Protein 4RPM (pdb70)

InterPro domains:
  IPR001227 Acyl transferase domain superfamily [G3DSA:3.40.366.10] (7-189)
  IPR001227 Acyl transferase domain superfamily [G3DSA:3.40.366.10] (946-1175)
  IPR014030 Beta-ketoacyl synthase-like, N-terminal domain [PF00109] (406-657)
  IPR014031 Beta-ketoacyl synthase, C-terminal domain [PF02801] (666-783)
  IPR014043 Acyl transferase domain [PF00698] (949-1175)
  IPR014043 Acyl transferase domain [SM00827] (948-1184)
  IPR016035 Acyl transferase/acyl hydrolase/lysophospholipase [SSF52151] (945-1175)
  IPR016036 Malonyl-CoA ACP transacylase, ACP-binding [SSF55048] (1073-1133)
  IPR016039 Thiolase-like [G3DSA:3.40.47.10] (400-854)
  IPR016039 Thiolase-like [SSF53901] (404-780)
  IPR018201 Beta-ketoacyl synthase, active site [PS00606] (570-586)
  IPR020841 Polyketide synthase, beta-ketoacyl synthase domain [PS52004] (405-832)
  IPR020841 Polyketide synthase, beta-ketoacyl synthase domain [SM00825] (408-835)
  IPR032088 Starter unit:ACP transacylase, SAT domain [PF16073] (123-210)
  IPR050091 Polyketide and Nonribosomal Peptide Biosynthesis Enzymes [PTHR43775] (222-1179)

Secondary structure (DSSP, 8-state):
--GGGS-GGG-SEEEEEEP---S---S---TTHHHHHHBTTHHHHHHHHHTHHHHHHHHHHH-HHHHTTS-HHHHHHHHHHHHHH-----SS--PPPPHHHHHHHHHHHHHHHHHHHHHHT--TTS-TTS-HHHHHHHGGGSTT-EEEEEE-TTHHHHHHHHHH-SSHHHHHHHHHHHHHH--HHHHHHHHHHHHTSTT--EEEEEEE--SHHHHHHHHHHHHHTTTTSEEEEEEETTEEEEEEETTTHHHHHHHHHHTT-EEEEES--S-SS---HHHHHHHHHHHHHHHT-GGG----GGG-SS-B--SS--SSSPPTT------HHHHHTS-EEHHHHHHHHHTT---EEEEESSS--S-TT--TTTTSEEEGGG-TT-SPPBP-

Structure (mmCIF, N/CA/C/O backbone):
data_4RPM
#
_entry.id   4RPM
#
_cell.length_a   45.670
_cell.length_b   52.360
_cell.length_c   168.030
_cell.angle_alpha   90.000
_cell.angle_beta   90.000
_cell.angle_gamma   90.000
#
_symmetry.space_group_name_H-M   'P 21 21 21'
#
loop_
_entity.id
_entity.type
_entity.pdbx_description
1 polymer 'SAT domain from CazM'
2 non-polymer 'HEXANOIC ACID'
3 non-polymer 'HEXANOYL-COENZYME A'
4 water water
#
loop_
_atom_site.group_PDB
_atom_site.id
_atom_site.type_symbol
_atom_site.label_atom_id
_atom_site.label_alt_id
_atom_site.label_comp_id
_atom_site.label_asym_id
_atom_site.label_entity_id
_atom_site.label_seq_id
_atom_site.pdbx_PDB_ins_code
_atom_site.Cartn_x
_atom_site.Cartn_y
_atom_site.Cartn_z
_atom_site.occupancy
_atom_site.B_iso_or_equiv
_atom_site.auth_seq_id
_atom_site.auth_comp_id
_atom_site.auth_asym_id
_atom_site.auth_atom_id
_atom_site.pdbx_PDB_model_num
ATOM 9 N N . ILE A 1 10 ? 38.239 28.945 40.898 1.00 33.28 2 ILE A N 1
ATOM 10 C CA . ILE A 1 10 ? 37.728 27.873 41.740 1.00 28.56 2 ILE A CA 1
ATOM 11 C C . ILE A 1 10 ? 38.229 26.510 41.272 1.00 25.34 2 ILE A C 1
ATOM 12 O O . ILE A 1 10 ? 38.279 26.225 40.073 1.00 26.37 2 ILE A O 1
ATOM 17 N N . SER A 1 11 ? 38.616 25.677 42.231 1.00 26.54 3 SER A N 1
ATOM 18 C CA . SER A 1 11 ? 39.103 24.339 41.936 1.00 26.40 3 SER A CA 1
ATOM 19 C C . SER A 1 11 ? 37.934 23.381 41.777 1.00 27.40 3 SER A C 1
ATOM 20 O O . SER A 1 11 ? 36.939 23.487 42.492 1.00 26.43 3 SER A O 1
ATOM 23 N N . VAL A 1 12 ? 38.057 22.443 40.846 1.00 26.57 4 VAL A N 1
ATOM 24 C CA . VAL A 1 12 ? 37.023 21.432 40.646 1.00 28.72 4 VAL A CA 1
ATOM 25 C C . VAL A 1 12 ? 36.699 20.708 41.956 1.00 29.33 4 VAL A C 1
ATOM 26 O O . VAL A 1 12 ? 35.548 20.358 42.216 1.00 31.14 4 VAL A O 1
ATOM 30 N N . ALA A 1 13 ? 37.719 20.520 42.790 1.00 28.06 5 ALA A N 1
ATOM 31 C CA . ALA A 1 13 ? 37.567 19.829 44.063 1.00 30.39 5 ALA A CA 1
ATOM 32 C C . ALA A 1 13 ? 36.662 20.583 45.033 1.00 30.76 5 ALA A C 1
ATOM 33 O O . ALA A 1 13 ? 36.223 20.028 46.041 1.00 31.72 5 ALA A O 1
ATOM 35 N N . ASP A 1 14 ? 36.390 21.848 44.733 1.00 31.48 6 ASP A N 1
ATOM 36 C CA . ASP A 1 14 ? 35.578 22.681 45.612 1.00 28.36 6 ASP A CA 1
ATOM 37 C C . ASP A 1 14 ? 34.169 22.904 45.079 1.00 27.81 6 ASP A C 1
ATOM 38 O O . ASP A 1 14 ? 33.406 23.683 45.648 1.00 29.88 6 ASP A O 1
ATOM 43 N N . LEU A 1 15 ? 33.823 22.215 43.993 1.00 23.87 7 LEU A N 1
ATOM 44 C CA . LEU A 1 15 ? 32.525 22.398 43.344 1.00 20.97 7 LEU A CA 1
ATOM 45 C C . LEU A 1 15 ? 31.401 21.548 43.928 1.00 23.94 7 LEU A C 1
ATOM 46 O O . LEU A 1 15 ? 30.227 21.830 43.679 1.00 24.79 7 LEU A O 1
ATOM 51 N N . ASP A 1 16 ? 31.762 20.500 44.666 1.00 23.10 8 ASP A N 1
ATOM 52 C CA . ASP A 1 16 ? 30.800 19.504 45.126 1.00 25.18 8 ASP A CA 1
ATOM 53 C C . ASP A 1 16 ? 29.922 19.002 43.976 1.00 21.81 8 ASP A C 1
ATOM 54 O O . ASP A 1 16 ? 28.712 18.829 44.116 1.00 24.41 8 ASP A O 1
ATOM 59 N N . TYR A 1 17 ? 30.545 18.784 42.822 1.00 21.13 9 TYR A N 1
ATOM 60 C CA . TYR A 1 17 ? 29.849 18.316 41.630 1.00 18.89 9 TYR A CA 1
ATOM 61 C C . TYR A 1 17 ? 29.272 16.912 41.870 1.00 19.50 9 TYR A C 1
ATOM 62 O O . TYR A 1 17 ? 28.274 16.529 41.248 1.00 20.53 9 TYR A O 1
ATOM 71 N N . ALA A 1 18 ? 29.904 16.153 42.759 1.00 20.94 10 ALA A N 1
ATOM 72 C CA . ALA A 1 18 ? 29.438 14.804 43.069 1.00 21.27 10 ALA A CA 1
ATOM 73 C C . ALA A 1 18 ? 28.044 14.793 43.693 1.00 22.66 10 ALA A C 1
ATOM 74 O O . ALA A 1 18 ? 27.379 13.759 43.700 1.00 25.21 10 ALA A O 1
ATOM 76 N N . SER A 1 19 ? 27.614 15.932 44.227 1.00 23.25 11 SER A N 1
ATOM 77 C CA . SER A 1 19 ? 26.304 16.029 44.875 1.00 22.11 11 SER A CA 1
ATOM 78 C C . SER A 1 19 ? 25.252 16.660 43.968 1.00 22.31 11 SER A C 1
ATOM 79 O O . SER A 1 19 ? 24.144 16.972 44.411 1.00 26.81 11 SER A O 1
ATOM 82 N N . ARG A 1 20 ? 25.596 16.852 42.699 1.00 20.12 12 ARG A N 1
ATOM 83 C CA . ARG A 1 20 ? 24.667 17.432 41.745 1.00 22.58 12 ARG A CA 1
ATOM 84 C C . ARG A 1 20 ? 23.408 16.584 41.588 1.00 19.67 12 ARG A C 1
ATOM 85 O O . ARG A 1 20 ? 23.441 15.371 41.774 1.00 22.20 12 ARG A O 1
ATOM 93 N N . LYS A 1 21 ? 22.305 17.230 41.220 1.00 21.91 13 LYS A N 1
ATOM 94 C CA . LYS A 1 21 ? 21.058 16.525 40.935 1.00 23.16 13 LYS A CA 1
ATOM 95 C C . LYS A 1 21 ? 21.017 16.122 39.462 1.00 21.52 13 LYS A C 1
ATOM 96 O O . LYS A 1 21 ? 20.416 15.113 39.099 1.00 25.11 13 LYS A O 1
ATOM 102 N N . SER A 1 22 ? 21.659 16.935 38.627 1.00 19.07 14 SER A N 1
ATOM 103 C CA . SER A 1 22 ? 21.770 16.716 37.182 1.00 19.76 14 SER A CA 1
ATOM 104 C C . SER A 1 22 ? 22.749 17.750 36.662 1.00 16.18 14 SER A C 1
ATOM 105 O O . SER A 1 22 ? 23.229 18.576 37.431 1.00 20.60 14 SER A O 1
ATOM 108 N N . SER A 1 23 ? 23.031 17.719 35.360 1.00 17.15 15 SER A N 1
ATOM 109 C CA . SER A 1 23 ? 23.908 18.708 34.747 1.00 16.17 15 SER A CA 1
ATOM 110 C C . SER A 1 23 ? 23.273 19.288 33.507 1.00 16.50 15 SER A C 1
ATOM 111 O O . SER A 1 23 ? 22.597 18.580 32.773 1.00 17.54 15 SER A O 1
ATOM 114 N N . ILE A 1 24 ? 23.505 20.574 33.270 1.00 14.77 16 ILE A N 1
ATOM 115 C CA . ILE A 1 24 ? 23.248 21.170 31.977 1.00 14.91 16 ILE A CA 1
ATOM 116 C C . ILE A 1 24 ? 24.578 21.726 31.529 1.00 13.76 16 ILE A C 1
ATOM 117 O O . ILE A 1 24 ? 25.201 22.532 32.234 1.00 15.86 16 ILE A O 1
ATOM 122 N N . PHE A 1 25 ? 25.024 21.305 30.355 1.00 13.58 17 PHE A N 1
ATOM 123 C CA . PHE A 1 25 ? 26.213 21.904 29.766 1.00 12.90 17 PHE A CA 1
ATOM 124 C C . PHE A 1 25 ? 25.751 23.013 28.842 1.00 14.21 17 PHE A C 1
ATOM 125 O O . PHE A 1 25 ? 25.128 22.760 27.808 1.00 13.33 17 PHE A O 1
ATOM 133 N N . LEU A 1 26 ? 26.020 24.241 29.276 1.00 13.03 18 LEU A N 1
ATOM 134 C CA . LEU A 1 26 ? 25.578 25.453 28.597 1.00 12.20 18 LEU A CA 1
ATOM 135 C C . LEU A 1 26 ? 26.701 25.934 27.690 1.00 12.18 18 LEU A C 1
ATOM 136 O O . LEU A 1 26 ? 27.788 26.284 28.154 1.00 13.07 18 LEU A O 1
ATOM 141 N N . PHE A 1 27 ? 26.446 25.936 26.390 1.00 11.77 19 PHE A N 1
ATOM 142 C CA . PHE A 1 27 ? 27.452 26.388 25.446 1.00 10.81 19 PHE A CA 1
ATOM 143 C C . PHE A 1 27 ? 27.173 27.837 25.069 1.00 11.14 19 PHE A C 1
ATOM 144 O O . PHE A 1 27 ? 26.126 28.164 24.514 1.00 12.17 19 PHE A O 1
ATOM 152 N N . ALA A 1 28 ? 28.133 28.686 25.407 1.00 11.90 20 ALA A N 1
ATOM 153 C CA . ALA A 1 28 ? 27.987 30.138 25.310 1.00 12.00 20 ALA A CA 1
ATOM 154 C C . ALA A 1 28 ? 27.892 30.666 23.882 1.00 12.91 20 ALA A C 1
ATOM 155 O O . ALA A 1 28 ? 28.277 29.995 22.934 1.00 13.32 20 ALA A O 1
ATOM 157 N N . PRO A 1 29 ? 27.383 31.892 23.735 1.00 12.37 21 PRO A N 1
ATOM 158 C CA . PRO A 1 29 ? 27.367 32.568 22.439 1.00 15.83 21 PRO A CA 1
ATOM 159 C C . PRO A 1 29 ? 28.691 33.303 22.199 1.00 14.35 21 PRO A C 1
ATOM 160 O O . PRO A 1 29 ? 29.552 33.328 23.089 1.00 16.94 21 PRO A O 1
ATOM 164 N N . HIS A 1 30 ? 28.840 33.908 21.016 1.00 16.67 22 HIS A N 1
ATOM 165 C CA . HIS A 1 30 ? 29.854 34.953 20.795 1.00 16.41 22 HIS A CA 1
ATOM 166 C C . HIS A 1 30 ? 29.322 36.288 21.292 1.00 16.75 22 HIS A C 1
ATOM 167 O O . HIS A 1 30 ? 28.129 36.569 21.171 1.00 22.14 22 HIS A O 1
ATOM 174 N N . VAL A 1 31 ? 30.206 37.115 21.832 1.00 16.40 23 VAL A N 1
ATOM 175 C CA . VAL A 1 31 ? 29.844 38.477 22.214 1.00 18.21 23 VAL A CA 1
ATOM 176 C C . VAL A 1 31 ? 30.975 39.409 21.825 1.00 19.14 23 VAL A C 1
ATOM 177 O O . VAL A 1 31 ? 30.812 40.265 20.959 1.00 21.63 23 VAL A O 1
ATOM 181 N N . GLY A 1 32 ? 32.126 39.241 22.466 1.00 22.39 24 GLY A N 1
ATOM 182 C CA . GLY A 1 32 ? 33.284 40.058 22.155 1.00 22.81 24 GLY A CA 1
ATOM 183 C C . GLY A 1 32 ? 34.014 39.563 20.921 1.00 26.37 24 GLY A C 1
ATOM 184 O O . GLY A 1 32 ? 33.838 38.418 20.507 1.00 28.86 24 GLY A O 1
ATOM 185 N N . THR A 1 33 ? 34.836 40.431 20.342 1.00 21.42 25 THR A N 1
ATOM 186 C CA . THR A 1 33 ? 35.630 40.101 19.160 1.00 20.56 25 THR A CA 1
ATOM 187 C C . THR A 1 33 ? 37.019 39.583 19.521 1.00 18.95 25 THR A C 1
ATOM 188 O O . THR A 1 33 ? 37.441 39.628 20.679 1.0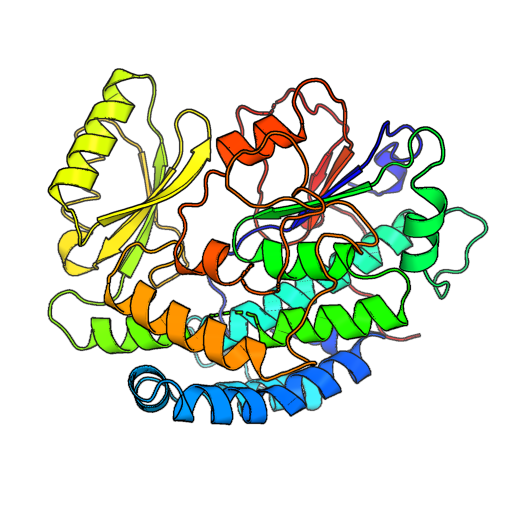0 21.15 25 THR A O 1
ATOM 192 N N . PHE A 1 34 ? 37.728 39.097 18.513 1.00 17.42 26 PHE A N 1
ATOM 193 C CA . PHE A 1 34 ? 39.087 38.614 18.695 1.00 19.43 26 PHE A CA 1
ATOM 194 C C . PHE A 1 34 ? 40.011 39.243 17.672 1.00 18.92 26 PHE A C 1
ATOM 195 O O . PHE A 1 34 ? 39.589 39.589 16.575 1.00 20.80 26 PHE A O 1
ATOM 203 N N . THR A 1 35 ? 41.279 39.378 18.035 1.00 21.79 27 THR A N 1
ATOM 204 C CA . THR A 1 35 ? 42.328 39.710 17.092 1.00 23.66 27 THR A CA 1
ATOM 205 C C . THR A 1 35 ? 43.149 38.446 16.872 1.00 20.22 27 THR A C 1
ATOM 206 O O . THR A 1 35 ? 42.970 37.460 17.582 1.00 20.72 27 THR A O 1
ATOM 210 N N . LYS A 1 36 ? 44.050 38.470 15.902 1.00 22.27 28 LYS A N 1
ATOM 211 C CA . LYS A 1 36 ? 44.968 37.356 15.710 1.00 24.93 28 LYS A CA 1
ATOM 212 C C . LYS A 1 36 ? 45.732 37.118 17.011 1.00 25.15 28 LYS A C 1
ATOM 213 O O . LYS A 1 36 ? 45.913 35.975 17.435 1.00 25.93 28 LYS A O 1
ATOM 219 N N . GLN A 1 37 ? 46.155 38.208 17.650 1.00 25.30 29 GLN A N 1
ATOM 220 C CA . GLN A 1 37 ? 46.904 38.132 18.901 1.00 25.25 29 GLN A CA 1
ATOM 221 C C . GLN A 1 37 ? 46.135 37.457 20.036 1.00 25.01 29 GLN A C 1
ATOM 222 O O . GLN A 1 37 ? 46.644 36.528 20.658 1.00 29.13 29 GLN A O 1
ATOM 228 N N . SER A 1 38 ? 44.922 37.925 20.319 1.00 21.87 30 SER A N 1
ATOM 229 C CA . SER A 1 38 ? 44.149 37.346 21.410 1.00 21.24 30 SER A CA 1
ATOM 230 C C . SER A 1 38 ? 43.721 35.913 21.118 1.00 19.82 30 SER A C 1
ATOM 231 O O . SER A 1 38 ? 43.682 35.082 22.022 1.00 24.88 30 SER A O 1
ATOM 242 N N . ASP A 1 40 ? 45.324 33.774 19.173 1.00 20.07 32 ASP A N 1
ATOM 243 C CA . ASP A 1 40 ? 46.502 32.911 19.136 1.00 20.67 32 ASP A CA 1
ATOM 244 C C . ASP A 1 40 ? 46.728 32.236 20.490 1.00 22.10 32 ASP A C 1
ATOM 245 O O . ASP A 1 40 ? 47.210 31.105 20.551 1.00 20.09 32 ASP A O 1
ATOM 250 N N . LYS A 1 41 ? 46.379 32.927 21.571 1.00 23.14 33 LYS A N 1
ATOM 251 C CA . LYS A 1 41 ? 46.565 32.393 22.914 1.00 24.26 33 LYS A CA 1
ATOM 252 C C . LYS A 1 41 ? 45.712 31.156 23.142 1.00 23.02 33 LYS A C 1
ATOM 253 O O . LYS A 1 41 ? 46.004 30.346 24.009 1.00 22.38 33 LYS A O 1
ATOM 259 N N . LEU A 1 42 ? 44.646 31.026 22.361 1.00 20.55 34 LEU A N 1
ATOM 260 C CA . LEU A 1 42 ? 43.746 29.883 22.474 1.00 19.96 34 LEU A CA 1
ATOM 261 C C . LEU A 1 42 ? 44.040 28.840 21.404 1.00 20.66 34 LEU A C 1
ATOM 262 O O . LEU A 1 42 ? 43.889 27.637 21.634 1.00 20.41 34 LEU A O 1
ATOM 267 N N . VAL A 1 43 ? 44.479 29.298 20.239 1.00 18.28 35 VAL A N 1
ATOM 268 C CA . VAL A 1 43 ? 44.807 28.376 19.157 1.00 19.04 35 VAL A CA 1
ATOM 269 C C . VAL A 1 43 ? 46.020 27.508 19.490 1.00 19.50 35 VAL A C 1
ATOM 270 O O . VAL A 1 43 ? 46.018 26.302 19.216 1.00 19.71 35 VAL A O 1
ATOM 274 N N . ARG A 1 44 ? 47.053 28.105 20.079 1.00 17.60 36 ARG A N 1
ATOM 275 C CA . ARG A 1 44 ? 48.272 27.348 20.350 1.00 18.36 36 ARG A CA 1
ATOM 276 C C . ARG A 1 44 ? 48.039 26.110 21.235 1.00 20.28 36 ARG A C 1
ATOM 277 O O . ARG A 1 44 ? 48.466 25.020 20.876 1.00 20.89 36 ARG A O 1
ATOM 285 N N . PRO A 1 45 ? 47.328 26.260 22.367 1.00 21.41 37 PRO A N 1
ATOM 286 C CA . PRO A 1 45 ? 47.068 25.052 23.164 1.00 18.91 37 PRO A CA 1
ATOM 287 C C . PRO A 1 45 ? 46.223 24.014 22.412 1.00 17.98 37 PRO A C 1
ATOM 288 O O . PRO A 1 45 ? 46.441 22.809 22.594 1.00 20.47 37 PRO A O 1
ATOM 292 N N . LEU A 1 46 ? 45.290 24.462 21.577 1.00 18.21 38 LEU A N 1
ATOM 293 C CA . LEU A 1 46 ? 44.516 23.527 20.765 1.00 17.18 38 LEU A CA 1
ATOM 294 C C . LEU A 1 46 ? 45.462 22.754 19.858 1.00 19.55 38 LEU A C 1
ATOM 295 O O . LEU A 1 46 ? 45.385 21.529 19.750 1.00 18.94 38 LEU A O 1
ATOM 300 N N . ALA A 1 47 ? 46.347 23.485 19.191 1.00 18.60 39 ALA A N 1
ATOM 301 C CA . ALA A 1 47 ? 47.265 22.885 18.223 1.00 19.89 39 ALA A CA 1
ATOM 302 C C . ALA A 1 47 ? 48.250 21.912 18.872 1.00 22.80 39 ALA A C 1
ATOM 303 O O . ALA A 1 47 ? 48.749 20.992 18.215 1.00 22.86 39 ALA A O 1
ATOM 305 N N . ALA A 1 48 ? 48.523 22.115 20.164 1.00 20.23 40 ALA A N 1
ATOM 306 C CA . ALA A 1 48 ? 49.462 21.284 20.910 1.00 21.24 40 ALA A CA 1
ATOM 307 C C . ALA A 1 48 ? 48.795 20.105 21.621 1.00 19.57 40 ALA A C 1
ATOM 308 O O . ALA A 1 48 ? 49.481 19.253 22.186 1.00 20.87 40 ALA A O 1
ATOM 310 N N . SER A 1 49 ? 47.468 20.047 21.563 1.00 18.67 41 SER A N 1
ATOM 311 C CA . SER A 1 49 ? 46.699 19.086 22.358 1.00 19.35 41 SER A CA 1
ATOM 312 C C . SER A 1 49 ? 46.513 17.745 21.654 1.00 21.19 41 SER A C 1
ATOM 313 O O . SER A 1 49 ? 46.884 17.584 20.494 1.00 21.51 41 SER A O 1
ATOM 316 N N . ALA A 1 50 ? 45.909 16.793 22.360 1.00 22.48 42 ALA A N 1
ATOM 317 C CA . ALA A 1 50 ? 45.579 15.501 21.776 1.00 21.07 42 ALA A CA 1
ATOM 318 C C . ALA A 1 50 ? 44.567 15.628 20.645 1.00 24.92 42 ALA A C 1
ATOM 319 O O . ALA A 1 50 ? 44.418 14.714 19.842 1.00 25.35 42 ALA A O 1
ATOM 321 N N . HIS A 1 51 ? 43.870 16.760 20.591 1.00 19.04 43 HIS A N 1
ATOM 322 C CA . HIS A 1 51 ? 42.867 16.991 19.565 1.00 17.27 43 HIS A CA 1
ATOM 323 C C . HIS A 1 51 ? 43.491 17.427 18.251 1.00 20.06 43 HIS A C 1
ATOM 324 O O . HIS A 1 51 ? 42.768 17.616 17.280 1.00 19.27 43 HIS A O 1
ATOM 331 N N . ARG A 1 52 ? 44.814 17.609 18.233 1.00 19.18 44 ARG A N 1
ATOM 332 C CA . ARG A 1 52 ? 45.496 18.186 17.070 1.00 21.19 44 ARG A CA 1
ATOM 333 C C . ARG A 1 52 ? 45.112 17.536 15.747 1.00 23.10 44 ARG A C 1
ATOM 334 O O . ARG A 1 52 ? 44.732 18.228 14.810 1.00 21.49 44 ARG A O 1
ATOM 342 N N . ASP A 1 53 ? 45.212 16.216 15.673 1.00 24.20 45 ASP A N 1
ATOM 343 C CA . ASP A 1 53 ? 45.028 15.542 14.389 1.00 25.32 45 ASP A CA 1
ATOM 344 C C . ASP A 1 53 ? 43.610 15.687 13.836 1.00 21.91 45 ASP A C 1
ATOM 345 O O . ASP A 1 53 ? 43.444 15.957 12.645 1.00 23.72 45 ASP A O 1
ATOM 350 N N . TRP A 1 54 ? 42.590 15.536 14.677 1.00 21.01 46 TRP A N 1
ATOM 351 C CA . TRP A 1 54 ? 41.223 15.700 14.187 1.00 21.68 46 TRP A CA 1
ATOM 352 C C . TRP A 1 54 ? 40.900 17.158 13.870 1.00 18.39 46 TRP A C 1
ATOM 353 O O . TRP A 1 54 ? 40.172 17.428 12.920 1.00 19.53 46 TRP A O 1
ATOM 364 N N . ILE A 1 55 ? 41.466 18.101 14.625 1.00 19.85 47 ILE A N 1
ATOM 365 C CA . ILE A 1 55 ? 41.316 19.516 14.286 1.00 18.97 47 ILE A CA 1
ATOM 366 C C . ILE A 1 55 ? 41.925 19.811 12.914 1.00 19.99 47 ILE A C 1
ATOM 367 O O . ILE A 1 55 ? 41.267 20.393 12.052 1.00 20.57 47 ILE A O 1
ATOM 372 N N . LEU A 1 56 ? 43.182 19.420 12.714 1.00 20.97 48 LEU A N 1
ATOM 373 C CA . LEU A 1 56 ? 43.854 19.651 11.433 1.00 20.17 48 LEU A CA 1
ATOM 374 C C . LEU A 1 56 ? 43.080 19.048 10.266 1.00 22.08 48 LEU A C 1
ATOM 375 O O . LEU A 1 56 ? 42.926 19.685 9.223 1.00 22.42 48 LEU A O 1
ATOM 380 N N . ASP A 1 57 ? 42.591 17.825 10.446 1.00 21.47 49 ASP A N 1
ATOM 381 C CA . ASP A 1 57 ? 41.824 17.143 9.402 1.00 27.16 49 ASP A CA 1
ATOM 382 C C . ASP A 1 57 ? 40.562 17.929 9.060 1.00 23.80 49 ASP A C 1
ATOM 383 O O . ASP A 1 57 ? 40.203 18.084 7.887 1.00 24.99 49 ASP A O 1
ATOM 388 N N . THR A 1 58 ? 39.898 18.434 10.093 1.00 18.41 50 THR A N 1
ATOM 389 C CA . THR A 1 58 ? 38.656 19.173 9.926 1.00 18.54 50 THR A CA 1
ATOM 390 C C . THR A 1 58 ? 38.896 20.511 9.237 1.00 19.96 50 THR A C 1
ATOM 391 O O . THR A 1 58 ? 38.222 20.856 8.262 1.00 18.87 50 THR A O 1
ATOM 395 N N . VAL A 1 59 ? 39.862 21.266 9.743 1.00 17.85 51 VAL A N 1
ATOM 396 C CA . VAL A 1 59 ? 40.155 22.578 9.177 1.00 17.99 51 VAL A CA 1
ATOM 397 C C . VAL A 1 59 ? 40.682 22.477 7.744 1.00 19.04 51 VAL A C 1
ATOM 398 O O . VAL A 1 59 ? 40.345 23.315 6.908 1.00 20.21 51 VAL A O 1
ATOM 402 N N . ALA A 1 60 ? 41.483 21.448 7.454 1.00 19.61 52 ALA A N 1
ATOM 403 C CA . ALA A 1 60 ? 41.985 21.212 6.100 1.00 21.92 52 ALA A CA 1
ATOM 404 C C . ALA A 1 60 ? 40.852 21.059 5.088 1.00 19.80 52 ALA A C 1
ATOM 405 O O . ALA A 1 60 ? 41.018 21.371 3.903 1.00 22.45 52 ALA A O 1
ATOM 407 N N . GLY A 1 61 ? 39.711 20.566 5.558 1.00 20.30 53 GLY A N 1
ATOM 408 C CA . GLY A 1 61 ? 38.576 20.291 4.697 1.00 19.93 53 GLY A CA 1
ATOM 409 C C . GLY A 1 61 ? 37.641 21.463 4.463 1.00 19.49 53 GLY A C 1
ATOM 410 O O . GLY A 1 61 ? 36.766 21.403 3.596 1.00 23.51 53 GLY A O 1
ATOM 411 N N . LEU A 1 62 ? 37.832 22.541 5.212 1.00 19.04 54 LEU A N 1
ATOM 412 C CA . LEU A 1 62 ? 36.915 23.676 5.127 1.00 18.64 54 LEU A CA 1
ATOM 413 C C . LEU A 1 62 ? 36.856 24.362 3.753 1.00 19.32 54 LEU A C 1
ATOM 414 O O . LEU A 1 62 ? 35.766 24.673 3.284 1.00 19.53 54 LEU A O 1
ATOM 419 N N . PRO A 1 63 ? 38.018 24.611 3.112 1.00 20.04 55 PRO A N 1
ATOM 420 C CA . PRO A 1 63 ? 38.007 25.238 1.781 1.00 20.79 55 PRO A CA 1
ATOM 421 C C . PRO A 1 63 ? 37.109 24.516 0.774 1.00 22.53 55 PRO A C 1
ATOM 422 O O . PRO A 1 63 ? 36.477 25.183 -0.048 1.00 23.17 55 PRO A O 1
ATOM 426 N N . THR A 1 64 ? 37.029 23.192 0.848 1.00 23.15 56 THR A N 1
ATOM 427 C CA . THR A 1 64 ? 36.118 22.448 -0.017 1.00 26.31 56 THR A CA 1
ATOM 428 C C . THR A 1 64 ? 34.652 22.827 0.217 1.00 22.20 56 THR A C 1
ATOM 429 O O . THR A 1 64 ? 33.891 23.005 -0.740 1.00 22.92 56 THR A O 1
ATOM 433 N N . TYR A 1 65 ? 34.263 22.968 1.484 1.00 20.29 57 TYR A N 1
ATOM 434 C CA . TYR A 1 65 ? 32.896 23.353 1.810 1.00 17.82 57 TYR A CA 1
ATOM 435 C C . TYR A 1 65 ? 32.632 24.805 1.425 1.00 18.46 57 TYR A C 1
ATOM 436 O O . TYR A 1 65 ? 31.541 25.139 0.966 1.00 18.74 57 TYR A O 1
ATOM 445 N N . TRP A 1 66 ? 33.636 25.654 1.615 1.00 18.42 58 TRP A N 1
ATOM 446 C CA . TRP A 1 66 ? 33.552 27.026 1.135 1.00 18.11 58 TRP A CA 1
ATOM 447 C C . TRP A 1 66 ? 33.293 27.059 -0.375 1.00 17.56 58 TRP A C 1
ATOM 448 O O . TRP A 1 66 ? 32.469 27.842 -0.851 1.00 17.83 58 TRP A O 1
ATOM 459 N N . ASP A 1 67 ? 33.995 26.212 -1.134 1.00 19.69 59 ASP A N 1
ATOM 460 C CA . ASP A 1 67 ? 33.814 26.178 -2.592 1.00 19.44 59 ASP A CA 1
ATOM 461 C C . ASP A 1 67 ? 32.365 25.897 -2.968 1.00 19.44 59 ASP A C 1
ATOM 462 O O . ASP A 1 67 ? 31.803 26.539 -3.856 1.00 22.05 59 ASP A O 1
ATOM 467 N N . ALA A 1 68 ? 31.772 24.916 -2.295 1.00 21.42 60 ALA A N 1
ATOM 468 C CA . ALA A 1 68 ? 30.387 24.533 -2.545 1.00 20.73 60 ALA A CA 1
ATOM 469 C C . ALA A 1 68 ? 29.427 25.660 -2.168 1.00 16.78 60 ALA A C 1
ATOM 470 O O . ALA A 1 68 ? 28.467 25.947 -2.895 1.00 19.33 60 ALA A O 1
ATOM 472 N N . LEU A 1 69 ? 29.682 26.289 -1.025 1.00 16.12 61 LEU A N 1
ATOM 473 C CA . LEU A 1 69 ? 28.882 27.434 -0.594 1.00 15.60 61 LEU A CA 1
ATOM 474 C C . LEU A 1 69 ? 28.928 28.571 -1.614 1.00 19.63 61 LEU A C 1
ATOM 475 O O . LEU A 1 69 ? 27.894 29.166 -1.941 1.00 17.08 61 LEU A O 1
ATOM 480 N N . ALA A 1 70 ? 30.130 28.869 -2.105 1.00 17.27 62 ALA A N 1
ATOM 481 C CA . ALA A 1 70 ? 30.326 29.955 -3.064 1.00 19.35 62 ALA A CA 1
ATOM 482 C C . ALA A 1 70 ? 29.562 29.718 -4.363 1.00 19.48 62 ALA A C 1
ATOM 483 O O . ALA A 1 70 ? 29.039 30.662 -4.967 1.00 21.39 62 ALA A O 1
ATOM 485 N N . VAL A 1 71 ? 29.527 28.464 -4.811 1.00 17.93 63 VAL A N 1
ATOM 486 C CA . VAL A 1 71 ? 28.769 28.103 -6.004 1.00 20.92 63 VAL A CA 1
ATOM 487 C C . VAL A 1 71 ? 27.276 28.263 -5.758 1.00 20.13 63 VAL A C 1
ATOM 488 O O . VAL A 1 71 ? 26.546 28.782 -6.591 1.00 23.93 63 VAL A O 1
ATOM 492 N N . LYS A 1 72 ? 26.828 27.811 -4.595 1.00 20.19 64 LYS A N 1
ATOM 493 C CA . LYS A 1 72 ? 25.414 27.844 -4.246 1.00 18.88 64 LYS A CA 1
ATOM 494 C C . LYS A 1 72 ? 24.893 29.261 -4.012 1.00 18.32 64 LYS A C 1
ATOM 495 O O . LYS A 1 72 ? 23.745 29.572 -4.332 1.00 19.02 64 LYS A O 1
ATOM 501 N N . ILE A 1 73 ? 25.743 30.109 -3.441 1.00 19.99 65 ILE A N 1
ATOM 502 C CA . ILE A 1 73 ? 25.359 31.459 -3.051 1.00 22.60 65 ILE A CA 1
ATOM 503 C C . ILE A 1 73 ? 26.410 32.454 -3.531 1.00 20.15 65 ILE A C 1
ATOM 504 O O . ILE A 1 73 ? 27.220 32.939 -2.741 1.00 20.62 65 ILE A O 1
ATOM 509 N N . PRO A 1 74 ? 26.400 32.757 -4.830 1.00 21.95 66 PRO A N 1
ATOM 510 C CA . PRO A 1 74 ? 27.401 33.651 -5.422 1.00 21.72 66 PRO A CA 1
ATOM 511 C C . PRO A 1 74 ? 27.503 35.021 -4.744 1.00 23.72 66 PRO A C 1
ATOM 512 O O . PRO A 1 74 ? 28.614 35.535 -4.662 1.00 27.65 66 PRO A O 1
ATOM 516 N N . ASN A 1 75 ? 26.403 35.584 -4.246 1.00 20.97 67 ASN A N 1
ATOM 517 C CA . ASN A 1 75 ? 26.486 36.874 -3.550 1.00 25.67 67 ASN A CA 1
ATOM 518 C C . ASN A 1 75 ? 27.392 36.848 -2.313 1.00 25.18 67 ASN A C 1
ATOM 519 O O . ASN A 1 75 ? 27.994 37.861 -1.956 1.00 25.01 67 ASN A O 1
ATOM 524 N N . ILE A 1 76 ? 27.501 35.686 -1.677 1.00 20.93 68 ILE A N 1
ATOM 525 C CA . ILE A 1 76 ? 28.429 35.506 -0.566 1.00 22.71 68 ILE A CA 1
ATOM 526 C C . ILE A 1 76 ? 29.826 35.165 -1.084 1.00 20.14 68 ILE A C 1
ATOM 527 O O . ILE A 1 76 ? 30.825 35.704 -0.603 1.00 21.43 68 ILE A O 1
ATOM 532 N N . GLY A 1 77 ? 29.889 34.269 -2.064 1.00 20.77 69 GLY A N 1
ATOM 533 C CA . GLY A 1 77 ? 31.152 33.876 -2.661 1.00 23.00 69 GLY A CA 1
ATOM 534 C C . GLY A 1 77 ? 31.982 35.028 -3.203 1.00 24.69 69 GLY A C 1
ATOM 535 O O . GLY A 1 77 ? 33.209 34.994 -3.143 1.00 34.10 69 GLY A O 1
ATOM 536 N N . ASN A 1 78 ? 31.311 36.048 -3.735 1.00 22.63 70 ASN A N 1
ATOM 537 C CA . ASN A 1 78 ? 31.978 37.209 -4.324 1.00 22.56 70 ASN A CA 1
ATOM 538 C C . ASN A 1 78 ? 32.309 38.314 -3.325 1.00 22.62 70 ASN A C 1
ATOM 539 O O . ASN A 1 78 ? 33.059 39.237 -3.643 1.00 24.18 70 ASN A O 1
ATOM 544 N N . ALA A 1 79 ? 31.740 38.223 -2.131 1.00 19.93 71 ALA A N 1
ATOM 545 C CA . ALA A 1 79 ? 31.786 39.320 -1.167 1.00 20.60 71 ALA A CA 1
ATOM 546 C C . ALA A 1 79 ? 32.995 39.294 -0.232 1.00 17.67 71 ALA A C 1
ATOM 547 O O . ALA A 1 79 ? 33.397 40.338 0.281 1.00 18.48 71 ALA A O 1
ATOM 549 N N . ILE A 1 80 ? 33.551 38.108 0.010 1.00 17.31 72 ILE A N 1
ATOM 550 C CA . ILE A 1 80 ? 34.625 37.941 0.991 1.00 16.32 72 ILE A CA 1
ATOM 551 C C . ILE A 1 80 ? 35.635 36.950 0.460 1.00 17.18 72 ILE A C 1
ATOM 552 O O . ILE A 1 80 ? 35.274 36.061 -0.295 1.00 15.75 72 ILE A O 1
ATOM 557 N N . PRO A 1 81 ? 36.904 37.087 0.873 1.00 15.86 73 PRO A N 1
ATOM 558 C CA . PRO A 1 81 ? 37.960 36.166 0.448 1.00 16.44 73 PRO A CA 1
ATOM 559 C C . PRO A 1 81 ? 37.952 34.918 1.327 1.00 16.04 73 PRO A C 1
ATOM 560 O O . PRO A 1 81 ? 38.924 34.658 2.041 1.00 15.67 73 PRO A O 1
ATOM 564 N N . GLY A 1 82 ? 36.859 34.164 1.256 1.00 15.33 74 GLY A N 1
ATOM 565 C CA . GLY A 1 82 ? 36.640 33.021 2.125 1.00 15.74 74 GLY A CA 1
ATOM 566 C C . GLY A 1 82 ? 37.726 31.979 2.032 1.00 17.32 74 GLY A C 1
ATOM 567 O O . GLY A 1 82 ? 38.175 31.451 3.047 1.00 16.48 74 GLY A O 1
ATOM 568 N N . ARG A 1 83 ? 38.163 31.666 0.822 1.00 16.14 75 ARG A N 1
ATOM 569 C CA A ARG A 1 83 ? 39.211 30.664 0.618 0.50 16.98 75 ARG A CA 1
ATOM 570 C CA B ARG A 1 83 ? 39.175 30.633 0.690 0.50 16.33 75 ARG A CA 1
ATOM 571 C C . ARG A 1 83 ? 40.498 31.048 1.334 1.00 18.18 75 ARG A C 1
ATOM 572 O O . ARG A 1 83 ? 41.127 30.230 2.007 1.00 18.95 75 ARG A O 1
ATOM 587 N N . ARG A 1 84 ? 40.901 32.304 1.168 1.00 16.64 76 ARG A N 1
ATOM 588 C CA . ARG A 1 84 ? 42.138 32.784 1.784 1.00 16.86 76 ARG A CA 1
ATOM 589 C C . ARG A 1 84 ? 42.028 32.737 3.302 1.00 17.80 76 ARG A C 1
ATOM 590 O O . ARG A 1 84 ? 42.967 32.331 3.992 1.00 17.94 76 ARG A O 1
ATOM 598 N N . GLN A 1 85 ? 40.884 33.165 3.817 1.00 15.78 77 GLN A N 1
ATOM 599 C CA . GLN A 1 85 ? 40.678 33.165 5.258 1.00 14.30 77 GLN A CA 1
ATOM 600 C C . GLN A 1 85 ? 40.798 31.748 5.813 1.00 17.94 77 GLN A C 1
ATOM 601 O O . GLN A 1 85 ? 41.365 31.537 6.885 1.00 16.37 77 GLN A O 1
ATOM 607 N N . LEU A 1 86 ? 40.319 30.767 5.056 1.00 14.00 78 LEU A N 1
ATOM 608 C CA . LEU A 1 86 ? 40.353 29.378 5.514 1.00 16.04 78 LEU A CA 1
ATOM 609 C C . LEU A 1 86 ? 41.714 28.700 5.304 1.00 17.63 78 LEU A C 1
ATOM 610 O O . LEU A 1 86 ? 42.125 27.864 6.117 1.00 17.42 78 LEU A O 1
ATOM 615 N N . THR A 1 87 ? 42.420 29.041 4.229 1.00 18.05 79 THR A N 1
ATOM 616 C CA . THR A 1 87 ? 43.766 28.512 4.057 1.00 18.79 79 THR A CA 1
ATOM 617 C C . THR A 1 87 ? 44.693 29.110 5.126 1.00 20.14 79 THR A C 1
ATOM 618 O O . THR A 1 87 ? 45.546 28.422 5.672 1.00 20.77 79 THR A O 1
ATOM 622 N N . ASP A 1 88 ? 44.506 30.388 5.440 1.00 19.84 80 ASP A N 1
ATOM 623 C CA . ASP A 1 88 ? 45.245 30.995 6.541 1.00 20.83 80 ASP A CA 1
ATOM 624 C C . ASP A 1 88 ? 44.932 30.304 7.874 1.00 18.39 80 ASP A C 1
ATOM 625 O O . ASP A 1 88 ? 45.830 30.099 8.700 1.00 20.54 80 ASP A O 1
ATOM 630 N N . LEU A 1 89 ? 43.672 29.935 8.083 1.00 16.61 81 LEU A N 1
ATOM 631 C CA . LEU A 1 89 ? 43.281 29.238 9.309 1.00 15.76 81 LEU A CA 1
ATOM 632 C C . LEU A 1 89 ? 43.987 27.889 9.411 1.00 18.03 81 LEU A C 1
ATOM 633 O O . LEU A 1 89 ? 44.434 27.490 10.481 1.00 19.17 81 LEU A O 1
ATOM 638 N N . ASP A 1 90 ? 44.116 27.192 8.292 1.00 17.62 82 ASP A N 1
ATOM 639 C CA . ASP A 1 90 ? 44.790 25.899 8.309 1.00 20.13 82 ASP A CA 1
ATOM 640 C C . ASP A 1 90 ? 46.259 26.060 8.688 1.00 22.97 82 ASP A C 1
ATOM 641 O O . ASP A 1 90 ? 46.777 25.344 9.554 1.00 21.54 82 ASP A O 1
ATOM 646 N N . THR A 1 91 ? 46.934 26.999 8.035 1.00 21.54 83 THR A N 1
ATOM 647 C CA . THR A 1 91 ? 48.326 27.297 8.345 1.00 22.88 83 THR A CA 1
ATOM 648 C C . THR A 1 91 ? 48.520 27.701 9.812 1.00 22.89 83 THR A C 1
ATOM 649 O O . THR A 1 91 ? 49.514 27.339 10.447 1.00 24.52 83 THR A O 1
ATOM 653 N N . TRP A 1 92 ? 47.567 28.449 10.347 1.00 21.60 84 TRP A N 1
ATOM 654 C CA . TRP A 1 92 ? 47.623 28.889 11.740 1.00 22.18 84 TRP A CA 1
ATOM 655 C C . TRP A 1 92 ? 47.758 27.689 12.681 1.00 23.63 84 TRP A C 1
ATOM 656 O O . TRP A 1 92 ? 48.647 27.654 13.535 1.00 23.37 84 TRP A O 1
ATOM 667 N N . PHE A 1 93 ? 46.893 26.696 12.507 1.00 21.80 85 PHE A N 1
ATOM 668 C CA . PHE A 1 93 ? 46.952 25.476 13.309 1.00 23.16 85 PHE A CA 1
ATOM 669 C C . PHE A 1 93 ? 48.131 24.584 12.972 1.00 23.14 85 PHE A C 1
ATOM 670 O O . PHE A 1 93 ? 48.759 24.002 13.865 1.00 25.33 85 PHE A O 1
ATOM 678 N N . ARG A 1 94 ? 48.419 24.458 11.679 1.00 20.77 86 ARG A N 1
ATOM 679 C CA . ARG A 1 94 ? 49.374 23.465 11.210 1.00 25.21 86 ARG A CA 1
ATOM 680 C C . ARG A 1 94 ? 50.811 23.901 11.471 1.00 27.01 86 ARG A C 1
ATOM 681 O O . ARG A 1 94 ? 51.652 23.094 11.872 1.00 29.67 86 ARG A O 1
ATOM 689 N N . HIS A 1 95 ? 51.089 25.184 11.263 1.00 23.57 87 HIS A N 1
ATOM 690 C CA . HIS A 1 95 ? 52.466 25.671 11.322 1.00 26.05 87 HIS A CA 1
ATOM 691 C C . HIS A 1 95 ? 52.677 26.835 12.280 1.00 25.81 87 HIS A C 1
ATOM 692 O O . HIS A 1 95 ? 53.817 27.175 12.609 1.00 34.83 87 HIS A O 1
ATOM 699 N N . GLY A 1 96 ? 51.588 27.451 12.719 1.00 25.23 88 GLY A N 1
ATOM 700 C CA . GLY A 1 96 ? 51.673 28.579 13.627 1.00 25.36 88 GLY A CA 1
ATOM 701 C C . GLY A 1 96 ? 51.388 29.902 12.939 1.00 28.30 88 GLY A C 1
ATOM 702 O O . GLY A 1 96 ? 51.511 30.016 11.721 1.00 32.85 88 GLY A O 1
ATOM 703 N N . ALA A 1 97 ? 51.029 30.910 13.726 1.00 27.34 89 ALA A N 1
ATOM 704 C CA . ALA A 1 97 ? 50.595 32.194 13.182 1.00 36.48 89 ALA A CA 1
ATOM 705 C C . ALA A 1 97 ? 51.741 33.119 12.786 1.00 39.76 89 ALA A C 1
ATOM 706 O O . ALA A 1 97 ? 51.573 33.987 11.927 1.00 44.52 89 ALA A O 1
ATOM 708 N N . GLY A 1 98 ? 52.902 32.938 13.408 1.00 35.43 90 GLY A N 1
ATOM 709 C CA . GLY A 1 98 ? 54.016 33.841 13.198 1.00 36.41 90 GLY A CA 1
ATOM 710 C C . GLY A 1 98 ? 53.827 35.098 14.023 1.00 34.30 90 GLY A C 1
ATOM 711 O O . GLY A 1 98 ? 53.400 35.031 15.176 1.00 42.63 90 GLY A O 1
ATOM 712 N N . ASP A 1 99 ? 54.142 36.250 13.440 1.00 35.80 91 ASP A N 1
ATOM 713 C CA . ASP A 1 99 ? 53.955 37.512 14.141 1.00 36.34 91 ASP A CA 1
ATOM 714 C C . ASP A 1 99 ? 52.473 37.865 14.188 1.00 40.11 91 ASP A C 1
ATOM 715 O O . ASP A 1 99 ? 51.860 38.136 13.158 1.00 45.59 91 ASP A O 1
ATOM 720 N N . VAL A 1 100 ? 51.901 37.856 15.386 1.00 39.49 92 VAL A N 1
ATOM 721 C CA . VAL A 1 100 ? 50.482 38.146 15.552 1.00 42.67 92 VAL A CA 1
ATOM 722 C C . VAL A 1 100 ? 50.291 39.556 16.088 1.00 51.47 92 VAL A C 1
ATOM 723 O O . VAL A 1 100 ? 49.203 39.925 16.531 1.00 47.04 92 VAL A O 1
ATOM 727 N N . THR A 1 101 ? 51.362 40.342 16.033 1.00 56.76 93 THR A N 1
ATOM 728 C CA . THR A 1 101 ? 51.378 41.670 16.629 1.00 56.88 93 THR A CA 1
ATOM 729 C C . THR A 1 101 ? 51.042 42.753 15.611 1.00 57.62 93 THR A C 1
ATOM 730 O O . THR A 1 101 ? 50.758 43.892 15.979 1.00 61.86 93 THR A O 1
ATOM 734 N N . GLN A 1 102 ? 51.072 42.391 14.332 1.00 55.10 94 GLN A N 1
ATOM 735 C CA . GLN A 1 102 ? 50.967 43.372 13.254 1.00 55.03 94 GLN A CA 1
ATOM 736 C C . GLN A 1 102 ? 49.589 44.028 13.114 1.00 61.52 94 GLN A C 1
ATOM 737 O O . GLN A 1 102 ? 49.474 45.253 13.172 1.00 65.64 94 GLN A O 1
ATOM 739 N N . ASP A 1 103 ? 48.551 43.215 12.930 1.00 61.48 95 ASP A N 1
ATOM 740 C CA . ASP A 1 103 ? 4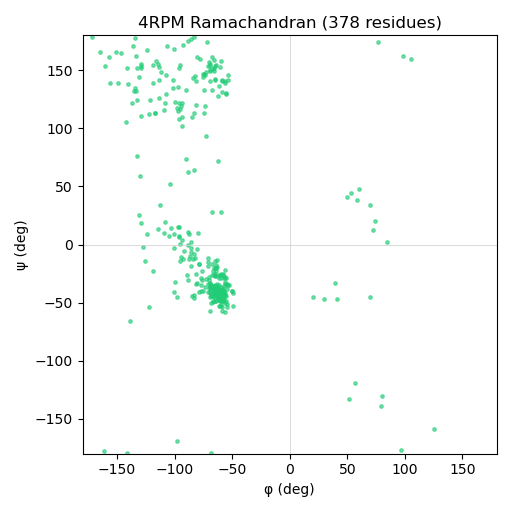7.224 43.731 12.592 1.00 57.67 95 ASP A CA 1
ATOM 741 C C . ASP A 1 103 ? 46.223 43.621 13.743 1.00 48.88 95 ASP A C 1
ATOM 742 O O . ASP A 1 103 ? 45.952 42.529 14.242 1.00 44.32 95 ASP A O 1
ATOM 747 N N . ASP A 1 104 ? 45.665 44.759 14.148 1.00 45.95 96 ASP A N 1
ATOM 748 C CA . ASP A 1 104 ? 44.694 44.795 15.238 1.00 41.65 96 ASP A CA 1
ATOM 749 C C . ASP A 1 104 ? 43.259 44.585 14.748 1.00 34.92 96 ASP A C 1
ATOM 750 O O . ASP A 1 104 ? 42.306 44.784 15.500 1.00 32.60 96 ASP A O 1
ATOM 752 N N . ALA A 1 105 ? 43.107 44.188 13.488 1.00 34.88 97 ALA A N 1
ATOM 753 C CA . ALA A 1 105 ? 41.779 43.956 12.921 1.00 30.00 97 ALA A CA 1
ATOM 754 C C . ALA A 1 105 ? 41.083 42.796 13.619 1.00 24.56 97 ALA A C 1
ATOM 755 O O . ALA A 1 105 ? 41.717 41.798 13.965 1.00 28.45 97 ALA A O 1
ATOM 757 N N . THR A 1 106 ? 39.779 42.928 13.823 1.00 21.75 98 THR A N 1
ATOM 758 C CA . THR A 1 106 ? 39.009 41.839 14.419 1.00 18.85 98 THR A CA 1
ATOM 759 C C . THR A 1 106 ? 38.831 40.719 13.399 1.00 20.44 98 THR A C 1
ATOM 760 O O . THR A 1 106 ? 38.717 40.969 12.196 1.00 19.58 98 THR A O 1
ATOM 764 N N . LEU A 1 107 ? 38.813 39.484 13.883 1.00 18.03 99 LEU A N 1
ATOM 765 C CA . LEU A 1 107 ? 38.679 38.322 13.015 1.00 17.32 99 LEU A CA 1
ATOM 766 C C . LEU A 1 107 ? 37.238 38.172 12.525 1.00 15.33 99 LEU A C 1
ATOM 767 O O . LEU A 1 107 ? 36.299 38.479 13.254 1.00 16.63 99 LEU A O 1
ATOM 772 N N . PRO A 1 108 ? 37.057 37.672 11.294 1.00 15.37 100 PRO A N 1
ATOM 773 C CA . PRO A 1 108 ? 35.707 37.480 10.744 1.00 15.89 100 PRO A CA 1
ATOM 774 C C . PRO A 1 108 ? 35.018 36.236 11.300 1.00 13.78 100 PRO A C 1
ATOM 775 O O . PRO A 1 108 ? 35.694 35.334 11.809 1.00 14.68 100 PRO A O 1
ATOM 779 N N . SER A 1 109 ? 33.695 36.191 11.215 1.00 13.77 101 SER A N 1
ATOM 780 C CA . SER A 1 109 ? 32.945 35.062 11.763 1.00 13.75 101 SER A CA 1
ATOM 781 C C . SER A 1 109 ? 33.189 33.741 11.029 1.00 13.41 101 SER A C 1
ATOM 782 O O . SER A 1 109 ? 32.985 32.672 11.604 1.00 12.86 101 SER A O 1
ATOM 785 N N . ILE A 1 110 ? 33.623 33.806 9.771 1.00 13.04 102 ILE A N 1
ATOM 786 C CA . ILE A 1 110 ? 33.942 32.586 9.029 1.00 12.31 102 ILE A CA 1
ATOM 787 C C . ILE A 1 110 ? 35.075 31.812 9.715 1.00 14.07 102 ILE A C 1
ATOM 788 O O . ILE A 1 110 ? 35.170 30.595 9.573 1.00 13.17 102 ILE A O 1
ATOM 793 N N . VAL A 1 111 ? 35.922 32.526 10.453 1.00 13.96 103 VAL A N 1
ATOM 794 C CA . VAL A 1 111 ? 37.000 31.906 11.230 1.00 15.47 103 VAL A CA 1
ATOM 795 C C . VAL A 1 111 ? 36.642 31.787 12.724 1.00 14.72 103 VAL A C 1
ATOM 796 O O . VAL A 1 111 ? 36.922 30.761 13.360 1.00 13.81 103 VAL A O 1
ATOM 800 N N . VAL A 1 112 ? 36.012 32.814 13.292 1.00 13.02 104 VAL A N 1
ATOM 801 C CA . VAL A 1 112 ? 35.701 32.785 14.724 1.00 12.66 104 VAL A CA 1
ATOM 802 C C . VAL A 1 112 ? 34.671 31.700 15.053 1.00 13.55 104 VAL A C 1
ATOM 803 O O . VAL A 1 112 ? 34.749 31.067 16.109 1.00 13.57 104 VAL A O 1
ATOM 807 N N . GLY A 1 113 ? 33.707 31.474 14.167 1.00 12.06 105 GLY A N 1
ATOM 808 C CA . GLY A 1 113 ? 32.725 30.427 14.408 1.00 13.84 105 GLY A CA 1
ATOM 809 C C . GLY A 1 113 ? 33.411 29.083 14.616 1.00 12.13 105 GLY A C 1
ATOM 810 O O . GLY A 1 113 ? 33.241 28.446 15.650 1.00 12.34 105 GLY A O 1
ATOM 811 N N . PRO A 1 114 ? 34.200 28.634 13.637 1.00 11.20 106 PRO A N 1
ATOM 812 C CA . PRO A 1 114 ? 34.935 27.372 13.791 1.00 12.31 106 PRO A CA 1
ATOM 813 C C . PRO A 1 114 ? 35.820 27.336 15.034 1.00 13.04 106 PRO A C 1
ATOM 814 O O . PRO A 1 114 ? 35.828 26.336 15.763 1.00 13.52 106 PRO A O 1
ATOM 818 N N . LEU A 1 115 ? 36.542 28.417 15.296 1.00 12.68 107 LEU A N 1
ATOM 819 C CA . LEU A 1 115 ? 37.468 28.429 16.420 1.00 12.25 107 LEU A CA 1
ATOM 820 C C . LEU A 1 115 ? 36.721 28.327 17.749 1.00 12.70 107 LEU A C 1
ATOM 821 O O . LEU A 1 115 ? 37.151 27.596 18.642 1.00 13.70 107 LEU A O 1
ATOM 826 N N . VAL A 1 116 ? 35.611 29.046 17.890 1.00 12.30 108 VAL A N 1
ATOM 827 C CA . VAL A 1 116 ? 34.864 28.985 19.137 1.00 13.98 108 VAL A CA 1
ATOM 828 C C . VAL A 1 116 ? 34.187 27.626 19.339 1.00 13.16 108 VAL A C 1
ATOM 829 O O . VAL A 1 116 ? 34.117 27.137 20.471 1.00 13.26 108 VAL A O 1
ATOM 833 N N . VAL A 1 117 ? 33.744 26.982 18.265 1.00 11.44 109 VAL A N 1
ATOM 834 C CA . VAL A 1 117 ? 33.267 25.608 18.389 1.00 12.24 109 VAL A CA 1
ATOM 835 C C . VAL A 1 117 ? 34.363 24.719 18.982 1.00 13.31 109 VAL A C 1
ATOM 836 O O . VAL A 1 117 ? 34.115 23.949 19.911 1.00 13.00 109 VAL A O 1
ATOM 840 N N . LEU A 1 118 ? 35.575 24.829 18.452 1.00 13.07 110 LEU A N 1
ATOM 841 C CA . LEU A 1 118 ? 36.679 24.008 18.927 1.00 12.52 110 LEU A CA 1
ATOM 842 C C . LEU A 1 118 ? 37.023 24.332 20.377 1.00 13.07 110 LEU A C 1
ATOM 843 O O . LEU A 1 118 ? 37.309 23.432 21.166 1.00 13.17 110 LEU A O 1
ATOM 848 N N . ILE A 1 119 ? 37.020 25.616 20.727 1.00 13.24 111 ILE A N 1
ATOM 849 C CA . ILE A 1 119 ? 37.281 26.019 22.104 1.00 14.89 111 ILE A CA 1
ATOM 850 C C . ILE A 1 119 ? 36.260 25.401 23.042 1.00 13.96 111 ILE A C 1
ATOM 851 O O . ILE A 1 119 ? 36.621 24.818 24.068 1.00 13.05 111 ILE A O 1
ATOM 856 N N . GLN A 1 120 ? 34.990 25.505 22.678 1.00 12.45 112 GLN A N 1
ATOM 857 C CA . GLN A 1 120 ? 33.929 24.954 23.510 1.00 11.98 112 GLN A CA 1
ATOM 858 C C . GLN A 1 120 ? 33.975 23.432 23.630 1.00 13.08 112 GLN A C 1
ATOM 859 O O . GLN A 1 120 ? 33.787 22.880 24.728 1.00 13.25 112 GLN A O 1
ATOM 865 N N . LEU A 1 121 ? 34.214 22.742 22.522 1.00 13.87 113 LEU A N 1
ATOM 866 C CA . LEU A 1 121 ? 34.269 21.281 22.560 1.00 14.18 113 LEU A CA 1
ATOM 867 C C . LEU A 1 121 ? 35.437 20.777 23.400 1.00 14.18 113 LEU A C 1
ATOM 868 O O . LEU A 1 121 ? 35.310 19.778 24.111 1.00 13.91 113 LEU A O 1
ATOM 873 N N . THR A 1 122 ? 36.581 21.445 23.297 1.00 13.06 114 THR A N 1
ATOM 874 C CA . THR A 1 122 ? 37.755 21.023 24.050 1.00 14.44 114 THR A CA 1
ATOM 875 C C . THR A 1 122 ? 37.589 21.375 25.531 1.00 13.81 114 THR A C 1
ATOM 876 O O . THR A 1 122 ? 38.002 20.599 26.394 1.00 14.25 114 THR A O 1
ATOM 880 N N . GLN A 1 123 ? 36.968 22.516 25.838 1.00 13.83 115 GLN A N 1
ATOM 881 C CA . GLN A 1 123 ? 36.659 22.814 27.246 1.00 15.03 115 GLN A CA 1
ATOM 882 C C . GLN A 1 123 ? 35.740 21.748 27.826 1.00 14.04 115 GLN A C 1
ATOM 883 O O . GLN A 1 123 ? 35.938 21.289 28.946 1.00 14.39 115 GLN A O 1
ATOM 889 N N . TYR A 1 124 ? 34.728 21.366 27.062 1.00 13.61 116 TYR A N 1
ATOM 890 C CA . TYR A 1 124 ? 33.788 20.349 27.510 1.00 13.96 116 TYR A CA 1
ATOM 891 C C . TYR A 1 124 ? 34.513 19.039 27.833 1.00 13.47 116 TYR A C 1
ATOM 892 O O . TYR A 1 124 ? 34.318 18.452 28.905 1.00 14.16 116 TYR A O 1
ATOM 901 N N . TRP A 1 125 ? 35.366 18.591 26.914 1.00 13.76 117 TRP A N 1
ATOM 902 C CA . TRP A 1 125 ? 36.097 17.360 27.140 1.00 14.02 117 TRP A CA 1
ATOM 903 C C . TRP A 1 125 ? 36.998 17.481 28.368 1.00 14.83 117 TRP A C 1
ATOM 904 O O . TRP A 1 125 ? 37.077 16.559 29.179 1.00 15.66 117 TRP A O 1
ATOM 915 N N . ARG A 1 126 ? 37.670 18.620 28.518 1.00 14.58 118 ARG A N 1
ATOM 916 C CA . ARG A 1 126 ? 38.539 18.827 29.670 1.00 15.44 118 ARG A CA 1
ATOM 917 C C . ARG A 1 126 ? 37.741 18.858 30.986 1.00 14.74 118 ARG A C 1
ATOM 918 O O . ARG A 1 126 ? 38.224 18.381 32.014 1.00 16.31 118 ARG A O 1
ATOM 926 N N . TYR A 1 127 ? 36.530 19.403 30.946 1.00 14.10 119 TYR A N 1
ATOM 927 C CA . TYR A 1 127 ? 35.659 19.379 32.121 1.00 14.29 119 TYR A CA 1
ATOM 928 C C . TYR A 1 127 ? 35.309 17.945 32.517 1.00 15.86 119 TYR A C 1
ATOM 929 O O . TYR A 1 127 ? 35.321 17.590 33.698 1.00 16.79 119 TYR A O 1
ATOM 938 N N . LEU A 1 128 ? 34.981 17.122 31.530 1.00 14.69 120 LEU A N 1
ATOM 939 C CA . LEU A 1 128 ? 34.717 15.716 31.815 1.00 15.24 120 LEU A CA 1
ATOM 940 C C . LEU A 1 128 ? 35.943 15.060 32.435 1.00 17.64 120 LEU A C 1
ATOM 941 O O . LEU A 1 128 ? 35.827 14.255 33.356 1.00 17.58 120 LEU A O 1
ATOM 946 N N . GLU A 1 129 ? 37.122 15.408 31.929 1.00 17.94 121 GLU A N 1
ATOM 947 C CA . GLU A 1 129 ? 38.360 14.864 32.458 1.00 17.14 121 GLU A CA 1
ATOM 948 C C . GLU A 1 129 ? 38.591 15.266 33.916 1.00 17.72 121 GLU A C 1
ATOM 949 O O . GLU A 1 129 ? 38.949 14.440 34.750 1.00 19.68 121 GLU A O 1
ATOM 955 N N . LEU A 1 130 ? 38.367 16.539 34.211 1.00 19.31 122 LEU A N 1
ATOM 956 C CA . LEU A 1 130 ? 38.588 17.073 35.549 1.00 19.01 122 LEU A CA 1
ATOM 957 C C . LEU A 1 130 ? 37.604 16.513 36.576 1.00 18.94 122 LEU A C 1
ATOM 958 O O . LEU A 1 130 ? 37.904 16.481 37.764 1.00 21.74 122 LEU A O 1
ATOM 963 N N . THR A 1 131 ? 36.423 16.109 36.113 1.00 19.50 123 THR A N 1
ATOM 964 C CA . THR A 1 131 ? 35.370 15.605 36.996 1.00 18.91 123 THR A CA 1
ATOM 965 C C . THR A 1 131 ? 35.122 14.094 36.864 1.00 21.86 123 THR A C 1
ATOM 966 O O . THR A 1 131 ? 34.157 13.574 37.416 1.00 23.44 123 THR A O 1
ATOM 970 N N . ARG A 1 132 ? 35.984 13.391 36.143 1.00 21.58 124 ARG A N 1
ATOM 971 C CA . ARG A 1 132 ? 35.729 11.978 35.858 1.00 23.70 124 ARG A CA 1
ATOM 972 C C . ARG A 1 132 ? 35.753 11.118 37.125 1.00 26.48 124 ARG A C 1
ATOM 973 O O . ARG A 1 132 ? 36.440 11.443 38.095 1.00 25.97 124 ARG A O 1
ATOM 981 N N . PRO A 1 133 ? 34.997 10.010 37.115 1.00 28.59 125 PRO A N 1
ATOM 982 C CA . PRO A 1 133 ? 35.015 9.049 38.224 1.00 32.72 125 PRO A CA 1
ATOM 983 C C . PRO A 1 133 ? 36.439 8.596 38.513 1.00 29.16 125 PRO A C 1
ATOM 984 O O . PRO A 1 133 ? 37.245 8.479 37.589 1.00 28.75 125 PRO A O 1
ATOM 988 N N . ASP A 1 134 ? 36.735 8.336 39.784 1.00 35.85 126 ASP A N 1
ATOM 989 C CA . ASP A 1 134 ? 38.090 8.007 40.235 1.00 40.97 126 ASP A CA 1
ATOM 990 C C . ASP A 1 134 ? 38.712 6.779 39.560 1.00 43.02 126 ASP A C 1
ATOM 991 O O . ASP A 1 134 ? 39.935 6.669 39.467 1.00 45.63 126 ASP A O 1
ATOM 993 N N . HIS A 1 135 ? 37.872 5.863 39.092 1.00 41.74 127 HIS A N 1
ATOM 994 C CA . HIS A 1 135 ? 38.349 4.612 38.509 1.00 47.52 127 HIS A CA 1
ATOM 995 C C . HIS A 1 135 ? 38.721 4.730 37.029 1.00 51.73 127 HIS A C 1
ATOM 996 O O . HIS A 1 135 ? 39.344 3.829 36.468 1.00 53.63 127 HIS A O 1
ATOM 1003 N N . LEU A 1 136 ? 38.339 5.838 36.400 1.00 49.66 128 LEU A N 1
ATOM 1004 C CA . LEU A 1 136 ? 38.596 6.040 34.974 1.00 50.66 128 LEU A CA 1
ATOM 1005 C C . LEU A 1 136 ? 39.932 6.723 34.699 1.00 51.06 128 LEU A C 1
ATOM 1006 O O . LEU A 1 136 ? 40.265 7.732 35.324 1.00 45.19 128 LEU A O 1
ATOM 1011 N N . GLU A 1 137 ? 40.688 6.174 33.750 1.00 48.05 129 GLU A N 1
ATOM 1012 C CA . GLU A 1 137 ? 41.912 6.813 33.285 1.00 46.72 129 GLU A CA 1
ATOM 1013 C C . GLU A 1 137 ? 41.547 8.071 32.507 1.00 52.88 129 GLU A C 1
ATOM 1014 O O . GLU A 1 137 ? 40.451 8.166 31.953 1.00 49.90 129 GLU A O 1
ATOM 1016 N N . ASP A 1 138 ? 42.459 9.038 32.467 1.00 53.41 130 ASP A N 1
ATOM 1017 C CA . ASP A 1 138 ? 42.185 10.302 31.788 1.00 56.02 130 ASP A CA 1
ATOM 1018 C C . ASP A 1 138 ? 42.136 10.135 30.269 1.00 56.60 130 ASP A C 1
ATOM 1019 O O . ASP A 1 138 ? 41.701 11.034 29.548 1.00 57.69 130 ASP A O 1
ATOM 1024 N N . SER A 1 139 ? 42.571 8.972 29.796 1.00 53.44 131 SER A N 1
ATOM 1025 C CA . SER A 1 139 ? 42.549 8.646 28.375 1.00 52.67 131 SER A CA 1
ATOM 1026 C C . SER A 1 139 ? 41.290 7.863 28.005 1.00 47.68 131 SER A C 1
ATOM 1027 O O . SER A 1 139 ? 41.107 7.472 26.850 1.00 45.01 131 SER A O 1
ATOM 1030 N N . ALA A 1 140 ? 40.435 7.626 28.996 1.00 45.65 132 ALA A N 1
ATOM 1031 C CA . ALA A 1 140 ? 39.193 6.886 28.792 1.00 36.37 132 ALA A CA 1
ATOM 1032 C C . ALA A 1 140 ? 38.234 7.648 27.882 1.00 30.47 132 ALA A C 1
ATOM 1033 O O . ALA A 1 140 ? 38.351 8.867 27.718 1.00 29.44 132 ALA A O 1
ATOM 1035 N N . ASP A 1 141 ? 37.291 6.926 27.285 1.00 26.72 133 ASP A N 1
ATOM 1036 C CA . ASP A 1 141 ? 36.240 7.567 26.509 1.00 23.65 133 ASP A CA 1
ATOM 1037 C C . ASP A 1 141 ? 35.269 8.246 27.458 1.00 24.80 133 ASP A C 1
ATOM 1038 O O . ASP A 1 141 ? 34.323 7.628 27.948 1.00 24.03 133 ASP A O 1
ATOM 1043 N N . LEU A 1 142 ? 35.513 9.519 27.718 1.00 21.87 134 LEU A N 1
ATOM 1044 C CA . LEU A 1 142 ? 34.717 10.245 28.700 1.00 25.28 134 LEU A CA 1
ATOM 1045 C C . LEU A 1 142 ? 33.286 10.506 28.224 1.00 20.98 134 LEU A C 1
ATOM 1046 O O . LEU A 1 142 ? 32.368 10.575 29.032 1.00 19.95 134 LEU A O 1
ATOM 1051 N N . GLN A 1 143 ? 33.097 10.658 26.917 1.00 20.38 135 GLN A N 1
ATOM 1052 C CA . GLN A 1 143 ? 31.755 10.887 26.381 1.00 17.89 135 GLN A CA 1
ATOM 1053 C C . GLN A 1 143 ? 30.904 9.628 26.530 1.00 19.22 135 GLN A C 1
ATOM 1054 O O . GLN A 1 143 ? 29.752 9.685 26.953 1.00 20.76 135 GLN A O 1
ATOM 1060 N N . ALA A 1 144 ? 31.479 8.482 26.179 1.00 20.44 136 ALA A N 1
ATOM 1061 C CA . ALA A 1 144 ? 30.766 7.223 26.328 1.00 21.01 136 ALA A CA 1
ATOM 1062 C C . ALA A 1 144 ? 30.336 7.054 27.779 1.00 22.57 136 ALA A C 1
ATOM 1063 O O . ALA A 1 144 ? 29.222 6.621 28.064 1.00 21.88 136 ALA A O 1
ATOM 1065 N N . ASP A 1 145 ? 31.220 7.425 28.697 1.00 22.72 137 ASP A N 1
ATOM 1066 C CA . ASP A 1 145 ? 30.928 7.271 30.117 1.00 26.60 137 ASP A CA 1
ATOM 1067 C C . ASP A 1 145 ? 29.762 8.139 30.591 1.00 22.21 137 ASP A C 1
ATOM 1068 O O . ASP A 1 145 ? 28.858 7.642 31.263 1.00 23.53 137 ASP A O 1
ATOM 1073 N N . VAL A 1 146 ? 29.759 9.422 30.248 1.00 20.67 138 VAL A N 1
ATOM 1074 C CA . VAL A 1 146 ? 28.683 10.284 30.739 1.00 21.34 138 VAL A CA 1
ATOM 1075 C C . VAL A 1 146 ? 27.351 9.925 30.091 1.00 23.93 138 VAL A C 1
ATOM 1076 O O . VAL A 1 146 ? 26.300 10.019 30.724 1.00 24.35 138 VAL A O 1
ATOM 1080 N N . VAL A 1 147 ? 27.402 9.489 28.837 1.00 20.49 139 VAL A N 1
ATOM 1081 C CA . VAL A 1 147 ? 26.196 9.069 28.133 1.00 21.87 139 VAL A CA 1
ATOM 1082 C C . VAL A 1 147 ? 25.637 7.765 28.703 1.00 22.37 139 VAL A C 1
ATOM 1083 O O . VAL A 1 147 ? 24.425 7.607 28.850 1.00 23.95 139 VAL A O 1
ATOM 1087 N N . THR A 1 148 ? 26.523 6.832 29.039 1.00 22.63 140 THR A N 1
ATOM 1088 C CA . THR A 1 148 ? 26.084 5.561 29.600 1.00 21.80 140 THR A CA 1
ATOM 1089 C C . THR A 1 148 ? 25.492 5.740 30.993 1.00 25.44 140 THR A C 1
ATOM 1090 O O . THR A 1 148 ? 24.534 5.072 31.346 1.00 26.66 140 THR A O 1
ATOM 1094 N N . ARG A 1 149 ? 26.039 6.676 31.763 1.00 25.27 141 ARG A N 1
ATOM 1095 C CA . ARG A 1 149 ? 25.619 6.852 33.156 1.00 28.11 141 ARG A CA 1
ATOM 1096 C C . ARG A 1 149 ? 24.438 7.812 33.351 1.00 24.62 141 ARG A C 1
ATOM 1097 O O . ARG A 1 149 ? 23.987 7.999 34.482 1.00 27.45 141 ARG A O 1
ATOM 1105 N N . GLN A 1 150 ? 23.928 8.389 32.263 1.00 21.74 142 GLN A N 1
ATOM 1106 C CA . GLN A 1 150 ? 22.946 9.480 32.331 1.00 21.92 142 GLN A CA 1
ATOM 1107 C C . GLN A 1 150 ? 21.626 9.067 32.982 1.00 25.16 142 GLN A C 1
ATOM 1108 O O . GLN A 1 150 ? 20.792 9.921 33.318 1.00 27.22 142 GLN A O 1
ATOM 1114 N N . THR A 1 151 ? 21.440 7.763 33.129 1.00 28.13 143 THR A N 1
ATOM 1115 C CA . THR A 1 151 ? 20.248 7.202 33.767 1.00 32.57 143 THR A CA 1
ATOM 1116 C C . THR A 1 151 ? 20.414 6.962 35.272 1.00 33.41 143 THR A C 1
ATOM 1117 O O . THR A 1 151 ? 19.434 6.691 35.963 1.00 38.27 143 THR A O 1
ATOM 1121 N N . GLN A 1 152 ? 21.645 7.043 35.774 1.00 26.70 144 GLN A N 1
ATOM 1122 C CA . GLN A 1 152 ? 21.899 6.852 37.206 1.00 27.57 144 GLN A CA 1
ATOM 1123 C C . GLN A 1 152 ? 21.315 8.017 37.997 1.00 24.66 144 GLN A C 1
ATOM 1124 O O . GLN A 1 152 ? 21.147 9.112 37.461 1.00 25.68 144 GLN A O 1
ATOM 1130 N N . PRO A 1 153 ? 21.003 7.789 39.283 1.00 25.88 145 PRO A N 1
ATOM 1131 C CA . PRO A 1 153 ? 20.457 8.898 40.078 1.00 30.18 145 PRO A CA 1
ATOM 1132 C C . PRO A 1 153 ? 21.450 10.050 40.194 1.00 24.40 145 PRO A C 1
ATOM 1133 O O . PRO A 1 153 ? 22.595 9.832 40.584 1.00 31.22 145 PRO A O 1
ATOM 1137 N N . GLY A 1 154 ? 21.008 11.260 39.864 1.00 25.22 146 GLY A N 1
ATOM 1138 C CA . GLY A 1 154 ? 21.866 12.430 39.903 1.00 27.42 146 GLY A CA 1
ATOM 1139 C C . GLY A 1 154 ? 22.879 12.515 38.779 1.00 26.06 146 GLY A C 1
ATOM 1140 O O . GLY A 1 154 ? 23.866 13.242 38.895 1.00 26.98 146 GLY A O 1
ATOM 1141 N N . ALA A 1 155 ? 22.640 11.799 37.680 1.00 24.49 147 ALA A N 1
ATOM 1142 C CA . ALA A 1 155 ? 23.577 11.822 36.552 1.00 23.36 147 ALA A CA 1
ATOM 1143 C C . ALA A 1 155 ? 22.950 12.232 35.224 1.00 24.49 147 ALA A C 1
ATOM 1144 O O . ALA A 1 155 ? 23.590 12.138 34.181 1.00 21.29 147 ALA A O 1
ATOM 1146 N N . LYS A 1 156 ? 21.708 12.703 35.255 1.00 20.77 148 LYS A N 1
ATOM 1147 C CA . LYS A 1 156 ? 21.076 13.225 34.050 1.00 21.45 148 LYS A CA 1
ATOM 1148 C C . LYS A 1 156 ? 21.931 14.350 33.455 1.00 19.38 148 LYS A C 1
ATOM 1149 O O . LYS A 1 156 ? 22.474 15.178 34.188 1.00 21.16 148 LYS A O 1
ATOM 1155 N N . VAL A 1 157 ? 22.049 14.368 32.128 1.00 19.50 149 VAL A N 1
ATOM 1156 C CA . VAL A 1 157 ? 22.815 15.388 31.408 1.00 16.89 149 VAL A CA 1
ATOM 1157 C C . VAL A 1 157 ? 22.009 15.928 30.220 1.00 17.88 149 VAL A C 1
ATOM 1158 O O . VAL A 1 157 ? 21.452 15.154 29.442 1.00 19.81 149 VAL A O 1
ATOM 1162 N N . GLU A 1 158 ? 21.949 17.249 30.083 1.00 17.13 150 GLU A N 1
ATOM 1163 C CA . GLU A 1 158 ? 21.387 17.865 28.886 1.00 15.91 150 GLU A CA 1
ATOM 1164 C C . GLU A 1 158 ? 22.392 18.883 28.376 1.00 16.32 150 GLU A C 1
ATOM 1165 O O . GLU A 1 158 ? 23.211 19.379 29.143 1.00 15.72 150 GLU A O 1
ATOM 1171 N N . THR A 1 159 ? 22.342 19.185 27.083 1.00 13.71 151 THR A N 1
ATOM 1172 C CA . THR A 1 159 ? 23.136 20.288 26.566 1.00 12.99 151 THR A CA 1
ATOM 1173 C C . THR A 1 159 ? 22.225 21.425 26.133 1.00 13.34 151 THR A C 1
ATOM 1174 O O . THR A 1 159 ? 21.077 21.207 25.706 1.00 14.46 151 THR A O 1
ATOM 1178 N N . LEU A 1 160 ? 22.736 22.642 26.273 1.00 11.75 152 LEU A N 1
ATOM 1179 C CA . LEU A 1 160 ? 21.943 23.833 26.033 1.00 13.19 152 LEU A CA 1
ATOM 1180 C C . LEU A 1 160 ? 22.837 24.867 25.365 1.00 11.35 152 LEU A C 1
ATOM 1181 O O . LEU A 1 160 ? 23.685 25.471 26.002 1.00 13.45 152 LEU A O 1
ATOM 1186 N N . GLY A 1 161 ? 22.654 25.083 24.069 1.00 11.79 153 GLY A N 1
ATOM 1187 C CA . GLY A 1 161 ? 23.442 26.086 23.379 1.00 11.20 153 GLY A CA 1
ATOM 1188 C C . GLY A 1 161 ? 22.723 27.414 23.281 1.00 11.70 153 GLY A C 1
ATOM 1189 O O . GLY A 1 161 ? 21.505 27.475 23.234 1.00 14.21 153 GLY A O 1
ATOM 1190 N N . PHE A 1 162 ? 23.513 28.475 23.229 1.00 13.58 154 PHE A N 1
ATOM 1191 C CA . PHE A 1 162 ? 23.028 29.852 23.155 1.00 15.68 154 PHE A CA 1
ATOM 1192 C C . PHE A 1 162 ? 23.640 30.421 21.866 1.00 14.05 154 PHE A C 1
ATOM 1193 O O . PHE A 1 162 ? 24.851 30.558 21.790 1.00 13.32 154 PHE A O 1
ATOM 1201 N N . CYS A 1 163 ? 22.818 30.713 20.846 1.00 15.70 155 CYS A N 1
ATOM 1202 C CA . CYS A 1 163 ? 23.320 31.230 19.567 1.00 15.51 155 CYS A CA 1
ATOM 1203 C C . CYS A 1 163 ? 24.359 30.254 18.983 1.00 14.43 155 CYS A C 1
ATOM 1204 O O . CYS A 1 163 ? 24.032 29.076 18.752 1.00 14.79 155 CYS A O 1
ATOM 1207 N N . ALA A 1 164 ? 25.595 30.694 18.784 1.00 14.98 156 ALA A N 1
ATOM 1208 C CA . ALA A 1 164 ? 26.633 29.829 18.215 1.00 17.67 156 ALA A CA 1
ATOM 1209 C C . ALA A 1 164 ? 26.878 28.592 19.080 1.00 13.37 156 ALA A C 1
ATOM 1210 O O . ALA A 1 164 ? 27.362 27.582 18.593 1.00 14.40 156 ALA A O 1
ATOM 1212 N N . GLY A 1 165 ? 26.580 28.708 20.371 1.00 13.00 157 GLY A N 1
ATOM 1213 C CA . GLY A 1 165 ? 26.734 27.587 21.282 1.00 13.77 157 GLY A CA 1
ATOM 1214 C C . GLY A 1 165 ? 25.912 26.388 20.856 1.00 11.82 157 GLY A C 1
ATOM 1215 O O . GLY A 1 165 ? 26.257 25.258 21.193 1.00 12.71 157 GLY A O 1
ATOM 1216 N N . LEU A 1 166 ? 24.836 26.619 20.108 1.00 11.26 158 LEU A N 1
ATOM 1217 C CA . LEU A 1 166 ? 24.036 25.514 19.578 1.00 11.34 158 LEU A CA 1
ATOM 1218 C C . LEU A 1 166 ? 24.867 24.548 18.741 1.00 12.12 158 LEU A C 1
ATOM 1219 O O . LEU A 1 166 ? 24.618 23.348 18.741 1.00 12.27 158 LEU A O 1
ATOM 1224 N N . LEU A 1 167 ? 25.857 25.071 18.026 1.00 10.85 159 LEU A N 1
ATOM 1225 C CA . LEU A 1 167 ? 26.660 24.236 17.144 1.00 12.59 159 LEU A CA 1
ATOM 1226 C C . LEU A 1 167 ? 27.385 23.170 17.973 1.00 13.61 159 LEU A C 1
ATOM 1227 O O . LEU A 1 167 ? 27.359 21.980 17.649 1.00 13.46 159 LEU A O 1
ATOM 1232 N N . ALA A 1 168 ? 28.010 23.592 19.063 1.00 12.66 160 ALA A N 1
ATOM 1233 C CA . ALA A 1 168 ? 28.741 22.667 19.917 1.00 13.04 160 ALA A CA 1
ATOM 1234 C C . ALA A 1 168 ? 27.775 21.826 20.749 1.00 11.76 160 ALA A C 1
ATOM 1235 O O . ALA A 1 168 ? 27.999 20.633 20.968 1.00 12.56 160 ALA A O 1
ATOM 1237 N N . ALA A 1 169 ? 26.705 22.444 21.240 1.00 11.71 161 ALA A N 1
ATOM 1238 C CA . ALA A 1 169 ? 25.755 21.731 22.098 1.00 12.07 161 ALA A CA 1
ATOM 1239 C C . ALA A 1 169 ? 25.108 20.563 21.377 1.00 12.28 161 ALA A C 1
ATOM 1240 O O . ALA A 1 169 ? 24.921 19.488 21.959 1.00 13.16 161 ALA A O 1
ATOM 1242 N N . VAL A 1 170 ? 24.769 20.773 20.105 1.00 11.86 162 VAL A N 1
ATOM 1243 C CA . VAL A 1 170 ? 24.127 19.730 19.313 1.00 12.91 162 VAL A CA 1
ATOM 1244 C C . VAL A 1 170 ? 25.132 18.665 18.879 1.00 11.43 162 VAL A C 1
ATOM 1245 O O . VAL A 1 170 ? 24.770 17.493 18.769 1.00 13.47 162 VAL A O 1
ATOM 1249 N N . ALA A 1 171 ? 26.389 19.063 18.679 1.00 12.47 163 ALA A N 1
ATOM 1250 C CA . ALA A 1 171 ? 27.449 18.086 18.415 1.00 12.84 163 ALA A CA 1
ATOM 1251 C C . ALA A 1 171 ? 27.601 17.113 19.601 1.00 12.12 163 ALA A C 1
ATOM 1252 O O . ALA A 1 171 ? 27.642 15.886 19.420 1.00 14.27 163 ALA A O 1
ATOM 1254 N N . VAL A 1 172 ? 27.673 17.655 20.817 1.00 13.23 164 VAL A N 1
ATOM 1255 C CA . VAL A 1 172 ? 27.816 16.826 22.007 1.00 13.29 164 VAL A CA 1
ATOM 1256 C C . VAL A 1 172 ? 26.572 15.958 22.212 1.00 12.44 164 VAL A C 1
ATOM 1257 O O . VAL A 1 172 ? 26.676 14.780 22.543 1.00 13.43 164 VAL A O 1
ATOM 1261 N N . ALA A 1 173 ? 25.389 16.530 22.000 1.00 13.64 165 ALA A N 1
ATOM 1262 C CA . ALA A 1 173 ? 24.146 15.776 22.165 1.00 13.40 165 ALA A CA 1
ATOM 1263 C C . ALA A 1 173 ? 24.016 14.650 21.155 1.00 13.51 165 ALA A C 1
ATOM 1264 O O . ALA A 1 173 ? 23.336 13.666 21.420 1.00 15.53 165 ALA A O 1
ATOM 1266 N N . SER A 1 174 ? 24.656 14.813 19.999 1.00 13.84 166 SER A N 1
ATOM 1267 C CA . SER A 1 174 ? 24.625 13.782 18.959 1.00 14.30 166 SER A CA 1
ATOM 1268 C C . SER A 1 174 ? 25.578 12.625 19.226 1.00 15.85 166 SER A C 1
ATOM 1269 O O . SER A 1 174 ? 25.447 11.571 18.608 1.00 16.27 166 SER A O 1
ATOM 1272 N N . ALA A 1 175 ? 26.538 12.829 20.127 1.00 15.87 167 ALA A N 1
ATOM 1273 C CA . ALA A 1 175 ? 27.685 11.930 20.256 1.00 14.33 167 ALA A CA 1
ATOM 1274 C C . ALA A 1 175 ? 27.551 10.932 21.391 1.00 15.41 167 ALA A C 1
ATOM 1275 O O . ALA A 1 175 ? 27.401 11.302 22.562 1.00 17.30 167 ALA A O 1
ATOM 1277 N N . GLY A 1 176 ? 27.630 9.656 21.047 1.00 17.44 168 GLY A N 1
ATOM 1278 C CA . GLY A 1 176 ? 27.528 8.608 22.047 1.00 17.28 168 GLY A CA 1
ATOM 1279 C C . GLY A 1 176 ? 28.867 8.123 22.580 1.00 18.51 168 GLY A C 1
ATOM 1280 O O . GLY A 1 176 ? 28.920 7.379 23.564 1.00 22.15 168 GLY A O 1
ATOM 1281 N N . ASN A 1 177 ? 29.948 8.538 21.924 1.00 18.91 169 ASN A N 1
ATOM 1282 C CA . ASN A 1 177 ? 31.299 8.074 22.268 1.00 18.93 169 ASN A CA 1
ATOM 1283 C C . ASN A 1 177 ? 32.336 9.034 21.683 1.00 17.80 169 ASN A C 1
ATOM 1284 O O . ASN A 1 177 ? 31.975 10.033 21.065 1.00 17.91 169 ASN A O 1
ATOM 1289 N N . ARG A 1 178 ? 33.616 8.718 21.862 1.00 21.32 170 ARG A N 1
ATOM 1290 C CA . ARG A 1 178 ? 34.695 9.593 21.394 1.00 21.10 170 ARG A CA 1
ATOM 1291 C C . ARG A 1 178 ? 34.694 9.756 19.877 1.00 19.57 170 ARG A C 1
ATOM 1292 O O . ARG A 1 178 ? 34.882 10.864 19.372 1.00 18.17 170 ARG A O 1
ATOM 1300 N N . GLN A 1 179 ? 34.486 8.657 19.157 1.00 21.21 171 GLN A N 1
ATOM 1301 C CA . GLN A 1 179 ? 34.496 8.716 17.699 1.00 19.85 171 GLN A CA 1
ATOM 1302 C C . GLN A 1 179 ? 33.395 9.648 17.200 1.00 20.15 171 GLN A C 1
ATOM 1303 O O . GLN A 1 179 ? 33.617 10.468 16.317 1.00 18.42 171 GLN A O 1
ATOM 1309 N N . GLU A 1 180 ? 32.215 9.538 17.797 1.00 17.36 172 GLU A N 1
ATOM 1310 C CA . GLU A 1 180 ? 31.091 10.377 17.401 1.00 17.43 172 GLU A CA 1
ATOM 1311 C C . GLU A 1 180 ? 31.247 11.824 17.867 1.00 16.07 172 GLU A C 1
ATOM 1312 O O . GLU A 1 180 ? 30.758 12.746 17.224 1.00 15.09 172 GLU A O 1
ATOM 1318 N N . PHE A 1 181 ? 31.945 12.018 18.982 1.00 16.22 173 PHE A N 1
ATOM 1319 C CA . PHE A 1 181 ? 32.302 13.360 19.425 1.00 16.16 173 PHE A CA 1
ATOM 1320 C C . PHE A 1 181 ? 33.136 14.074 18.352 1.00 14.34 173 PHE A C 1
ATOM 1321 O O . PHE 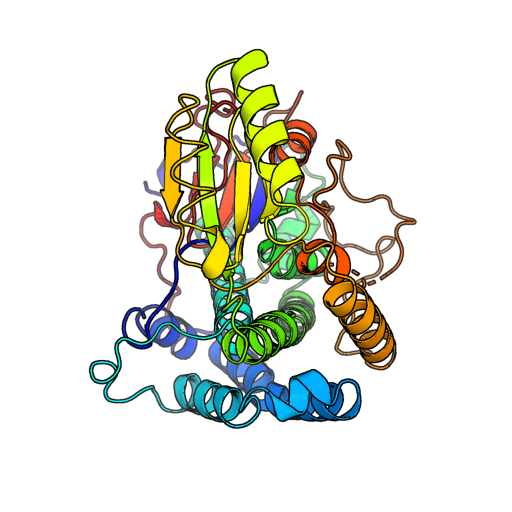A 1 181 ? 32.879 15.236 18.016 1.00 14.48 173 PHE A O 1
ATOM 1329 N N . GLN A 1 182 ? 34.122 13.362 17.807 1.00 16.89 174 GLN A N 1
ATOM 1330 C CA . GLN A 1 182 ? 34.950 13.906 16.725 1.00 17.25 174 GLN A CA 1
ATOM 1331 C C . GLN A 1 182 ? 34.149 14.112 15.437 1.00 15.74 174 GLN A C 1
ATOM 1332 O O . GLN A 1 182 ? 34.248 15.157 14.792 1.00 16.80 174 GLN A O 1
ATOM 1338 N N . LYS A 1 183 ? 33.336 13.125 15.080 1.00 17.02 175 LYS A N 1
ATOM 1339 C CA . LYS A 1 183 ? 32.502 13.206 13.886 1.00 15.47 175 LYS A CA 1
ATOM 1340 C C . LYS A 1 183 ? 31.548 14.405 13.907 1.00 14.12 175 LYS A C 1
ATOM 1341 O O . LY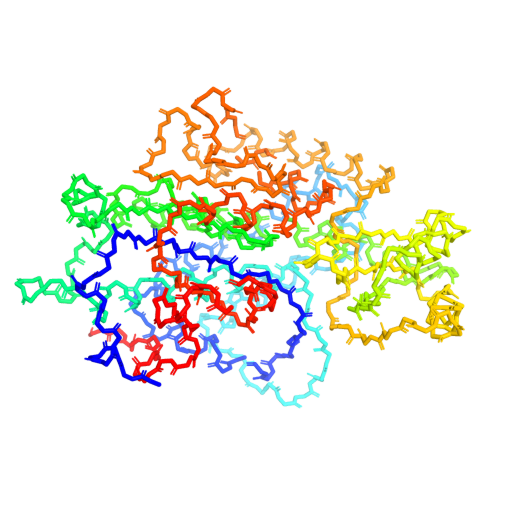S A 1 183 ? 31.525 15.233 12.976 1.00 14.73 175 LYS A O 1
ATOM 1347 N N . TYR A 1 184 ? 30.767 14.510 14.977 1.00 14.73 176 TYR A N 1
ATOM 1348 C CA . TYR A 1 184 ? 29.781 15.576 15.070 1.00 13.60 176 TYR A CA 1
ATOM 1349 C C . TYR A 1 184 ? 30.411 16.910 15.435 1.00 12.99 176 TYR A C 1
ATOM 1350 O O . TYR A 1 184 ? 29.895 17.960 15.044 1.00 14.16 176 TYR A O 1
ATOM 1359 N N . GLY A 1 185 ? 31.530 16.876 16.159 1.00 14.75 177 GLY A N 1
ATOM 1360 C CA . GLY A 1 185 ? 32.307 18.089 16.376 1.00 15.88 177 GLY A CA 1
ATOM 1361 C C . GLY A 1 185 ? 32.762 18.674 15.045 1.00 12.58 177 GLY A C 1
ATOM 1362 O O . GLY A 1 185 ? 32.703 19.896 14.836 1.00 13.48 177 GLY A O 1
ATOM 1363 N N . ALA A 1 186 ? 33.209 17.807 14.133 1.00 14.95 178 ALA A N 1
ATOM 1364 C CA . ALA A 1 186 ? 33.637 18.272 12.811 1.00 12.62 178 ALA A CA 1
ATOM 1365 C C . ALA A 1 186 ? 32.470 18.863 12.026 1.00 13.43 178 ALA A C 1
ATOM 1366 O O . ALA A 1 186 ? 32.628 19.883 11.344 1.00 14.61 178 ALA A O 1
ATOM 1368 N N . VAL A 1 187 ? 31.297 18.237 12.126 1.00 13.75 179 VAL A N 1
ATOM 1369 C CA . VAL A 1 187 ? 30.090 18.790 11.517 1.00 14.33 179 VAL A CA 1
ATOM 1370 C C . VAL A 1 187 ? 29.865 20.216 12.026 1.00 13.70 179 VAL A C 1
ATOM 1371 O O . VAL A 1 187 ? 29.639 21.148 11.244 1.00 14.41 179 VAL A O 1
ATOM 1375 N N . ALA A 1 188 ? 29.937 20.382 13.344 1.00 12.96 180 ALA A N 1
ATOM 1376 C CA . ALA A 1 188 ? 29.730 21.686 13.959 1.00 11.87 180 ALA A CA 1
ATOM 1377 C C . ALA A 1 188 ? 30.715 22.752 13.459 1.00 12.19 180 ALA A C 1
ATOM 1378 O O . ALA A 1 188 ? 30.328 23.903 13.223 1.00 12.18 180 ALA A O 1
ATOM 1380 N N . VAL A 1 189 ? 31.978 22.374 13.301 1.00 11.69 181 VAL A N 1
ATOM 1381 C CA . VAL A 1 189 ? 32.982 23.304 12.776 1.00 13.56 181 VAL A CA 1
ATOM 1382 C C . VAL A 1 189 ? 32.636 23.743 11.347 1.00 11.77 181 VAL A C 1
ATOM 1383 O O . VAL A 1 189 ? 32.730 24.927 11.003 1.00 13.28 181 VAL A O 1
ATOM 1387 N N . ARG A 1 190 ? 32.214 22.801 10.512 1.00 11.82 182 ARG A N 1
ATOM 1388 C CA . ARG A 1 190 ? 31.866 23.124 9.134 1.00 12.14 182 ARG A CA 1
ATOM 1389 C C . ARG A 1 190 ? 30.656 24.047 9.075 1.00 12.95 182 ARG A C 1
ATOM 1390 O O . ARG A 1 190 ? 30.651 25.024 8.317 1.00 13.04 182 ARG A O 1
ATOM 1398 N N . LEU A 1 191 ? 29.646 23.768 9.897 1.00 12.89 183 LEU A N 1
ATOM 1399 C CA . LEU A 1 191 ? 28.432 24.568 9.913 1.00 12.92 183 LEU A CA 1
ATOM 1400 C C . LEU A 1 191 ? 28.715 25.960 10.446 1.00 12.30 183 LEU A C 1
ATOM 1401 O O . LEU A 1 191 ? 28.139 26.931 9.966 1.00 12.54 183 LEU A O 1
ATOM 1406 N N . ALA A 1 192 ? 29.597 26.046 11.437 1.00 12.33 184 ALA A N 1
ATOM 1407 C CA . ALA A 1 192 ? 29.993 27.329 11.992 1.00 11.64 184 ALA A CA 1
ATOM 1408 C C . ALA A 1 192 ? 30.673 28.179 10.937 1.00 12.77 184 ALA A C 1
ATOM 1409 O O . ALA A 1 192 ? 30.426 29.380 10.845 1.00 12.13 184 ALA A O 1
ATOM 1427 N N . ALA A 1 195 ? 27.784 29.331 8.424 1.00 12.69 187 ALA A N 1
ATOM 1428 C CA . ALA A 1 195 ? 26.987 30.390 9.031 1.00 12.43 187 ALA A CA 1
ATOM 1429 C C . ALA A 1 195 ? 27.799 31.675 9.131 1.00 13.51 187 ALA A C 1
ATOM 1430 O O . ALA A 1 195 ? 27.301 32.756 8.800 1.00 12.45 187 ALA A O 1
ATOM 1432 N N . GLY A 1 196 ? 29.046 31.561 9.575 1.00 12.78 188 GLY A N 1
ATOM 1433 C CA . GLY A 1 196 ? 29.938 32.703 9.653 1.00 12.45 188 GLY A CA 1
ATOM 1434 C C . GLY A 1 196 ? 30.099 33.387 8.303 1.00 12.34 188 GLY A C 1
ATOM 1435 O O . GLY A 1 196 ? 30.153 34.615 8.220 1.00 13.19 188 GLY A O 1
ATOM 1436 N N . ALA A 1 197 ? 30.191 32.604 7.234 1.00 12.12 189 ALA A N 1
ATOM 1437 C CA . ALA A 1 197 ? 30.330 33.165 5.894 1.00 12.06 189 ALA A CA 1
ATOM 1438 C C . ALA A 1 197 ? 29.102 33.991 5.498 1.00 13.59 189 ALA A C 1
ATOM 1439 O O . ALA A 1 197 ? 29.228 35.053 4.895 1.00 12.83 189 ALA A O 1
ATOM 1441 N N . LEU A 1 198 ? 27.910 33.512 5.833 1.00 12.09 190 LEU A N 1
ATOM 1442 C CA . LEU A 1 198 ? 26.697 34.257 5.519 1.00 11.67 190 LEU A CA 1
ATOM 1443 C C . LEU A 1 198 ? 26.655 35.570 6.267 1.00 12.02 190 LEU A C 1
ATOM 1444 O O . LEU A 1 198 ? 26.248 36.594 5.710 1.00 13.10 190 LEU A O 1
ATOM 1449 N N . ILE A 1 199 ? 27.077 35.548 7.527 1.00 11.90 191 ILE A N 1
ATOM 1450 C CA . ILE A 1 199 ? 27.121 36.768 8.325 1.00 12.30 191 ILE A CA 1
ATOM 1451 C C . ILE A 1 199 ? 28.167 37.730 7.750 1.00 11.79 191 ILE A C 1
ATOM 1452 O O . ILE A 1 199 ? 27.883 38.911 7.542 1.00 12.31 191 ILE A O 1
ATOM 1457 N N . ASP A 1 200 ? 29.376 37.222 7.500 1.00 12.82 192 ASP A N 1
ATOM 1458 C CA . ASP A 1 200 ? 30.465 38.055 6.974 1.00 12.61 192 ASP A CA 1
ATOM 1459 C C . ASP A 1 200 ? 30.137 38.626 5.589 1.00 13.84 192 ASP A C 1
ATOM 1460 O O . ASP A 1 200 ? 30.489 39.765 5.273 1.00 13.32 192 ASP A O 1
ATOM 1465 N N . GLY A 1 201 ? 29.512 37.813 4.741 1.00 13.24 193 GLY A N 1
ATOM 1466 C CA . GLY A 1 201 ? 29.236 38.222 3.373 1.00 14.18 193 GLY A CA 1
ATOM 1467 C C . GLY A 1 201 ? 28.242 39.359 3.350 1.00 12.94 193 GLY A C 1
ATOM 1468 O O . GLY A 1 201 ? 28.409 40.341 2.614 1.00 13.51 193 GLY A O 1
ATOM 1469 N N . GLN A 1 202 ? 27.202 39.229 4.167 1.00 12.06 194 GLN A N 1
ATOM 1470 C CA . GLN A 1 202 ? 26.186 40.275 4.217 1.00 13.80 194 GLN A CA 1
ATOM 1471 C C . GLN A 1 202 ? 26.791 41.552 4.789 1.00 13.30 194 GLN A C 1
ATOM 1472 O O . GLN A 1 202 ? 26.478 42.652 4.328 1.00 14.80 194 GLN A O 1
ATOM 1478 N N . GLU A 1 203 ? 27.660 41.392 5.784 1.00 13.68 195 GLU A N 1
ATOM 1479 C CA . GLU A 1 203 ? 28.357 42.528 6.363 1.00 15.87 195 GLU A CA 1
ATOM 1480 C C . GLU A 1 203 ? 29.226 43.253 5.324 1.00 15.72 195 GLU A C 1
ATOM 1481 O O . GLU A 1 203 ? 29.204 44.477 5.247 1.00 17.13 195 GLU A O 1
ATOM 1487 N N . ALA A 1 204 ? 29.967 42.518 4.502 1.00 15.14 196 ALA A N 1
ATOM 1488 C CA . ALA A 1 204 ? 30.791 43.143 3.471 1.00 16.34 196 ALA A CA 1
ATOM 1489 C C . ALA A 1 204 ? 29.926 43.887 2.451 1.00 16.09 196 ALA A C 1
ATOM 1490 O O . ALA A 1 204 ? 30.257 45.005 2.046 1.00 17.59 196 ALA A O 1
ATOM 1492 N N . ARG A 1 205 ? 28.805 43.283 2.058 1.00 15.14 197 ARG A N 1
ATOM 1493 C CA . ARG A 1 205 ? 27.867 43.924 1.136 1.00 15.88 197 ARG A CA 1
ATOM 1494 C C . ARG A 1 205 ? 27.252 45.187 1.737 1.00 14.93 197 ARG A C 1
ATOM 1495 O O . ARG A 1 205 ? 27.119 46.202 1.050 1.00 18.22 197 ARG A O 1
ATOM 1503 N N . ASP A 1 206 ? 26.903 45.131 3.026 1.00 15.97 198 ASP A N 1
ATOM 1504 C CA . ASP A 1 206 ? 26.318 46.289 3.711 1.00 17.74 198 ASP A CA 1
ATOM 1505 C C . ASP A 1 206 ? 27.305 47.438 3.831 1.00 18.68 198 ASP A C 1
ATOM 1506 O O . ASP A 1 206 ? 26.924 48.598 3.723 1.00 19.00 198 ASP A O 1
ATOM 1511 N N . LYS A 1 207 ? 28.565 47.119 4.096 1.00 18.84 199 LYS A N 1
ATOM 1512 C CA . LYS A 1 207 ? 29.581 48.154 4.269 1.00 20.76 199 LYS A CA 1
ATOM 1513 C C . LYS A 1 207 ? 29.806 48.960 2.996 1.00 23.97 199 LYS A C 1
ATOM 1514 O O . LYS A 1 207 ? 30.314 50.074 3.050 1.00 27.23 199 LYS A O 1
ATOM 1520 N N . ALA A 1 208 ? 29.413 48.398 1.860 1.00 22.42 200 ALA A N 1
ATOM 1521 C CA . ALA A 1 208 ? 29.573 49.051 0.570 1.00 24.18 200 ALA A CA 1
ATOM 1522 C C . ALA A 1 208 ? 28.388 49.955 0.255 1.00 25.16 200 ALA A C 1
ATOM 1523 O O . ALA A 1 208 ? 28.273 50.466 -0.858 1.00 28.85 200 ALA A O 1
ATOM 1525 N N . THR A 1 209 ? 27.514 50.154 1.238 1.00 22.72 201 THR A N 1
ATOM 1526 C CA . THR A 1 209 ? 26.333 50.999 1.087 1.00 21.60 201 THR A CA 1
ATOM 1527 C C . THR A 1 209 ? 26.314 52.084 2.154 1.00 21.14 201 THR A C 1
ATOM 1528 O O . THR A 1 209 ? 27.071 52.027 3.126 1.00 23.25 201 THR A O 1
ATOM 1532 N N . ARG A 1 210 ? 25.434 53.062 1.968 1.00 23.37 202 ARG A N 1
ATOM 1533 C CA . ARG A 1 210 ? 25.297 54.177 2.899 1.00 23.89 202 ARG A CA 1
ATOM 1534 C C . ARG A 1 210 ? 24.890 53.702 4.289 1.00 22.71 202 ARG A C 1
ATOM 1535 O O . ARG A 1 210 ? 25.224 54.336 5.284 1.00 25.73 202 ARG A O 1
ATOM 1537 N N . ASP A 1 211 ? 24.172 52.584 4.361 1.00 20.76 203 ASP A N 1
ATOM 1538 C CA . ASP A 1 211 ? 23.687 52.090 5.643 1.00 23.18 203 ASP A CA 1
ATOM 1539 C C . ASP A 1 211 ? 24.841 51.569 6.499 1.00 21.40 203 ASP A C 1
ATOM 1540 O O . ASP A 1 211 ? 24.775 51.582 7.732 1.00 20.23 203 ASP A O 1
ATOM 1545 N N . GLY A 1 212 ? 25.899 51.100 5.848 1.00 18.98 204 GLY A N 1
ATOM 1546 C CA . GLY A 1 212 ? 27.042 50.565 6.556 1.00 17.55 204 GLY A CA 1
ATOM 1547 C C . GLY A 1 212 ? 26.790 49.164 7.091 1.00 17.48 204 GLY A C 1
ATOM 1548 O O . GLY A 1 212 ? 25.686 48.632 6.987 1.00 17.39 204 GLY A O 1
ATOM 1549 N N . GLY A 1 213 ? 27.832 48.555 7.642 1.00 16.57 205 GLY A N 1
ATOM 1550 C CA . GLY A 1 213 ? 27.672 47.302 8.361 1.00 17.37 205 GLY A CA 1
ATOM 1551 C C . GLY A 1 213 ? 26.892 47.516 9.643 1.00 16.77 205 GLY A C 1
ATOM 1552 O O . GLY A 1 213 ? 26.472 48.636 9.964 1.00 18.85 205 GLY A O 1
ATOM 1553 N N . SER A 1 214 ? 26.691 46.435 10.381 1.00 15.06 206 SER A N 1
ATOM 1554 C CA . SER A 1 214 ? 25.852 46.484 11.573 1.00 14.66 206 SER A CA 1
ATOM 1555 C C . SER A 1 214 ? 26.631 46.259 12.856 1.00 16.23 206 SER A C 1
ATOM 1556 O O . SER A 1 214 ? 27.663 45.587 12.868 1.00 16.96 206 SER A O 1
ATOM 1559 N N . VAL A 1 215 ? 26.102 46.825 13.933 1.00 14.95 207 VAL A N 1
ATOM 1560 C CA . VAL A 1 215 ? 26.700 46.724 15.253 1.00 15.74 207 VAL A CA 1
ATOM 1561 C C . VAL A 1 215 ? 25.590 46.377 16.224 1.00 17.41 207 VAL A C 1
ATOM 1562 O O . VAL A 1 215 ? 24.411 46.563 15.917 1.00 16.71 207 VAL A O 1
ATOM 1566 N N . SER A 1 216 ? 25.967 45.879 17.395 1.00 14.55 208 SER A N 1
ATOM 1567 C CA . SER A 1 216 ? 24.984 45.426 18.366 1.00 13.92 208 SER A CA 1
ATOM 1568 C C . SER A 1 216 ? 25.234 46.026 19.730 1.00 15.80 208 SER A C 1
ATOM 1569 O O . SER A 1 216 ? 26.367 46.385 20.073 1.00 16.41 208 SER A O 1
ATOM 1572 N N . TYR A 1 217 ? 24.158 46.134 20.499 1.00 13.79 209 TYR A N 1
ATOM 1573 C CA . TYR A 1 217 ? 24.225 46.737 21.823 1.00 14.75 209 TYR A CA 1
ATOM 1574 C C . TYR A 1 217 ? 23.484 45.892 22.827 1.00 15.47 209 TYR A C 1
ATOM 1575 O O . TYR A 1 217 ? 22.365 45.451 22.576 1.00 16.44 209 TYR A O 1
ATOM 1584 N N . ALA A 1 218 ? 24.118 45.689 23.978 1.00 15.69 210 ALA A N 1
ATOM 1585 C CA . ALA A 1 218 ? 23.458 45.115 25.141 1.00 16.44 210 ALA A CA 1
ATOM 1586 C C . ALA A 1 218 ? 22.693 46.235 25.824 1.00 16.20 210 ALA A C 1
ATOM 1587 O O . ALA A 1 218 ? 23.283 47.248 26.202 1.00 18.16 210 ALA A O 1
ATOM 1589 N N . ILE A 1 219 ? 21.377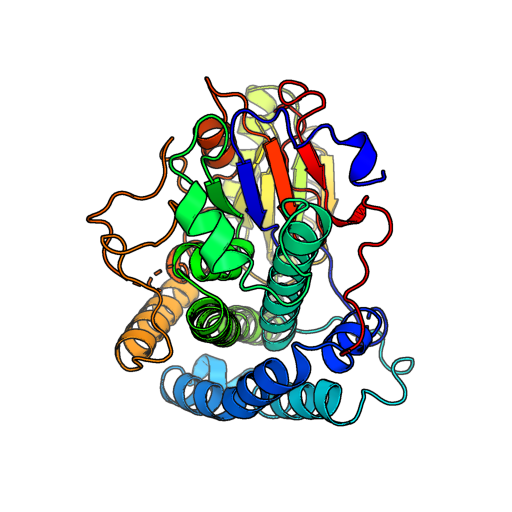 46.085 25.934 1.00 16.52 211 ILE A N 1
ATOM 1590 C CA . ILE A 1 219 ? 20.537 47.111 26.534 1.00 16.98 211 ILE A CA 1
ATOM 1591 C C . ILE A 1 219 ? 19.811 46.587 27.765 1.00 17.01 211 ILE A C 1
ATOM 1592 O O . ILE A 1 219 ? 19.582 45.380 27.900 1.00 16.20 211 ILE A O 1
ATOM 1597 N N . ALA A 1 220 ? 19.461 47.491 28.665 1.00 17.87 212 ALA A N 1
ATOM 1598 C CA . ALA A 1 220 ? 18.833 47.110 29.918 1.00 19.02 212 ALA A CA 1
ATOM 1599 C C . ALA A 1 220 ? 17.905 48.224 30.360 1.00 19.01 212 ALA A C 1
ATOM 1600 O O . ALA A 1 220 ? 18.246 49.407 30.275 1.00 20.96 212 ALA A O 1
ATOM 1602 N N . TRP A 1 221 ? 16.734 47.852 30.866 1.00 20.09 213 TRP A N 1
ATOM 1603 C CA . TRP A 1 221 ? 15.775 48.815 31.368 1.00 22.62 213 TRP A CA 1
ATOM 1604 C C . TRP A 1 221 ? 15.235 48.327 32.704 1.00 21.78 213 TRP A C 1
ATOM 1605 O O . TRP A 1 221 ? 15.599 47.240 33.179 1.00 21.74 213 TRP A O 1
ATOM 1616 N N . ARG A 1 222 ? 14.373 49.124 33.316 1.00 22.16 214 ARG A N 1
ATOM 1617 C CA . ARG A 1 222 ? 13.788 48.754 34.592 1.00 24.45 214 ARG A CA 1
ATOM 1618 C C . ARG A 1 222 ? 12.279 48.909 34.515 1.00 25.09 214 ARG A C 1
ATOM 1619 O O . ARG A 1 222 ? 11.770 50.016 34.415 1.00 28.03 214 ARG A O 1
ATOM 1627 N N . GLY A 1 223 ? 11.569 47.786 34.528 1.00 26.77 215 GLY A N 1
ATOM 1628 C CA . GLY A 1 223 ? 10.119 47.830 34.555 1.00 28.48 215 GLY A CA 1
ATOM 1629 C C . GLY A 1 223 ? 9.442 47.658 33.208 1.00 26.19 215 GLY A C 1
ATOM 1630 O O . GLY A 1 223 ? 10.057 47.830 32.150 1.00 27.88 215 GLY A O 1
ATOM 1631 N N . GLN A 1 224 ? 8.154 47.333 33.268 1.00 35.46 216 GLN A N 1
ATOM 1632 C CA . GLN A 1 224 ? 7.320 47.088 32.094 1.00 38.89 216 GLN A CA 1
ATOM 1633 C C . GLN A 1 224 ? 7.336 48.244 31.102 1.00 40.38 216 GLN A C 1
ATOM 1634 O O . GLN A 1 224 ? 7.623 48.055 29.916 1.00 38.52 216 GLN A O 1
ATOM 1640 N N . LYS A 1 225 ? 7.024 49.439 31.596 1.00 41.07 217 LYS A N 1
ATOM 1641 C CA . LYS A 1 225 ? 6.861 50.621 30.751 1.00 43.57 217 LYS A CA 1
ATOM 1642 C C . LYS A 1 225 ? 8.103 50.969 29.932 1.00 36.58 217 LYS A C 1
ATOM 1643 O O . LYS A 1 225 ? 8.026 51.061 28.708 1.00 32.35 217 LYS A O 1
ATOM 1649 N N . PRO A 1 226 ? 9.244 51.184 30.606 1.00 32.17 218 PRO A N 1
ATOM 1650 C CA . PRO A 1 226 ? 10.498 51.495 29.907 1.00 33.21 218 PRO A CA 1
ATOM 1651 C C . PRO A 1 226 ? 10.880 50.428 28.868 1.00 28.04 218 PRO A C 1
ATOM 1652 O O . PRO A 1 226 ? 11.479 50.747 27.829 1.00 28.15 218 PRO A O 1
ATOM 1656 N N . GLY A 1 227 ? 10.530 49.172 29.140 1.00 29.16 219 GLY A N 1
ATOM 1657 C CA . GLY A 1 227 ? 10.743 48.096 28.190 1.00 23.94 219 GLY A CA 1
ATOM 1658 C C . GLY A 1 227 ? 9.901 48.307 26.947 1.00 26.92 219 GLY A C 1
ATOM 1659 O O . GLY A 1 227 ? 10.354 48.052 25.830 1.00 25.86 219 GLY A O 1
ATOM 1660 N N . GLU A 1 228 ? 8.675 48.783 27.140 1.00 29.06 220 GLU A N 1
ATOM 1661 C CA . GLU A 1 228 ? 7.779 49.039 26.012 1.00 27.83 220 GLU A CA 1
ATOM 1662 C C . GLU A 1 228 ? 8.272 50.203 25.158 1.00 27.32 220 GLU A C 1
ATOM 1663 O O . GLU A 1 228 ? 8.168 50.172 23.930 1.00 28.55 220 GLU A O 1
ATOM 1669 N N . GLU A 1 229 ? 8.822 51.221 25.809 1.00 28.60 221 GLU A N 1
ATOM 1670 C CA . GLU A 1 229 ? 9.387 52.359 25.099 1.00 29.30 221 GLU A CA 1
ATOM 1671 C C . GLU A 1 229 ? 10.589 51.921 24.268 1.00 29.23 221 GLU A C 1
ATOM 1672 O O . GLU A 1 229 ? 10.741 52.325 23.114 1.00 28.36 221 GLU A O 1
ATOM 1678 N N . ALA A 1 230 ? 11.440 51.089 24.856 1.00 25.37 222 ALA A N 1
ATOM 1679 C CA . ALA A 1 230 ? 12.585 50.553 24.133 1.00 26.12 222 ALA A CA 1
ATOM 1680 C C . ALA A 1 230 ? 12.119 49.801 22.895 1.00 25.47 222 ALA A C 1
ATOM 1681 O O . ALA A 1 230 ? 12.678 49.965 21.811 1.00 24.10 222 ALA A O 1
ATOM 1683 N N . ALA A 1 231 ? 11.085 48.979 23.053 1.00 23.93 223 ALA A N 1
ATOM 1684 C CA . ALA A 1 231 ? 10.558 48.218 21.925 1.00 26.28 223 ALA A CA 1
ATOM 1685 C C . ALA A 1 231 ? 10.004 49.134 20.839 1.00 25.33 223 ALA A C 1
ATOM 1686 O O . ALA A 1 231 ? 10.176 48.872 19.651 1.00 24.36 223 ALA A O 1
ATOM 1688 N N . ARG A 1 232 ? 9.347 50.211 21.259 1.00 26.13 224 ARG A N 1
ATOM 1689 C CA . ARG A 1 232 ? 8.786 51.203 20.347 1.00 26.63 224 ARG A CA 1
ATOM 1690 C C . ARG A 1 232 ? 9.890 51.876 19.529 1.00 24.19 224 ARG A C 1
ATOM 1691 O O . ARG A 1 232 ? 9.767 52.046 18.311 1.00 24.46 224 ARG A O 1
ATOM 1699 N N . ILE A 1 233 ? 10.961 52.268 20.215 1.00 23.74 225 ILE A N 1
ATOM 1700 C CA . ILE A 1 233 ? 12.118 52.888 19.573 1.00 22.88 225 ILE A CA 1
ATOM 1701 C C . ILE A 1 233 ? 12.767 51.968 18.528 1.00 21.65 225 ILE A C 1
ATOM 1702 O O . ILE A 1 233 ? 13.096 52.397 17.416 1.00 23.55 225 ILE A O 1
ATOM 1707 N N . VAL A 1 234 ? 12.952 50.700 18.875 1.00 18.99 226 VAL A N 1
ATOM 1708 C CA . VAL A 1 234 ? 13.520 49.750 17.931 1.00 20.10 226 VAL A CA 1
ATOM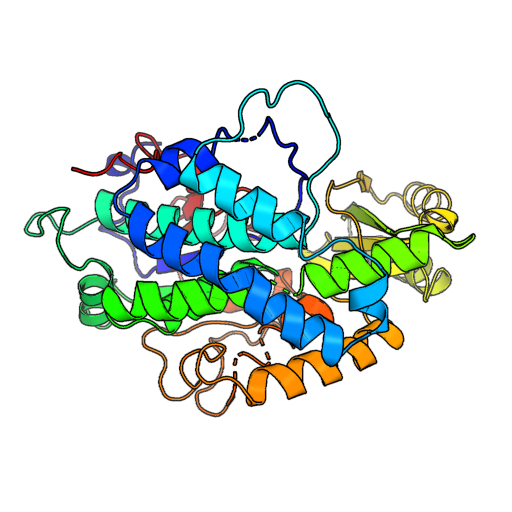 1709 C C . VAL A 1 234 ? 12.577 49.536 16.753 1.00 22.30 226 VAL A C 1
ATOM 1710 O O . VAL A 1 234 ? 13.007 49.520 15.603 1.00 22.78 226 VAL A O 1
ATOM 1714 N N . LYS A 1 235 ? 11.288 49.381 17.035 1.00 24.26 227 LYS A N 1
ATOM 1715 C CA . LYS A 1 235 ? 10.316 49.207 15.961 1.00 25.63 227 LYS A CA 1
ATOM 1716 C C . LYS A 1 235 ? 10.325 50.396 14.988 1.00 23.73 227 LYS A C 1
ATOM 1717 O O . LYS A 1 235 ? 10.257 50.214 13.769 1.00 26.65 227 LYS A O 1
ATOM 1723 N N . ASP A 1 236 ? 10.423 51.611 15.524 1.00 23.51 228 ASP A N 1
ATOM 1724 C CA . ASP A 1 236 ? 10.457 52.809 14.682 1.00 26.32 228 ASP A CA 1
ATOM 1725 C C . ASP A 1 236 ? 11.664 52.792 13.742 1.00 25.13 228 ASP A C 1
ATOM 1726 O O . ASP A 1 236 ? 11.644 53.404 12.669 1.00 27.15 228 ASP A O 1
ATOM 1731 N N . LEU A 1 237 ? 12.714 52.088 14.148 1.00 20.48 229 LEU A N 1
ATOM 1732 C CA . LEU A 1 237 ? 13.927 51.960 13.344 1.00 21.29 229 LEU A CA 1
ATOM 1733 C C . LEU A 1 237 ? 13.971 50.681 12.504 1.00 20.84 229 LEU A C 1
ATOM 1734 O O . LEU A 1 237 ? 14.986 50.381 11.885 1.00 21.12 229 LEU A O 1
ATOM 1739 N N . ASN A 1 238 ? 12.867 49.937 12.494 1.00 21.72 230 ASN A N 1
ATOM 1740 C CA . ASN A 1 238 ? 12.680 48.773 11.625 1.00 27.60 230 ASN A CA 1
ATOM 1741 C C . ASN A 1 238 ? 12.825 49.230 10.179 1.00 23.64 230 ASN A C 1
ATOM 1742 O O . ASN A 1 238 ? 12.332 50.298 9.840 1.00 28.32 230 ASN A O 1
ATOM 1747 N N . PRO A 1 239 ? 13.471 48.430 9.309 1.00 24.22 231 PRO A N 1
ATOM 1748 C CA . PRO A 1 239 ? 14.122 47.134 9.508 1.00 23.55 231 PRO A CA 1
ATOM 1749 C C . PRO A 1 239 ? 15.618 47.265 9.800 1.00 20.25 231 PRO A C 1
ATOM 1750 O O . PRO A 1 239 ? 16.297 46.248 9.901 1.00 22.40 231 PRO A O 1
ATOM 1754 N N . ASN A 1 240 ? 16.124 48.490 9.918 1.00 19.47 232 ASN A N 1
ATOM 1755 C CA . ASN A 1 240 ? 17.538 48.698 10.241 1.00 16.93 232 ASN A CA 1
ATOM 1756 C C . ASN A 1 240 ? 17.910 48.088 11.583 1.00 15.57 232 ASN A C 1
ATOM 1757 O O . ASN A 1 240 ? 18.939 47.436 11.715 1.00 17.68 232 ASN A O 1
ATOM 1762 N N . ALA A 1 241 ? 17.058 48.330 12.570 1.00 16.27 233 ALA A N 1
ATOM 1763 C CA . ALA A 1 241 ? 17.251 47.830 13.930 1.00 14.94 233 ALA A CA 1
ATOM 1764 C C . ALA A 1 241 ? 16.283 46.702 14.245 1.00 15.96 233 ALA A C 1
ATOM 1765 O O . ALA A 1 241 ? 15.149 46.700 13.777 1.00 17.14 233 ALA A O 1
ATOM 1767 N N . TYR A 1 242 ? 16.730 45.741 15.050 1.00 14.59 234 TYR A N 1
ATOM 1768 C CA . TYR A 1 242 ? 15.857 44.661 15.503 1.00 13.31 234 TYR A CA 1
ATOM 1769 C C . TYR A 1 242 ? 16.389 44.049 16.801 1.00 13.93 234 TYR A C 1
ATOM 1770 O O . TYR A 1 242 ? 17.565 44.224 17.139 1.00 14.79 234 TYR A O 1
ATOM 1779 N N . PHE A 1 243 ? 15.521 43.342 17.522 1.00 14.34 235 PHE A N 1
ATOM 1780 C CA . PHE A 1 243 ? 15.930 42.599 18.713 1.00 14.68 235 PHE A CA 1
ATOM 1781 C C . PHE A 1 243 ? 16.498 41.254 18.273 1.00 12.56 235 PHE A C 1
ATOM 1782 O O . PHE A 1 243 ? 15.760 40.404 17.758 1.00 14.60 235 PHE A O 1
ATOM 1790 N N . ALA A 1 244 ? 17.796 41.053 18.482 1.00 12.77 236 ALA A N 1
ATOM 1791 C CA . ALA A 1 244 ? 18.447 39.786 18.158 1.00 11.83 236 ALA A CA 1
ATOM 1792 C C . ALA A 1 244 ? 18.264 38.768 19.273 1.00 12.23 236 ALA A C 1
ATOM 1793 O O . ALA A 1 244 ? 17.979 37.604 19.015 1.00 11.49 236 ALA A O 1
ATOM 1795 N N . VAL A 1 245 ? 18.432 39.217 20.512 1.00 12.58 237 VAL A N 1
ATOM 1796 C CA . VAL A 1 245 ? 18.396 38.326 21.670 1.00 12.96 237 VAL A CA 1
ATOM 1797 C C . VAL A 1 245 ? 17.562 38.927 22.794 1.00 12.30 237 VAL A C 1
ATOM 1798 O O . VAL A 1 245 ? 17.719 40.101 23.156 1.00 13.64 237 VAL A O 1
ATOM 1802 N N . LEU A 1 246 ? 16.661 38.123 23.349 1.00 12.94 238 LEU A N 1
ATOM 1803 C CA . LEU A 1 246 ? 15.983 38.459 24.586 1.00 13.33 238 LEU A CA 1
ATOM 1804 C C . LEU A 1 246 ? 16.768 37.761 25.678 1.00 16.13 238 LEU A C 1
ATOM 1805 O O . LEU A 1 246 ? 16.735 36.539 25.781 1.00 14.71 238 LEU A O 1
ATOM 1810 N N . TYR A 1 247 ? 17.511 38.530 26.474 1.00 14.37 239 TYR A N 1
ATOM 1811 C CA . TYR A 1 247 ? 18.547 37.939 27.318 1.00 14.99 239 TYR A CA 1
ATOM 1812 C C . TYR A 1 247 ? 18.097 37.705 28.767 1.00 13.79 239 TYR A C 1
ATOM 1813 O O . TYR A 1 247 ? 18.387 36.665 29.361 1.00 15.86 239 TYR A O 1
ATOM 1822 N N . ASP A 1 248 ? 17.432 38.694 29.348 1.00 14.54 240 ASP A N 1
ATOM 1823 C CA . ASP A 1 248 ? 16.912 38.562 30.700 1.00 15.26 240 ASP A CA 1
ATOM 1824 C C . ASP A 1 248 ? 15.553 39.248 30.734 1.00 15.42 240 ASP A C 1
ATOM 1825 O O . ASP A 1 248 ? 15.077 39.761 29.715 1.00 16.34 240 ASP A O 1
ATOM 1830 N N . GLU A 1 249 ? 14.924 39.240 31.902 1.00 16.98 241 GLU A N 1
ATOM 1831 C CA . GLU A 1 249 ? 13.596 39.825 32.054 1.00 19.69 241 GLU A CA 1
ATOM 1832 C C . GLU A 1 249 ? 13.541 41.246 31.484 1.00 20.06 241 GLU A C 1
ATOM 1833 O O . GLU A 1 249 ? 12.569 41.625 30.835 1.00 21.67 241 GLU A O 1
ATOM 1839 N N . ALA A 1 250 ? 14.601 42.014 31.717 1.00 18.80 242 ALA A N 1
ATOM 1840 C CA . ALA A 1 250 ? 14.661 43.404 31.252 1.00 16.26 242 ALA A CA 1
ATOM 1841 C C . ALA A 1 250 ? 16.013 43.682 30.594 1.00 17.23 242 ALA A C 1
ATOM 1842 O O . ALA A 1 250 ? 16.591 44.761 30.768 1.00 18.09 242 ALA A O 1
ATOM 1844 N N A ARG A 1 251 ? 16.510 42.706 29.838 0.50 16.32 243 ARG A N 1
ATOM 1845 N N B ARG A 1 251 ? 16.522 42.694 29.868 0.50 16.41 243 ARG A N 1
ATOM 1846 C CA A ARG A 1 251 ? 17.769 42.848 29.103 0.50 14.96 243 ARG A CA 1
ATOM 1847 C CA B ARG A 1 251 ? 17.743 42.858 29.085 0.50 14.78 243 ARG A CA 1
ATOM 1848 C C A ARG A 1 251 ? 17.648 42.223 27.717 0.50 16.15 243 ARG A C 1
ATOM 1849 C C B ARG A 1 251 ? 17.540 42.287 27.691 0.50 14.82 243 ARG A C 1
ATOM 1850 O O A ARG A 1 251 ? 17.093 41.132 27.567 0.50 15.14 243 ARG A O 1
ATOM 1851 O O B ARG A 1 251 ? 16.810 41.308 27.507 0.50 15.74 243 ARG A O 1
ATOM 1866 N N . ALA A 1 252 ? 18.187 42.896 26.708 1.00 14.49 244 ALA A N 1
ATOM 1867 C CA . ALA A 1 252 ? 18.141 42.377 25.350 1.00 14.04 244 ALA A CA 1
ATOM 1868 C C . ALA A 1 252 ? 19.369 42.820 24.588 1.00 15.17 244 ALA A C 1
ATOM 1869 O O . ALA A 1 252 ? 20.062 43.741 25.009 1.00 15.25 244 ALA A O 1
ATOM 1871 N N . THR A 1 253 ? 19.609 42.186 23.446 1.00 13.23 245 THR A N 1
ATOM 1872 C CA . THR A 1 253 ? 20.626 42.656 22.509 1.00 13.22 245 THR A CA 1
ATOM 1873 C C . THR A 1 253 ? 19.947 43.120 21.244 1.00 13.19 245 THR A C 1
ATOM 1874 O O . THR A 1 253 ? 19.165 42.385 20.629 1.00 14.23 245 THR A O 1
ATOM 1878 N N . VAL A 1 254 ? 20.248 44.354 20.861 1.00 12.95 246 VAL A N 1
ATOM 1879 C CA . VAL A 1 254 ? 19.668 44.958 19.672 1.00 13.60 246 VAL A CA 1
ATOM 1880 C C . VAL A 1 254 ? 20.768 45.165 18.652 1.00 15.66 246 VAL A C 1
ATOM 1881 O O . VAL A 1 254 ? 21.899 45.515 19.007 1.00 16.26 246 VAL A O 1
ATOM 1885 N N . THR A 1 255 ? 20.429 44.943 17.388 1.00 14.10 247 THR A N 1
ATOM 1886 C CA . THR A 1 255 ? 21.359 45.106 16.285 1.00 14.78 247 THR A CA 1
ATOM 1887 C C . THR A 1 255 ? 20.811 46.171 15.363 1.00 13.84 247 THR A C 1
ATOM 1888 O O . THR A 1 255 ? 19.607 46.243 15.141 1.00 15.12 247 THR A O 1
ATOM 1892 N N . THR A 1 256 ? 21.678 47.038 14.853 1.00 14.34 248 THR A N 1
ATOM 1893 C CA . THR A 1 256 ? 21.232 47.988 13.848 1.00 14.57 248 THR A CA 1
ATOM 1894 C C . THR A 1 256 ? 22.371 48.367 12.900 1.00 15.69 248 THR A C 1
ATOM 1895 O O . THR A 1 256 ? 23.545 48.089 13.154 1.00 15.17 248 THR A O 1
ATOM 1899 N N . THR A 1 257 ? 22.013 48.981 11.779 1.00 14.72 249 THR A N 1
ATOM 1900 C CA . THR A 1 257 ? 23.018 49.483 10.851 1.00 15.98 249 THR A CA 1
ATOM 1901 C C . THR A 1 257 ? 23.813 50.622 11.470 1.00 16.98 249 THR A C 1
ATOM 1902 O O . THR A 1 257 ? 23.302 51.375 12.311 1.00 17.98 249 THR A O 1
ATOM 1906 N N . ARG A 1 258 ? 25.062 50.764 11.038 1.00 16.14 250 ARG A N 1
ATOM 1907 C CA . ARG A 1 258 ? 25.925 51.848 11.504 1.00 18.82 250 ARG A CA 1
ATOM 1908 C C . ARG A 1 258 ? 25.286 53.217 11.297 1.00 19.12 250 ARG A C 1
ATOM 1909 O O . ARG A 1 258 ? 25.424 54.104 12.146 1.00 19.50 250 ARG A O 1
ATOM 1917 N N . ARG A 1 259 ? 24.588 53.396 10.176 1.00 17.58 251 ARG A N 1
ATOM 1918 C CA . ARG A 1 259 ? 23.950 54.668 9.853 1.00 22.05 251 ARG A CA 1
ATOM 1919 C C . ARG A 1 259 ? 22.949 55.093 10.926 1.00 18.40 251 ARG A C 1
ATOM 1920 O O . ARG A 1 259 ? 22.864 56.270 11.278 1.00 22.80 251 ARG A O 1
ATOM 1928 N N . THR A 1 260 ? 22.216 54.124 11.468 1.00 18.62 252 THR A N 1
ATOM 1929 C CA . THR A 1 260 ? 21.149 54.429 12.413 1.00 21.21 252 THR A CA 1
ATOM 1930 C C . THR A 1 260 ? 21.562 54.213 13.860 1.00 19.50 252 THR A C 1
ATOM 1931 O O . THR A 1 260 ? 20.796 54.507 14.778 1.00 21.88 252 THR A O 1
ATOM 1935 N N . ALA A 1 261 ? 22.781 53.734 14.071 1.00 18.67 253 ALA A N 1
ATOM 1936 C CA . ALA A 1 261 ? 23.216 53.404 15.427 1.00 16.92 253 ALA A CA 1
ATOM 1937 C C . ALA A 1 261 ? 23.204 54.601 16.397 1.00 19.79 253 ALA A C 1
ATOM 1938 O O . ALA A 1 261 ? 22.712 54.465 17.508 1.00 18.86 253 ALA A O 1
ATOM 1940 N N . PRO A 1 262 ? 23.735 55.770 15.989 1.00 18.75 254 PRO A N 1
ATOM 1941 C CA . PRO A 1 262 ? 23.705 56.902 16.924 1.00 19.11 254 PRO A CA 1
ATOM 1942 C C . PRO A 1 262 ? 22.284 57.264 17.348 1.00 20.49 254 PRO A C 1
ATOM 1943 O O . PRO A 1 262 ? 22.037 57.540 18.532 1.00 21.03 254 PRO A O 1
ATOM 1947 N N . SER A 1 263 ? 21.358 57.253 16.395 1.00 20.37 255 SER A N 1
ATOM 1948 C CA A SER A 1 263 ? 19.957 57.512 16.698 0.50 20.48 255 SER A CA 1
ATOM 1949 C CA B SER A 1 263 ? 19.948 57.501 16.691 0.50 20.46 255 SER A CA 1
ATOM 1950 C C . SER A 1 263 ? 19.410 56.490 17.696 1.00 22.32 255 SER A C 1
ATOM 1951 O O . SER A 1 263 ? 18.759 56.855 18.668 1.00 20.85 255 SER A O 1
ATOM 1956 N N . LEU A 1 264 ? 19.674 55.214 17.451 1.00 20.42 256 LEU A N 1
ATOM 1957 C CA . LEU A 1 264 ? 19.195 54.178 18.352 1.00 18.05 256 LEU A CA 1
ATOM 1958 C C . LEU A 1 264 ? 19.743 54.381 19.763 1.00 19.93 256 LEU A C 1
ATOM 1959 O O . LEU A 1 264 ? 18.989 54.400 20.741 1.00 20.07 256 LEU A O 1
ATOM 1964 N N . VAL A 1 265 ? 21.060 54.529 19.862 1.00 18.28 257 VAL A N 1
ATOM 1965 C CA . VAL A 1 265 ? 21.717 54.721 21.149 1.00 18.57 257 VAL A CA 1
ATOM 1966 C C . VAL A 1 265 ? 21.195 55.952 21.885 1.00 19.33 257 VAL A C 1
ATOM 1967 O O . VAL A 1 265 ? 20.863 55.883 23.069 1.00 21.10 257 VAL A O 1
ATOM 1971 N N . ASN A 1 266 ? 21.102 57.079 21.189 1.00 20.13 258 ASN A N 1
ATOM 1972 C CA . ASN A 1 266 ? 20.674 58.319 21.828 1.00 21.49 258 ASN A CA 1
ATOM 1973 C C . ASN A 1 266 ? 19.215 58.291 22.274 1.00 21.75 258 ASN A C 1
ATOM 1974 O O . ASN A 1 266 ? 18.881 58.839 23.322 1.00 22.83 258 ASN A O 1
ATOM 1979 N N A ARG A 1 267 ? 18.337 57.672 21.492 0.50 23.59 259 ARG A N 1
ATOM 1980 N N B ARG A 1 267 ? 18.357 57.656 21.472 0.50 22.83 259 ARG A N 1
ATOM 1981 C CA A ARG A 1 267 ? 16.935 57.624 21.895 0.50 22.16 259 ARG A CA 1
ATOM 1982 C CA B ARG A 1 267 ? 16.930 57.554 21.786 0.50 22.62 259 ARG A CA 1
ATOM 1983 C C A ARG A 1 267 ? 16.732 56.664 23.063 0.50 21.06 259 ARG A C 1
ATOM 1984 C C B ARG A 1 267 ? 16.684 56.634 22.982 0.50 21.27 259 ARG A C 1
ATOM 1985 O O A ARG A 1 267 ? 15.971 56.958 23.985 0.50 21.70 259 ARG A O 1
ATOM 1986 O O B ARG A 1 267 ? 15.844 56.920 23.834 0.50 25.30 259 ARG A O 1
ATOM 2001 N N . LEU A 1 268 ? 17.415 55.523 23.027 1.00 21.27 260 LEU A N 1
ATOM 2002 C CA . LEU A 1 268 ? 17.323 54.568 24.136 1.00 20.42 260 LEU A CA 1
ATOM 2003 C C . LEU A 1 268 ? 17.807 55.199 25.423 1.00 24.94 260 LEU A C 1
ATOM 2004 O O . LEU A 1 268 ? 17.135 55.108 26.450 1.00 23.67 260 LEU A O 1
ATOM 2009 N N . ARG A 1 269 ? 18.963 55.854 25.380 1.00 23.22 261 ARG A N 1
ATOM 2010 C CA . ARG A 1 269 ? 19.463 56.518 26.582 1.00 25.00 261 ARG A CA 1
ATOM 2011 C C . ARG A 1 269 ? 18.508 57.598 27.105 1.00 26.27 261 ARG A C 1
ATOM 2012 O O . ARG A 1 269 ? 18.320 57.737 28.325 1.00 27.57 261 ARG A O 1
ATOM 2020 N N . ALA A 1 270 ? 17.900 58.363 26.204 1.00 23.81 262 ALA A N 1
ATOM 2021 C CA . ALA A 1 270 ? 16.943 59.375 26.636 1.00 28.19 262 ALA A CA 1
ATOM 2022 C C . ALA A 1 270 ? 15.693 58.749 27.266 1.00 28.97 262 ALA A C 1
ATOM 2023 O O . ALA A 1 270 ? 14.975 59.410 28.015 1.00 31.22 262 ALA A O 1
ATOM 2025 N N . ALA A 1 271 ? 15.443 57.477 26.967 1.00 27.96 263 ALA A N 1
ATOM 2026 C CA . ALA A 1 271 ? 14.308 56.761 27.549 1.00 29.93 263 ALA A CA 1
ATOM 2027 C C . ALA A 1 271 ? 14.728 55.955 28.778 1.00 30.35 263 ALA A C 1
ATOM 2028 O O . ALA A 1 271 ? 14.009 55.064 29.226 1.00 30.44 263 ALA A O 1
ATOM 2030 N N . ASP A 1 272 ? 15.909 56.265 29.300 1.00 26.76 264 ASP A N 1
ATOM 2031 C CA . ASP A 1 272 ? 16.393 55.669 30.546 1.00 30.87 264 ASP A CA 1
ATOM 2032 C C . ASP A 1 272 ? 16.730 54.188 30.373 1.00 26.63 264 ASP A C 1
ATOM 2033 O O . ASP A 1 272 ? 16.556 53.384 31.287 1.00 25.45 264 ASP A O 1
ATOM 2038 N N . VAL A 1 273 ? 17.213 53.835 29.186 1.00 24.18 265 VAL A N 1
ATOM 2039 C CA . VAL A 1 273 ? 17.682 52.489 28.897 1.00 22.69 265 VAL A CA 1
ATOM 2040 C C . VAL A 1 273 ? 19.194 52.555 28.822 1.00 23.13 265 VAL A C 1
ATOM 2041 O O . VAL A 1 273 ? 19.739 53.428 28.137 1.00 26.28 265 VAL A O 1
ATOM 2045 N N . THR A 1 274 ? 19.882 51.677 29.542 1.00 19.49 266 THR A N 1
ATOM 2046 C CA . THR A 1 274 ? 21.333 51.590 29.400 1.00 22.30 266 THR A CA 1
ATOM 2047 C C . THR A 1 274 ? 21.699 50.889 28.098 1.00 22.28 266 THR A C 1
ATOM 2048 O O . THR A 1 274 ? 21.016 49.961 27.651 1.00 20.17 266 THR A O 1
ATOM 2052 N N . VAL A 1 275 ? 22.785 51.344 27.486 1.00 20.35 267 VAL A N 1
ATOM 2053 C CA . VAL A 1 275 ? 23.197 50.858 26.185 1.00 20.60 267 VAL A CA 1
ATOM 2054 C C . VAL A 1 275 ? 24.701 50.654 26.202 1.00 20.64 267 VAL A C 1
ATOM 2055 O O . VAL A 1 275 ? 25.454 51.596 26.465 1.00 24.19 267 VAL A O 1
ATOM 2059 N N . ALA A 1 276 ? 25.145 49.437 25.924 1.00 21.15 268 ALA A N 1
ATOM 2060 C CA . ALA A 1 276 ? 26.570 49.155 25.880 1.00 22.55 268 ALA A CA 1
ATOM 2061 C C . ALA A 1 276 ? 26.891 48.374 24.624 1.00 20.03 268 ALA A C 1
ATOM 2062 O O . ALA A 1 276 ? 26.307 47.330 24.377 1.00 19.43 268 ALA A O 1
ATOM 2064 N N . GLU A 1 277 ? 27.813 48.887 23.819 1.00 21.15 269 GLU A N 1
ATOM 2065 C CA . GLU A 1 277 ? 28.170 48.219 22.575 1.00 19.29 269 GLU A CA 1
ATOM 2066 C C . GLU A 1 277 ? 28.871 46.912 22.875 1.00 21.24 269 GLU A C 1
ATOM 2067 O O . GLU A 1 277 ? 29.749 46.851 23.728 1.00 22.85 269 GLU A O 1
ATOM 2073 N N . ILE A 1 278 ? 28.450 45.855 22.198 1.00 18.60 270 ILE A N 1
ATOM 2074 C CA . ILE A 1 278 ? 29.192 44.606 22.235 1.00 17.71 270 ILE A CA 1
ATOM 2075 C C . ILE A 1 278 ? 30.033 44.486 20.964 1.00 18.14 270 ILE A C 1
ATOM 2076 O O . ILE A 1 278 ? 29.876 45.268 20.019 1.00 20.91 270 ILE A O 1
ATOM 2081 N N . GLY A 1 279 ? 30.941 43.523 20.950 1.00 21.13 271 GLY A N 1
ATOM 2082 C CA . GLY A 1 279 ? 31.963 43.480 19.920 1.00 18.85 271 GLY A CA 1
ATOM 2083 C C . GLY A 1 279 ? 31.523 42.934 18.581 1.00 18.03 271 GLY A C 1
ATOM 2084 O O . GLY A 1 279 ? 31.917 43.467 17.549 1.00 19.86 271 GLY A O 1
ATOM 2085 N N . ILE A 1 280 ? 30.720 41.879 18.594 1.00 18.57 272 ILE A N 1
ATOM 2086 C CA . ILE A 1 280 ? 30.421 41.153 17.366 1.00 16.90 272 ILE A CA 1
ATOM 2087 C C . ILE A 1 280 ? 29.781 42.025 16.287 1.00 17.30 272 ILE A C 1
ATOM 2088 O O . ILE A 1 280 ? 28.839 42.778 16.546 1.00 18.50 272 ILE A O 1
ATOM 2093 N N . LYS A 1 281 ? 30.329 41.924 15.081 1.00 17.94 273 LYS A N 1
ATOM 2094 C CA . LYS A 1 281 ? 29.843 42.687 13.941 1.00 15.83 273 LYS A CA 1
ATOM 2095 C C . LYS A 1 281 ? 28.855 41.853 13.121 1.00 15.78 273 LYS A C 1
ATOM 2096 O O . LYS A 1 281 ? 28.872 40.626 13.163 1.00 17.74 273 LYS A O 1
ATOM 2102 N N . GLY A 1 282 ? 27.968 42.524 12.403 1.00 14.77 274 GLY A N 1
ATOM 2103 C CA . GLY A 1 282 ? 27.063 41.813 11.524 1.00 15.24 274 GLY A CA 1
ATOM 2104 C C . GLY A 1 282 ? 25.708 41.539 12.143 1.00 14.37 274 GLY A C 1
ATOM 2105 O O . GLY A 1 282 ? 25.414 41.951 13.269 1.00 15.39 274 GLY A O 1
ATOM 2106 N N . ARG A 1 283 ? 24.878 40.823 11.394 1.00 12.36 275 ARG A N 1
ATOM 2107 C CA . ARG A 1 283 ? 23.490 40.633 11.758 1.00 12.03 275 ARG A CA 1
ATOM 2108 C C . ARG A 1 283 ? 23.237 39.155 11.997 1.00 12.46 275 ARG A C 1
ATOM 2109 O O . ARG A 1 283 ? 23.341 38.346 11.079 1.00 13.58 275 ARG A O 1
ATOM 2117 N N . ILE A 1 284 ? 22.959 38.804 13.247 1.00 12.23 276 ILE A N 1
ATOM 2118 C CA . ILE A 1 284 ? 22.676 37.432 13.625 1.00 12.14 276 ILE A CA 1
ATOM 2119 C C . ILE A 1 284 ? 21.223 37.380 14.091 1.00 11.05 276 ILE A C 1
ATOM 2120 O O . ILE A 1 284 ? 20.664 38.404 14.492 1.00 12.57 276 ILE A O 1
ATOM 2125 N N . HIS A 1 285 ? 20.596 36.210 14.009 1.00 10.95 277 HIS A N 1
ATOM 2126 C CA . HIS A 1 285 ? 19.186 36.092 14.370 1.00 12.91 277 HIS A CA 1
ATOM 2127 C C . HIS A 1 285 ? 18.370 37.130 13.598 1.00 11.64 277 HIS A C 1
ATOM 2128 O O . HIS A 1 285 ? 17.507 37.819 14.154 1.00 13.48 277 HIS A O 1
ATOM 2135 N N . SER A 1 286 ? 18.662 37.252 12.304 1.00 12.58 278 SER A N 1
ATOM 2136 C CA . SER A 1 286 ? 18.152 38.373 11.517 1.00 13.55 278 SER A CA 1
ATOM 2137 C C . SER A 1 286 ? 16.899 38.064 10.718 1.00 14.17 278 SER A C 1
ATOM 2138 O O . SER A 1 286 ? 16.828 37.037 10.058 1.00 14.73 278 SER A O 1
ATOM 2141 N N . PRO A 1 287 ? 15.923 38.981 10.743 1.00 15.43 279 PRO A N 1
ATOM 2142 C CA . PRO A 1 287 ? 14.685 38.833 9.972 1.00 16.98 279 PRO A CA 1
ATOM 2143 C C . PRO A 1 287 ? 14.813 39.351 8.529 1.00 17.03 279 PRO A C 1
ATOM 2144 O O . PRO A 1 287 ? 13.823 39.297 7.788 1.00 18.63 279 PRO A O 1
ATOM 2148 N N . ASP A 1 288 ? 15.998 39.819 8.128 1.00 14.74 280 ASP A N 1
ATOM 2149 C CA . ASP A 1 288 ? 16.177 40.405 6.783 1.00 13.50 280 ASP A CA 1
ATOM 2150 C C . ASP A 1 288 ? 15.756 39.430 5.685 1.00 13.97 280 ASP A C 1
ATOM 2151 O O . ASP A 1 288 ? 16.069 38.241 5.767 1.00 13.97 280 ASP A O 1
ATOM 2156 N N . SER A 1 289 ? 15.112 39.934 4.632 1.00 14.77 281 SER A N 1
ATOM 2157 C CA . SER A 1 289 ? 14.744 39.102 3.489 1.00 13.50 281 SER A CA 1
ATOM 2158 C C . SER A 1 289 ? 15.959 38.448 2.837 1.00 15.83 281 SER A C 1
ATOM 2159 O O . SER A 1 289 ? 15.939 37.259 2.526 1.00 15.14 281 SER A O 1
ATOM 2162 N N . GLU A 1 290 ? 17.027 39.218 2.638 1.00 14.87 282 GLU A N 1
ATOM 2163 C CA . GLU A 1 290 ? 18.240 38.648 2.059 1.00 15.40 282 GLU A CA 1
ATOM 2164 C C . GLU A 1 290 ? 18.766 37.481 2.900 1.00 13.20 282 GLU A C 1
ATOM 2165 O O . GLU A 1 290 ? 19.175 36.450 2.383 1.00 14.75 282 GLU A O 1
ATOM 2171 N N . ARG A 1 291 ? 18.757 37.657 4.215 1.00 13.36 283 ARG A N 1
ATOM 2172 C CA . ARG A 1 291 ? 19.198 36.606 5.116 1.00 13.06 283 ARG A CA 1
ATOM 2173 C C . ARG A 1 291 ? 18.295 35.372 5.010 1.00 12.69 283 ARG A C 1
ATOM 2174 O O . ARG A 1 291 ? 18.794 34.257 4.974 1.00 13.85 283 ARG A O 1
ATOM 2182 N N . LYS A 1 292 ? 16.980 35.574 4.962 1.00 12.91 284 LYS A N 1
ATOM 2183 C CA . LYS A 1 292 ? 16.059 34.450 4.804 1.00 15.25 284 LYS A CA 1
ATOM 2184 C C . LYS A 1 292 ? 16.369 33.668 3.531 1.00 15.25 284 LYS A C 1
ATOM 2185 O O . LYS A 1 292 ? 16.397 32.432 3.545 1.00 15.91 284 LYS A O 1
ATOM 2191 N N . ASN A 1 293 ? 16.599 34.386 2.434 1.00 14.81 285 ASN A N 1
ATOM 2192 C CA . ASN A 1 293 ? 16.865 33.726 1.164 1.00 14.62 285 ASN A CA 1
ATOM 2193 C C . ASN A 1 293 ? 18.191 32.977 1.188 1.00 14.88 285 ASN A C 1
ATOM 2194 O O . ASN A 1 293 ? 18.271 31.830 0.737 1.00 16.87 285 ASN A O 1
ATOM 2199 N N . ASN A 1 294 ? 19.220 33.596 1.756 1.00 14.01 286 ASN A N 1
ATOM 2200 C CA . ASN A 1 294 ? 20.518 32.943 1.861 1.00 15.30 286 ASN A CA 1
ATOM 2201 C C . ASN A 1 294 ? 20.471 31.735 2.769 1.00 14.01 286 ASN A C 1
ATOM 2202 O O . ASN A 1 294 ? 21.114 30.725 2.493 1.00 14.38 286 ASN A O 1
ATOM 2207 N N . THR A 1 295 ? 19.671 31.824 3.821 1.00 13.89 287 THR A N 1
ATOM 2208 C CA . THR A 1 295 ? 19.548 30.717 4.758 1.00 12.47 287 THR A CA 1
ATOM 2209 C C . THR A 1 295 ? 18.818 29.538 4.112 1.00 14.04 287 THR A C 1
ATOM 2210 O O . THR A 1 295 ? 19.244 28.390 4.274 1.00 14.31 287 THR A O 1
ATOM 2214 N N . ASP A 1 296 ? 17.756 29.808 3.349 1.00 13.85 288 ASP A N 1
ATOM 2215 C CA . ASP A 1 296 ? 17.085 28.754 2.594 1.00 14.46 288 ASP A CA 1
ATOM 2216 C C . ASP A 1 296 ? 18.068 28.049 1.666 1.00 17.26 288 ASP A C 1
ATOM 2217 O O . ASP A 1 296 ? 18.034 26.826 1.537 1.00 17.39 288 ASP A O 1
ATOM 2222 N N . LEU A 1 297 ? 18.933 28.816 1.004 1.00 14.90 289 LEU A N 1
ATOM 2223 C CA . LEU A 1 297 ? 19.932 28.224 0.117 1.00 17.73 289 LEU A CA 1
ATOM 2224 C C . LEU A 1 297 ? 20.926 27.360 0.900 1.00 16.14 289 LEU A C 1
ATOM 2225 O O . LEU A 1 297 ? 21.252 26.253 0.487 1.00 16.47 289 LEU A O 1
ATOM 2230 N N . LEU A 1 298 ? 21.417 27.872 2.020 1.00 14.22 290 LEU A N 1
ATOM 2231 C CA . LEU A 1 298 ? 22.340 27.111 2.850 1.00 14.08 290 LEU A CA 1
ATOM 2232 C C . LEU A 1 298 ? 21.700 25.824 3.375 1.00 15.87 290 LEU A C 1
ATOM 2233 O O . LEU A 1 298 ? 22.324 24.778 3.352 1.00 15.99 290 LEU A O 1
ATOM 2238 N N . VAL A 1 299 ? 20.451 25.903 3.823 1.00 14.88 291 VAL A N 1
ATOM 2239 C CA . VAL A 1 299 ? 19.740 24.711 4.276 1.00 15.22 29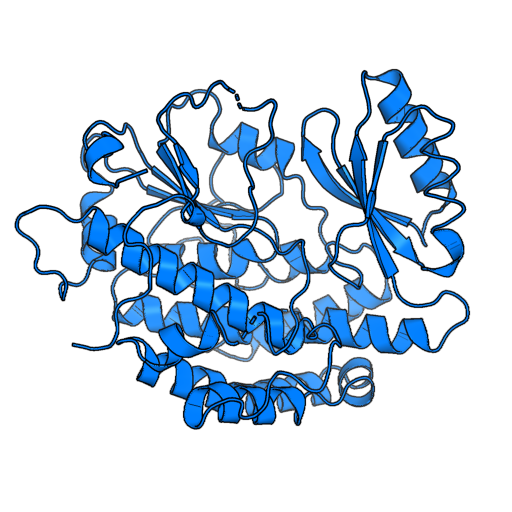1 VAL A CA 1
ATOM 2240 C C . VAL A 1 299 ? 19.663 23.665 3.153 1.00 17.63 291 VAL A C 1
ATOM 2241 O O . VAL A 1 299 ? 19.920 22.473 3.377 1.00 17.90 291 VAL A O 1
ATOM 2245 N N . ASP A 1 300 ? 19.350 24.112 1.938 1.00 16.79 292 ASP A N 1
ATOM 2246 C CA . ASP A 1 300 ? 19.266 23.210 0.797 1.00 19.78 292 ASP A CA 1
ATOM 2247 C C . ASP A 1 300 ? 20.611 22.535 0.542 1.00 17.37 292 ASP A C 1
ATOM 2248 O O . ASP A 1 300 ? 20.680 21.320 0.327 1.00 21.14 292 ASP A O 1
ATOM 2253 N N . LEU A 1 301 ? 21.682 23.324 0.580 1.00 17.11 293 LEU A N 1
ATOM 2254 C CA . LEU A 1 301 ? 23.024 22.811 0.346 1.00 17.56 293 LEU A CA 1
ATOM 2255 C C . LEU A 1 301 ? 23.401 21.763 1.394 1.00 19.48 293 LEU A C 1
ATOM 2256 O O . LEU A 1 301 ? 23.945 20.708 1.060 1.00 21.49 293 LEU A O 1
ATOM 2261 N N . CYS A 1 302 ? 23.108 22.042 2.658 1.00 17.54 294 CYS A N 1
ATOM 2262 C CA . CYS A 1 302 ? 23.478 21.119 3.724 1.00 19.46 294 CYS A CA 1
ATOM 2263 C C . CYS A 1 302 ? 22.817 19.761 3.565 1.00 23.50 294 CYS A C 1
ATOM 2264 O O . CYS A 1 302 ? 23.417 18.739 3.893 1.00 23.55 294 CYS A O 1
ATOM 2267 N N . LYS A 1 303 ? 21.587 19.755 3.056 1.00 23.33 295 LYS A N 1
ATOM 2268 C CA . LYS A 1 303 ? 20.853 18.516 2.814 1.00 29.08 295 LYS A CA 1
ATOM 2269 C C . LYS A 1 303 ? 21.641 17.566 1.927 1.00 32.62 295 LYS A C 1
ATOM 2270 O O . LYS A 1 303 ? 21.477 16.346 2.010 1.00 35.34 295 LYS A O 1
ATOM 2276 N N . SER A 1 304 ? 22.487 18.125 1.067 1.00 24.79 296 SER A N 1
ATOM 2277 C CA . SER A 1 304 ? 23.214 17.328 0.088 1.00 26.46 296 SER A CA 1
ATOM 2278 C C . SER A 1 304 ? 24.487 16.664 0.621 1.00 25.91 296 SER A C 1
ATOM 2279 O O . SER A 1 304 ? 25.087 15.834 -0.062 1.00 27.71 296 SER A O 1
ATOM 2282 N N . PHE A 1 305 ? 24.887 17.015 1.842 1.00 21.66 297 PHE A N 1
ATOM 2283 C CA . PHE A 1 305 ? 26.111 16.474 2.449 1.00 23.13 297 PHE A CA 1
ATOM 2284 C C . PHE A 1 305 ? 25.848 15.643 3.711 1.00 19.38 297 PHE A C 1
ATOM 2285 O O . PHE A 1 305 ? 25.444 16.174 4.750 1.00 20.39 297 PHE A O 1
ATOM 2293 N N . GLU A 1 306 ? 26.116 14.344 3.642 1.00 19.94 298 GLU A N 1
ATOM 2294 C CA . GLU A 1 306 ? 26.050 13.516 4.837 1.00 21.79 298 GLU A CA 1
ATOM 2295 C C . GLU A 1 306 ? 26.977 14.060 5.918 1.00 19.31 298 GLU A C 1
ATOM 2296 O O . GLU A 1 306 ? 26.653 14.027 7.113 1.00 21.06 298 GLU A O 1
ATOM 2302 N N . ASP A 1 307 ? 28.120 14.598 5.509 1.00 19.49 299 ASP A N 1
ATOM 2303 C CA . ASP A 1 307 ? 29.103 15.096 6.467 1.00 18.85 299 ASP A CA 1
ATOM 2304 C C . ASP A 1 307 ? 28.777 16.482 7.029 1.00 17.99 299 ASP A C 1
ATOM 2305 O O . ASP A 1 307 ? 29.601 17.090 7.718 1.00 16.94 299 ASP A O 1
ATOM 2310 N N . LEU A 1 308 ? 27.569 16.965 6.748 1.00 15.76 300 LEU A N 1
ATOM 2311 C CA . LEU A 1 308 ? 27.066 18.182 7.381 1.00 15.95 300 LEU A CA 1
ATOM 2312 C C . LEU A 1 308 ? 25.868 17.884 8.278 1.00 14.92 300 LEU A C 1
ATOM 2313 O O . LEU A 1 308 ? 25.182 18.807 8.730 1.00 15.94 300 LEU A O 1
ATOM 2318 N N . GLN A 1 309 ? 25.651 16.601 8.568 1.00 16.14 301 GLN A N 1
ATOM 2319 C CA . GLN A 1 309 ? 24.513 16.183 9.389 1.00 15.69 301 GLN A CA 1
ATOM 2320 C C . GLN A 1 309 ? 24.843 15.855 10.837 1.00 15.23 301 GLN A C 1
ATOM 2321 O O . GLN A 1 309 ? 25.805 15.155 11.136 1.00 17.31 301 GLN A O 1
ATOM 2327 N N . TYR A 1 310 ? 24.009 16.357 11.732 1.00 14.70 302 TYR A N 1
ATOM 2328 C CA . TYR A 1 310 ? 24.013 15.903 13.112 1.00 14.72 302 TYR A CA 1
ATOM 2329 C C . TYR A 1 310 ? 23.175 14.630 13.204 1.00 17.85 302 TYR A C 1
ATOM 2330 O O . TYR A 1 310 ? 22.637 14.162 12.204 1.00 18.79 302 TYR A O 1
ATOM 2339 N N . ALA A 1 311 ? 23.078 14.047 14.397 1.00 15.93 303 ALA A N 1
ATOM 2340 C CA . ALA A 1 311 ? 22.134 12.960 14.634 1.00 17.15 303 ALA A CA 1
ATOM 2341 C C . ALA A 1 311 ? 20.702 13.461 14.459 1.00 18.27 303 ALA A C 1
ATOM 2342 O O . ALA A 1 311 ? 20.436 14.646 14.624 1.00 18.57 303 ALA A O 1
ATOM 2344 N N . ASP A 1 312 ? 19.779 12.565 14.129 1.00 21.99 304 ASP A N 1
ATOM 2345 C CA . ASP A 1 312 ? 18.378 12.953 14.025 1.00 22.49 304 ASP A CA 1
ATOM 2346 C C . ASP A 1 312 ? 17.826 13.224 15.414 1.00 21.86 304 ASP A C 1
ATOM 2347 O O . ASP A 1 312 ? 18.311 12.660 16.391 1.00 19.95 304 ASP A O 1
ATOM 2352 N N . ALA A 1 313 ? 16.806 14.076 15.490 1.00 19.83 305 ALA A N 1
ATOM 2353 C CA . ALA A 1 313 ? 16.171 14.427 16.756 1.00 20.48 305 ALA A CA 1
ATOM 2354 C C . ALA A 1 313 ? 15.664 13.199 17.500 1.00 17.46 305 ALA A C 1
ATOM 2355 O O . ALA A 1 313 ? 15.563 13.222 18.729 1.00 24.01 305 ALA A O 1
ATOM 2357 N N . ALA A 1 314 ? 15.326 12.138 16.768 1.00 19.47 306 ALA A N 1
ATOM 2358 C CA . ALA A 1 314 ? 14.793 10.928 17.380 1.00 18.63 306 ALA A CA 1
ATOM 2359 C C . ALA A 1 314 ? 15.912 10.000 17.839 1.00 18.94 306 ALA A C 1
ATOM 2360 O O . ALA A 1 314 ? 15.645 8.958 18.437 1.00 24.36 306 ALA A O 1
ATOM 2362 N N . SER A 1 315 ? 17.152 10.383 17.562 1.00 19.75 307 SER A N 1
ATOM 2363 C CA . SER A 1 315 ? 18.301 9.511 17.798 1.00 25.83 307 SER A CA 1
ATOM 2364 C C . SER A 1 315 ? 19.442 10.183 18.552 1.00 21.57 307 SER A C 1
ATOM 2365 O O . SER A 1 315 ? 20.590 9.778 18.408 1.00 20.54 307 SER A O 1
ATOM 2368 N N . LEU A 1 316 ? 19.148 11.216 19.337 1.00 17.94 308 LEU A N 1
ATOM 2369 C CA . LEU A 1 316 ? 20.208 11.926 20.044 1.00 16.00 308 LEU A CA 1
ATOM 2370 C C . LEU A 1 316 ? 20.740 11.074 21.187 1.00 16.62 308 LEU A C 1
ATOM 2371 O O . LEU A 1 316 ? 19.991 10.349 21.804 1.00 17.29 308 LEU A O 1
ATOM 2376 N N . ALA A 1 317 ? 22.025 11.219 21.495 1.00 15.55 309 ALA A N 1
ATOM 2377 C CA . ALA A 1 317 ? 22.598 10.538 22.654 1.00 15.82 309 ALA A CA 1
ATOM 2378 C C . ALA A 1 317 ? 22.221 11.230 23.974 1.00 15.55 309 ALA A C 1
ATOM 2379 O O . ALA A 1 317 ? 22.042 10.558 25.002 1.00 16.22 309 ALA A O 1
ATOM 2381 N N . LEU A 1 318 ? 22.115 12.556 23.932 1.00 14.67 310 LEU A N 1
ATOM 2382 C CA . LEU A 1 318 ? 21.703 13.364 25.081 1.00 16.96 310 LEU A CA 1
ATOM 2383 C C . LEU A 1 318 ? 20.644 14.351 24.622 1.00 14.52 310 LEU A C 1
ATOM 2384 O O . LEU A 1 318 ? 20.652 14.771 23.472 1.00 16.86 310 LEU A O 1
ATOM 2389 N N . PRO A 1 319 ? 19.740 14.758 25.531 1.00 15.52 311 PRO A N 1
ATOM 2390 C CA . PRO A 1 319 ? 18.753 15.779 25.152 1.00 15.70 311 PRO A CA 1
ATOM 2391 C C . PRO A 1 319 ? 19.381 17.151 24.938 1.00 15.33 311 PRO A C 1
ATOM 2392 O O . PRO A 1 319 ? 20.401 17.483 25.546 1.00 14.86 311 PRO A O 1
ATOM 2396 N N . THR A 1 320 ? 18.775 17.934 24.058 1.00 13.68 312 THR A N 1
ATOM 2397 C CA . THR A 1 320 ? 19.288 19.262 23.761 1.00 13.81 312 THR A CA 1
ATOM 2398 C C . THR A 1 320 ? 18.143 20.226 23.453 1.00 13.11 312 THR A C 1
ATOM 2399 O O . THR A 1 320 ? 17.012 19.794 23.228 1.00 15.60 312 THR A O 1
ATOM 2403 N N . TYR A 1 321 ? 18.445 21.525 23.475 1.00 13.35 313 TYR A N 1
ATOM 2404 C CA . TYR A 1 321 ? 17.434 22.581 23.363 1.00 12.53 313 TYR A CA 1
ATOM 2405 C C . TYR A 1 321 ? 17.609 23.426 22.109 1.00 14.11 313 TYR A C 1
ATOM 2406 O O . TYR A 1 321 ? 18.704 23.522 21.562 1.00 15.08 313 TYR A O 1
ATOM 2415 N N . ASN A 1 322 ? 16.526 24.077 21.688 1.00 14.98 314 ASN A N 1
ATOM 2416 C CA . ASN A 1 322 ? 16.649 25.225 20.797 1.00 14.73 314 ASN A CA 1
ATOM 2417 C C . ASN A 1 322 ? 16.567 26.512 21.625 1.00 15.42 314 ASN A C 1
ATOM 2418 O O . ASN A 1 322 ? 16.639 26.457 22.862 1.00 15.29 314 ASN A O 1
ATOM 2423 N N . ASN A 1 323 ? 16.434 27.662 20.968 1.00 13.67 315 ASN A N 1
ATOM 2424 C CA . ASN A 1 323 ? 16.358 28.928 21.692 1.00 14.46 315 ASN A CA 1
ATOM 2425 C C . ASN A 1 323 ? 14.975 29.561 21.559 1.00 15.66 315 ASN A C 1
ATOM 2426 O O . ASN A 1 323 ? 14.842 30.794 21.546 1.00 15.01 315 ASN A O 1
ATOM 2431 N N . GLU A 1 324 ? 13.956 28.706 21.505 1.00 14.94 316 GLU A N 1
ATOM 2432 C CA . GLU A 1 324 ? 12.564 29.152 21.380 1.00 16.73 316 GLU A CA 1
ATOM 2433 C C . GLU A 1 324 ? 11.738 28.958 22.651 1.00 18.02 316 GLU A C 1
ATOM 2434 O O . GLU A 1 324 ? 10.514 28.941 22.598 1.00 20.65 316 GLU A O 1
ATOM 2440 N N . ALA A 1 325 ? 12.402 28.806 23.794 1.00 16.71 317 ALA A N 1
ATOM 2441 C CA . ALA A 1 325 ? 11.704 28.808 25.078 1.00 17.60 317 ALA A CA 1
ATOM 2442 C C . ALA A 1 325 ? 10.663 27.691 25.178 1.00 19.20 317 ALA A C 1
ATOM 2443 O O . ALA A 1 325 ? 9.525 27.916 25.592 1.00 21.11 317 ALA A O 1
ATOM 2445 N N . GLU A 1 326 ? 11.063 26.476 24.818 1.00 18.56 318 GLU A N 1
ATOM 2446 C CA . GLU A 1 326 ? 10.128 25.360 24.795 1.00 18.81 318 GLU A CA 1
ATOM 2447 C C . GLU A 1 326 ? 9.808 24.818 26.186 1.00 18.11 318 GLU A C 1
ATOM 2448 O O . GLU A 1 326 ? 8.784 24.170 26.381 1.00 22.31 318 GLU A O 1
ATOM 2454 N N . GLY A 1 327 ? 10.698 25.056 27.141 1.00 17.37 319 GLY A N 1
ATOM 2455 C CA . GLY A 1 327 ? 10.506 24.551 28.489 1.00 17.71 319 GLY A CA 1
ATOM 2456 C C . GLY A 1 327 ? 10.987 23.121 28.660 1.00 21.95 319 GLY A C 1
ATOM 2457 O O . GLY A 1 327 ? 10.855 22.534 29.735 1.00 23.39 319 GLY A O 1
ATOM 2458 N N . ARG A 1 328 ? 11.543 22.559 27.591 1.00 21.46 320 ARG A N 1
ATOM 2459 C CA . ARG A 1 328 ? 12.047 21.190 27.603 1.00 20.87 320 ARG A CA 1
ATOM 2460 C C . ARG A 1 328 ? 12.935 20.996 26.378 1.00 18.63 320 ARG A C 1
ATOM 2461 O O . ARG A 1 328 ? 12.932 21.825 25.467 1.00 18.98 320 ARG A O 1
ATOM 2469 N N . PRO A 1 329 ? 13.728 19.912 26.363 1.00 18.70 321 PRO A N 1
ATOM 2470 C CA . PRO A 1 329 ? 14.557 19.628 25.189 1.00 17.79 321 PRO A CA 1
ATOM 2471 C C . PRO A 1 329 ? 13.720 19.438 23.936 1.00 15.88 321 PRO A C 1
ATOM 2472 O O . PRO A 1 329 ? 12.528 19.141 24.025 1.00 18.36 321 PRO A O 1
ATOM 2476 N N . VAL A 1 330 ? 14.339 19.627 22.777 1.00 18.24 322 VAL A N 1
ATOM 2477 C CA . VAL A 1 330 ? 13.626 19.468 21.513 1.00 19.26 322 VAL A CA 1
ATOM 2478 C C . VAL A 1 330 ? 12.961 18.097 21.451 1.00 19.16 322 VAL A C 1
ATOM 2479 O O . VAL A 1 330 ? 13.505 17.098 21.929 1.00 21.58 322 VAL A O 1
ATOM 2483 N N . SER A 1 331 ? 11.758 18.057 20.888 1.00 22.36 323 SER A N 1
ATOM 2484 C CA . SER A 1 331 ? 11.001 16.815 20.819 1.00 23.50 323 SER A CA 1
ATOM 2485 C C . SER A 1 331 ? 11.614 15.815 19.833 1.00 24.68 323 SER A C 1
ATOM 2486 O O . SER A 1 331 ? 12.355 16.199 18.918 1.00 21.62 323 SER A O 1
ATOM 2489 N N . ARG A 1 332 ? 11.305 14.540 20.035 1.00 27.12 324 ARG A N 1
ATOM 2490 C CA . ARG A 1 332 ? 11.919 13.473 19.251 1.00 24.35 324 ARG A CA 1
ATOM 2491 C C . ARG A 1 332 ? 11.497 13.480 17.781 1.00 27.44 324 ARG A C 1
ATOM 2492 O O . ARG A 1 332 ? 12.161 12.872 16.948 1.00 27.83 324 ARG A O 1
ATOM 2496 N N . ASP A 1 333 ? 10.408 14.179 17.468 1.00 24.72 325 ASP A N 1
ATOM 2497 C CA . ASP A 1 333 ? 9.950 14.312 16.081 1.00 28.90 325 ASP A CA 1
ATOM 2498 C C . ASP A 1 333 ? 10.405 15.607 15.395 1.00 26.81 325 ASP A C 1
ATOM 2499 O O . ASP A 1 333 ? 9.871 15.983 14.349 1.00 28.86 325 ASP A O 1
ATOM 2504 N N . ARG A 1 334 ? 11.387 16.289 15.978 1.00 24.43 326 ARG A N 1
ATOM 2505 C CA . ARG A 1 334 ? 11.819 17.586 15.458 1.00 25.75 326 ARG A CA 1
ATOM 2506 C C . ARG A 1 334 ? 12.574 17.477 14.129 1.00 27.98 326 ARG A C 1
ATOM 2507 O O . ARG A 1 334 ? 12.713 18.463 13.411 1.00 25.71 326 ARG A O 1
ATOM 2515 N N . GLY A 1 335 ? 13.068 16.284 13.812 1.00 24.32 327 GLY A N 1
ATOM 2516 C CA . GLY A 1 335 ? 13.668 16.036 12.507 1.00 22.61 327 GLY A CA 1
ATOM 2517 C C . GLY A 1 335 ? 15.103 16.512 12.344 1.00 20.65 327 GLY A C 1
ATOM 2518 O O . GLY A 1 335 ? 15.960 16.224 13.183 1.00 22.52 327 GLY A O 1
ATOM 2519 N N . ASN A 1 336 ? 15.370 17.238 11.257 1.00 23.93 328 ASN A N 1
ATOM 2520 C CA . ASN A 1 336 ? 16.741 17.584 10.890 1.00 22.17 328 ASN A CA 1
ATOM 2521 C C . ASN A 1 336 ? 17.384 18.623 11.805 1.00 19.33 328 ASN A C 1
ATOM 2522 O O . ASN A 1 336 ? 16.977 19.786 11.850 1.00 17.76 328 ASN A O 1
ATOM 2535 N N . THR A 1 338 ? 20.589 19.766 11.812 1.00 16.18 330 THR A N 1
ATOM 2536 C CA . THR A 1 338 ? 21.396 20.755 11.116 1.00 15.27 330 THR A CA 1
ATOM 2537 C C . THR A 1 338 ? 20.535 21.925 10.680 1.00 14.50 330 THR A C 1
ATOM 2538 O O . THR A 1 338 ? 20.893 23.073 10.931 1.00 13.69 330 THR A O 1
ATOM 2542 N N . GLU A 1 339 ? 19.382 21.636 10.076 1.00 14.60 331 GLU A N 1
ATOM 2543 C CA . GLU A 1 339 ? 18.479 22.713 9.699 1.00 15.30 331 GLU A CA 1
ATOM 2544 C C . GLU A 1 339 ? 18.056 23.522 10.922 1.00 16.42 331 GLU A C 1
ATOM 2545 O O . GLU A 1 339 ? 18.024 24.756 10.874 1.00 15.99 331 GLU A O 1
ATOM 2567 N N . VAL A 1 341 ? 19.637 24.065 13.763 1.00 13.53 333 VAL A N 1
ATOM 2568 C CA . VAL A 1 341 ? 20.731 24.891 14.236 1.00 15.22 333 VAL A CA 1
ATOM 2569 C C . VAL A 1 341 ? 21.004 26.080 13.303 1.00 14.08 333 VAL A C 1
ATOM 2570 O O . VAL A 1 341 ? 21.155 27.209 13.767 1.00 13.42 333 VAL A O 1
ATOM 2574 N N . ILE A 1 342 ? 21.040 25.821 11.995 1.00 13.82 334 ILE A N 1
ATOM 2575 C CA . ILE A 1 342 ? 21.303 26.870 10.997 1.00 14.18 334 ILE A CA 1
ATOM 2576 C C . ILE A 1 342 ? 20.248 27.980 11.085 1.00 11.66 334 ILE A C 1
ATOM 2577 O O . ILE A 1 342 ? 20.584 29.171 11.152 1.00 13.17 334 ILE A O 1
ATOM 2582 N N . ARG A 1 343 ? 18.980 27.595 11.122 1.00 12.81 335 ARG A N 1
ATOM 2583 C CA . ARG A 1 343 ? 17.904 28.586 11.177 1.00 13.95 335 ARG A CA 1
ATOM 2584 C C . ARG A 1 343 ? 17.875 29.302 12.519 1.00 15.17 335 ARG A C 1
ATOM 2585 O O . ARG A 1 343 ? 17.616 30.512 12.585 1.00 13.83 335 ARG A O 1
ATOM 2593 N N . ALA A 1 344 ? 18.166 28.572 13.594 1.00 14.16 336 ALA A N 1
ATOM 2594 C CA . ALA A 1 344 ? 18.124 29.154 14.925 1.00 14.03 336 ALA A CA 1
ATOM 2595 C C . ALA A 1 344 ? 19.138 30.269 15.068 1.00 13.63 336 ALA A C 1
ATOM 2596 O O . ALA A 1 344 ? 18.881 31.266 15.731 1.00 15.62 336 ALA A O 1
ATOM 2598 N N . ILE A 1 345 ? 20.307 30.101 14.460 1.00 12.12 337 ILE A N 1
ATOM 2599 C CA . ILE A 1 345 ? 21.365 31.088 14.554 1.00 11.96 337 ILE A CA 1
ATOM 2600 C C . ILE A 1 345 ? 21.183 32.222 13.532 1.00 12.26 337 ILE A C 1
ATOM 2601 O O . ILE A 1 345 ? 21.312 33.405 13.853 1.00 13.16 337 ILE A O 1
ATOM 2606 N N . LEU A 1 346 ? 20.892 31.869 12.284 1.00 12.05 338 LEU A N 1
ATOM 2607 C CA . LEU A 1 346 ? 20.921 32.882 11.231 1.00 11.77 338 LEU A CA 1
ATOM 2608 C C . LEU A 1 346 ? 19.678 33.767 11.138 1.00 11.62 338 LEU A C 1
ATOM 2609 O O . LEU A 1 346 ? 19.784 34.940 10.756 1.00 12.54 338 LEU A O 1
ATOM 2614 N N . VAL A 1 347 ? 18.513 33.207 11.461 1.00 11.54 339 VAL A N 1
ATOM 2615 C CA . VAL A 1 347 ? 17.244 33.890 11.258 1.00 12.61 339 VAL A CA 1
ATOM 2616 C C . VAL A 1 347 ? 16.408 34.076 12.518 1.00 12.35 339 VAL A C 1
ATOM 2617 O O . VAL A 1 347 ? 15.990 35.190 12.826 1.00 15.19 339 VAL A O 1
ATOM 2621 N N . ASN A 1 348 ? 16.142 32.992 13.235 1.00 12.59 340 ASN A N 1
ATOM 2622 C CA . ASN A 1 348 ? 15.175 33.059 14.325 1.00 13.27 340 ASN A CA 1
ATOM 2623 C C . ASN A 1 348 ? 15.666 33.884 15.515 1.00 13.07 340 ASN A C 1
ATOM 2624 O O . ASN A 1 348 ? 16.844 33.851 15.881 1.00 13.96 340 ASN A O 1
ATOM 2629 N N . GLN A 1 349 ? 14.755 34.645 16.106 1.00 14.03 341 GLN A N 1
ATOM 2630 C CA . GLN A 1 349 ? 15.093 35.378 17.312 1.00 14.07 341 GLN A CA 1
ATOM 2631 C C . GLN A 1 349 ? 15.553 34.415 18.393 1.00 12.90 341 GLN A C 1
ATOM 2632 O O . GLN A 1 349 ? 15.020 33.315 18.544 1.00 14.58 341 GLN A O 1
ATOM 2638 N N . CYS A 1 350 ? 16.548 34.839 1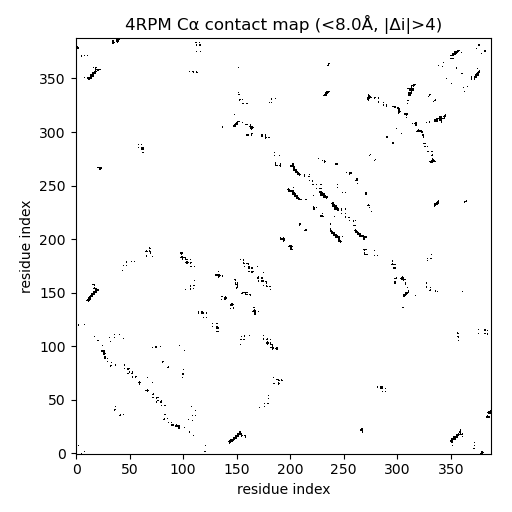9.149 1.00 12.04 342 CYS A N 1
ATOM 2639 C CA . CYS A 1 350 ? 17.035 34.047 20.259 1.00 12.77 342 CYS A CA 1
ATOM 2640 C C . CYS A 1 350 ? 16.333 34.461 21.551 1.00 12.24 342 CYS A C 1
ATOM 2641 O O . CYS A 1 350 ? 16.653 35.505 22.142 1.00 13.21 342 CYS A O 1
ATOM 2644 N N . ASN A 1 351 ? 15.363 33.661 21.984 1.00 12.47 343 ASN A N 1
ATOM 2645 C CA . ASN A 1 351 ? 14.671 33.932 23.237 1.00 11.52 343 ASN A CA 1
ATOM 2646 C C . ASN A 1 351 ? 15.415 33.222 24.361 1.00 14.23 343 ASN A C 1
ATOM 2647 O O . ASN A 1 351 ? 14.978 32.192 24.889 1.00 13.42 343 ASN A O 1
ATOM 2652 N N . TRP A 1 352 ? 16.563 33.776 24.717 1.00 13.75 344 TRP A N 1
ATOM 2653 C CA . TRP A 1 352 ? 17.430 33.133 25.691 1.00 12.82 344 TRP A CA 1
ATOM 2654 C C . TRP A 1 352 ? 16.821 33.132 27.091 1.00 12.86 344 TRP A C 1
ATOM 2655 O O . TRP A 1 352 ? 16.878 32.124 27.802 1.00 13.39 344 TRP A O 1
ATOM 2666 N N . TYR A 1 353 ? 16.253 34.259 27.505 1.00 13.65 345 TYR A N 1
ATOM 2667 C CA . TYR A 1 353 ? 15.644 34.333 28.827 1.00 12.35 345 TYR A CA 1
ATOM 2668 C C . TYR A 1 353 ? 14.613 33.222 29.006 1.00 15.60 345 TYR A C 1
ATOM 2669 O O . TYR A 1 353 ? 14.653 32.479 29.987 1.00 14.86 345 TYR A O 1
ATOM 2678 N N . GLY A 1 354 ? 13.696 33.111 28.048 1.00 15.09 346 GLY A N 1
ATOM 2679 C CA . GLY A 1 354 ? 12.647 32.105 28.123 1.00 15.49 346 GLY A CA 1
ATOM 2680 C C . GLY A 1 354 ? 13.198 30.693 28.020 1.00 14.68 346 GLY A C 1
ATOM 2681 O O . GLY A 1 354 ? 12.706 29.774 28.667 1.00 14.93 346 GLY A O 1
ATOM 2682 N N . THR A 1 355 ? 14.231 30.523 27.205 1.00 14.65 347 THR A N 1
ATOM 2683 C CA . THR A 1 355 ? 14.852 29.214 27.035 1.00 13.70 347 THR A CA 1
ATOM 2684 C C . THR A 1 355 ? 15.537 28.767 28.320 1.00 13.13 347 THR A C 1
ATOM 2685 O O . THR A 1 355 ? 15.361 27.628 28.776 1.00 14.06 347 THR A O 1
ATOM 2689 N N . PHE A 1 356 ? 16.337 29.654 28.901 1.00 14.11 348 PHE A N 1
ATOM 2690 C CA . PHE A 1 356 ? 17.085 29.285 30.090 1.00 14.79 348 PHE A CA 1
ATOM 2691 C C . PHE A 1 356 ? 16.156 29.074 31.283 1.00 15.86 348 PHE A C 1
ATOM 2692 O O . PHE A 1 356 ? 16.321 28.122 32.057 1.00 15.78 348 PHE A O 1
ATOM 2700 N N . LYS A 1 357 ? 15.176 29.958 31.441 1.00 15.16 349 LYS A N 1
ATOM 2701 C CA . LYS A 1 357 ? 14.214 29.787 32.517 1.00 17.80 349 LYS A CA 1
ATOM 2702 C C . LYS A 1 357 ? 13.505 28.455 32.326 1.00 17.70 349 LYS A C 1
ATOM 2703 O O . LYS A 1 357 ? 13.320 27.707 33.278 1.00 18.44 349 LYS A O 1
ATOM 2709 N N . GLY A 1 358 ? 13.154 28.138 31.083 1.00 17.84 350 GLY A N 1
ATOM 2710 C CA . GLY A 1 358 ? 12.440 26.910 30.784 1.00 19.37 350 GLY A CA 1
ATOM 2711 C C . GLY A 1 358 ? 13.233 25.661 31.108 1.00 21.66 350 GLY A C 1
ATOM 2712 O O . GLY A 1 358 ? 12.669 24.657 31.539 1.00 24.41 350 GLY A O 1
ATOM 2713 N N . ALA A 1 359 ? 14.543 25.731 30.900 1.00 17.88 351 ALA A N 1
ATOM 2714 C CA . ALA A 1 359 ? 15.432 24.592 31.110 1.00 19.34 351 ALA A CA 1
ATOM 2715 C C . ALA A 1 359 ? 15.768 24.381 32.578 1.00 21.43 351 ALA A C 1
ATOM 2716 O O . ALA A 1 359 ? 16.243 23.313 32.955 1.00 22.33 351 ALA A O 1
ATOM 2718 N N . THR A 1 360 ? 15.529 25.389 33.413 1.00 18.32 352 THR A N 1
ATOM 2719 C CA . THR A 1 360 ? 15.997 25.323 34.800 1.00 18.80 352 THR A CA 1
ATOM 2720 C C . THR A 1 360 ? 14.883 25.381 35.843 1.00 20.68 352 THR A C 1
ATOM 2721 O O . THR A 1 360 ? 15.067 24.934 36.973 1.00 22.05 352 THR A O 1
ATOM 2725 N N . GLU A 1 361 ? 13.735 25.936 35.472 1.00 19.91 353 GLU A N 1
ATOM 2726 C CA . GLU A 1 361 ? 12.629 26.113 36.411 1.00 23.52 353 GLU A CA 1
ATOM 2727 C C . GLU A 1 361 ? 12.139 24.777 36.951 1.00 21.28 353 GLU A C 1
ATOM 2728 O O . GLU A 1 361 ? 12.004 23.812 36.200 1.00 26.26 353 GLU A O 1
ATOM 2734 N N . GLY A 1 362 ? 11.888 24.728 38.258 1.00 23.46 354 GLY A N 1
ATOM 2735 C CA . GLY A 1 362 ? 11.387 23.527 38.913 1.00 24.95 354 GLY A CA 1
ATOM 2736 C C . GLY A 1 362 ? 12.416 22.419 39.050 1.00 29.31 354 GLY A C 1
ATOM 2737 O O . GLY A 1 362 ? 12.072 21.282 39.383 1.00 33.80 354 GLY A O 1
ATOM 2738 N N . ARG A 1 363 ? 13.680 22.754 38.804 1.00 27.65 355 ARG A N 1
ATOM 2739 C CA . ARG A 1 363 ? 14.773 21.786 38.833 1.00 28.70 355 ARG A CA 1
ATOM 2740 C C . ARG A 1 363 ? 15.958 22.395 39.579 1.00 22.59 355 ARG A C 1
ATOM 2741 O O . ARG A 1 363 ? 15.957 23.582 39.888 1.00 25.30 355 ARG A O 1
ATOM 2749 N N . GLU A 1 364 ? 16.971 21.586 39.869 1.00 25.21 356 GLU A N 1
ATOM 2750 C CA . GLU A 1 364 ? 18.185 22.101 40.494 1.00 22.62 356 GLU A CA 1
ATOM 2751 C C . GLU A 1 364 ? 19.411 21.617 39.731 1.00 21.13 356 GLU A C 1
ATOM 2752 O O . GLU A 1 364 ? 20.287 20.967 40.301 1.00 23.30 356 GLU A O 1
ATOM 2758 N N . PRO A 1 365 ? 19.488 21.950 38.435 1.00 21.14 357 PRO A N 1
ATOM 2759 C CA . PRO A 1 365 ? 20.584 21.427 37.619 1.00 19.09 357 PRO A CA 1
ATOM 2760 C C . PRO A 1 365 ? 21.897 22.129 37.929 1.00 17.87 357 PRO A C 1
ATOM 2761 O O . PRO A 1 365 ? 21.915 23.327 38.242 1.00 19.99 357 PRO A O 1
ATOM 2765 N N . PHE A 1 366 ? 22.992 21.387 37.828 1.00 18.52 358 PHE A N 1
ATOM 2766 C CA . PHE A 1 366 ? 24.311 21.974 37.938 1.00 17.01 358 PHE A CA 1
ATOM 2767 C C . PHE A 1 366 ? 24.679 22.504 36.556 1.00 18.37 358 PHE A C 1
ATOM 2768 O O . PHE A 1 366 ? 24.874 21.733 35.622 1.00 16.81 358 PHE A O 1
ATOM 2776 N N . VAL A 1 367 ? 24.723 23.825 36.415 1.00 14.15 359 VAL A N 1
ATOM 2777 C CA . VAL A 1 367 ? 24.895 24.456 35.110 1.00 13.99 359 VAL A CA 1
ATOM 2778 C C . VAL A 1 367 ? 26.363 24.797 34.899 1.00 15.53 359 VAL A C 1
ATOM 2779 O O . VAL A 1 367 ? 26.936 25.599 35.641 1.00 16.07 359 VAL A O 1
ATOM 2783 N N . VAL A 1 368 ? 26.975 24.145 33.918 1.00 14.38 360 VAL A N 1
ATOM 2784 C CA . VAL A 1 368 ? 28.374 24.349 33.575 1.00 16.16 360 VAL A CA 1
ATOM 2785 C C . VAL A 1 368 ? 28.456 25.080 32.238 1.00 14.58 360 VAL A C 1
ATOM 2786 O O . VAL A 1 368 ? 28.033 24.540 31.216 1.00 14.45 360 VAL A O 1
ATOM 2790 N N . THR A 1 369 ? 28.998 26.296 32.234 1.00 12.42 361 THR A N 1
ATOM 2791 C CA . THR A 1 369 ? 29.098 27.069 30.988 1.00 12.36 361 THR A CA 1
ATOM 2792 C C . THR A 1 369 ? 30.441 26.874 30.298 1.00 14.13 361 THR A C 1
ATOM 2793 O O . THR A 1 369 ? 31.494 27.145 30.880 1.00 14.01 361 THR A O 1
ATOM 2797 N N . LEU A 1 370 ? 30.390 26.409 29.048 1.00 12.89 362 LEU A N 1
ATOM 2798 C CA . LEU A 1 370 ? 31.589 26.306 28.225 1.00 11.86 362 LEU A CA 1
ATOM 2799 C C . LEU A 1 370 ? 31.619 27.471 27.252 1.00 12.75 362 LEU A C 1
ATOM 2800 O O . LEU A 1 370 ? 30.596 27.853 26.699 1.00 14.93 362 LEU A O 1
ATOM 2805 N N . GLY A 1 371 ? 32.800 28.010 27.022 1.00 13.67 363 GLY A N 1
ATOM 2806 C CA . GLY A 1 371 ? 32.933 29.143 26.125 1.00 13.83 363 GLY A CA 1
ATOM 2807 C C . GLY A 1 371 ? 33.638 30.311 26.780 1.00 14.40 363 GLY A C 1
ATOM 2808 O O . GLY A 1 371 ? 34.350 30.157 27.774 1.00 16.50 363 GLY A O 1
ATOM 2809 N N . LEU A 1 372 ? 33.435 31.502 26.226 1.00 15.43 364 LEU A N 1
ATOM 2810 C CA . LEU A 1 372 ? 34.222 32.657 26.655 1.00 14.46 364 LEU A CA 1
ATOM 2811 C C . LEU A 1 372 ? 33.363 33.867 27.003 1.00 16.92 364 LEU A C 1
ATOM 2812 O O . LEU A 1 372 ? 33.864 34.997 27.047 1.00 20.71 364 LEU A O 1
ATOM 2817 N N . GLU A 1 373 ? 32.076 33.632 27.245 1.00 15.38 365 GLU A N 1
ATOM 2818 C CA . GLU A 1 373 ? 31.156 34.690 27.637 1.00 15.61 365 GLU A CA 1
ATOM 2819 C C . GLU A 1 373 ? 30.203 34.165 28.707 1.00 16.23 365 GLU A C 1
ATOM 2820 O O . GLU A 1 373 ? 29.730 33.030 28.623 1.00 15.26 365 GLU A O 1
ATOM 2826 N N . ARG A 1 374 ? 29.936 34.977 29.722 1.00 18.36 366 ARG A N 1
ATOM 2827 C CA . ARG A 1 374 ? 29.039 34.574 30.802 1.00 18.14 366 ARG A CA 1
ATOM 2828 C C . ARG A 1 374 ? 27.607 34.619 30.281 1.00 19.12 366 ARG A C 1
ATOM 2829 O O . ARG A 1 374 ? 27.199 35.580 29.633 1.00 21.49 366 ARG A O 1
ATOM 2837 N N . SER A 1 375 ? 26.860 33.556 30.555 1.00 15.20 367 SER A N 1
ATOM 2838 C CA . SER A 1 375 ? 25.650 33.225 29.810 1.00 14.76 367 SER A CA 1
ATOM 2839 C C . SER A 1 375 ? 24.409 33.003 30.671 1.00 15.82 367 SER A C 1
ATOM 2840 O O . SER A 1 375 ? 23.334 32.744 30.140 1.00 16.95 367 SER A O 1
ATOM 2843 N N . VAL A 1 376 ? 24.540 33.087 31.992 1.00 16.11 368 VAL A N 1
ATOM 2844 C CA . VAL A 1 376 ? 23.385 32.868 32.855 1.00 16.15 368 VAL A CA 1
ATOM 2845 C C . VAL A 1 376 ? 22.756 34.220 33.171 1.00 20.13 368 VAL A C 1
ATOM 2846 O O . VAL A 1 376 ? 23.420 35.072 33.750 1.00 20.32 368 VAL A O 1
ATOM 2850 N N . PRO A 1 377 ? 21.487 34.425 32.779 1.00 17.19 369 PRO A N 1
ATOM 2851 C CA . PRO A 1 377 ? 20.828 35.720 33.022 1.00 17.92 369 PRO A CA 1
ATOM 2852 C C . PRO A 1 377 ? 20.870 36.089 34.506 1.00 18.93 369 PRO A C 1
ATOM 2853 O O . PRO A 1 377 ? 20.526 35.264 35.333 1.00 18.45 369 PRO A O 1
ATOM 2857 N N . PRO A 1 378 ? 21.307 37.318 34.837 1.00 20.90 370 PRO A N 1
ATOM 2858 C CA . PRO A 1 378 ? 21.481 37.712 36.238 1.00 26.83 370 PRO A CA 1
ATOM 2859 C C . PRO A 1 378 ? 20.281 37.408 37.144 1.00 21.58 370 PRO A C 1
ATOM 2860 O O . PRO A 1 378 ? 20.486 36.932 38.265 1.00 25.54 370 PRO A O 1
ATOM 2864 N N . THR A 1 379 ? 19.056 37.651 36.675 1.00 20.11 371 THR A N 1
ATOM 2865 C CA . THR A 1 379 ? 17.896 37.396 37.534 1.00 18.61 371 THR A CA 1
ATOM 2866 C C . THR A 1 379 ? 17.721 35.919 37.877 1.00 20.61 371 THR A C 1
ATOM 2867 O O . THR A 1 379 ? 17.060 35.580 38.859 1.00 25.04 371 THR A O 1
ATOM 2871 N N . LEU A 1 380 ? 18.318 35.048 37.073 1.00 19.42 372 LEU A N 1
ATOM 2872 C CA . LEU A 1 380 ? 18.133 33.610 37.237 1.00 22.03 372 LEU A CA 1
ATOM 2873 C C . LEU A 1 380 ? 19.340 32.945 37.880 1.00 24.31 372 LEU A C 1
ATOM 2874 O O . LEU A 1 380 ? 19.273 31.799 38.316 1.00 25.54 372 LEU A O 1
ATOM 2887 N N . ARG A 1 382 ? 20.861 33.811 40.695 1.00 21.80 374 ARG A N 1
ATOM 2888 C CA . ARG A 1 382 ? 20.746 33.778 42.143 1.00 24.90 374 ARG A CA 1
ATOM 2889 C C . ARG A 1 382 ? 20.188 32.434 42.632 1.00 21.20 374 ARG A C 1
ATOM 2890 O O . ARG A 1 382 ? 20.747 31.809 43.528 1.00 22.74 374 ARG A O 1
ATOM 2898 N N . SER A 1 383 ? 19.114 31.980 41.992 1.00 29.19 375 SER A N 1
ATOM 2899 C CA . SER A 1 383 ? 18.436 30.735 42.355 1.00 35.95 375 SER A CA 1
ATOM 2900 C C . SER A 1 383 ? 19.271 29.472 42.125 1.00 28.78 375 SER A C 1
ATOM 2901 O O . SER A 1 383 ? 19.047 28.455 42.784 1.00 32.93 375 SER A O 1
ATOM 2904 N N . LEU A 1 384 ? 20.219 29.525 41.192 1.00 25.27 376 LEU A N 1
ATOM 2905 C CA . LEU A 1 384 ? 21.101 28.380 40.957 1.00 20.28 376 LEU A CA 1
ATOM 2906 C C . LEU A 1 384 ? 22.088 28.176 42.089 1.00 24.25 376 LEU A C 1
ATOM 2907 O O . LEU A 1 384 ? 22.706 27.125 42.185 1.00 23.99 376 LEU A O 1
ATOM 2912 N N . GLY A 1 385 ? 22.245 29.186 42.940 1.00 21.09 377 GLY A N 1
ATOM 2913 C CA . GLY A 1 385 ? 23.133 29.090 44.087 1.00 24.88 377 GLY A CA 1
ATOM 2914 C C . GLY A 1 385 ? 24.534 28.627 43.717 1.00 20.91 377 GLY A C 1
ATOM 2915 O O . GLY A 1 385 ? 25.124 29.127 42.753 1.00 21.07 377 GLY A O 1
ATOM 2916 N N . PRO A 1 386 ? 25.074 27.661 44.478 1.00 21.23 378 PRO A N 1
ATOM 2917 C CA . PRO A 1 386 ? 26.442 27.187 44.249 1.00 23.48 378 PRO A CA 1
ATOM 2918 C C . PRO A 1 386 ? 26.548 26.153 43.132 1.00 22.31 378 PRO A C 1
ATOM 2919 O O . PRO A 1 386 ? 27.659 25.851 42.704 1.00 22.54 378 PRO A O 1
ATOM 2923 N N . HIS A 1 387 ? 25.424 25.622 42.658 1.00 20.71 379 HIS A N 1
ATOM 2924 C CA . HIS A 1 387 ? 25.500 24.548 41.666 1.00 19.93 379 HIS A CA 1
ATOM 2925 C C . HIS A 1 387 ? 25.555 25.073 40.237 1.00 16.87 379 HIS A C 1
ATOM 2926 O O . HIS A 1 387 ? 24.676 24.831 39.411 1.00 17.92 379 HIS A O 1
ATOM 2933 N N . GLN A 1 388 ? 26.616 25.818 39.973 1.00 19.58 380 GLN A N 1
ATOM 2934 C CA . GLN A 1 388 ? 26.891 26.368 38.660 1.00 18.97 380 GLN A CA 1
ATOM 2935 C C . GLN A 1 388 ? 28.363 26.713 38.632 1.00 15.65 380 GLN A C 1
ATOM 2936 O O . GLN A 1 388 ? 28.972 26.957 39.669 1.00 17.28 380 GLN A O 1
ATOM 2942 N N . VAL A 1 389 ? 28.945 26.703 37.442 1.00 16.33 381 VAL A N 1
ATOM 2943 C CA . VAL A 1 389 ? 30.317 27.156 37.285 1.00 16.06 381 VAL A CA 1
ATOM 2944 C C . VAL A 1 389 ? 30.558 27.591 35.859 1.00 14.04 381 VAL A C 1
ATOM 2945 O O . VAL A 1 389 ? 30.069 26.973 34.918 1.00 14.76 381 VAL A O 1
ATOM 2949 N N . HIS A 1 390 ? 31.288 28.685 35.697 1.00 15.12 382 HIS A N 1
ATOM 2950 C CA . HIS A 1 390 ? 31.677 29.163 34.381 1.00 13.88 382 HIS A CA 1
ATOM 2951 C C . HIS A 1 390 ? 33.075 28.621 34.164 1.00 14.77 382 HIS A C 1
ATOM 2952 O O . HIS A 1 390 ? 33.963 28.879 34.976 1.00 16.02 382 HIS A O 1
ATOM 2959 N N . TYR A 1 391 ? 33.255 27.838 33.099 1.00 15.23 383 TYR A N 1
ATOM 2960 C CA . TYR A 1 391 ? 34.511 27.115 32.866 1.00 15.13 383 TYR A CA 1
ATOM 2961 C C . TYR A 1 391 ? 35.781 27.988 32.961 1.00 14.87 383 TYR A C 1
ATOM 2962 O O . TYR A 1 391 ? 36.795 27.549 33.493 1.00 16.08 383 TYR A O 1
ATOM 2971 N N . GLU A 1 392 ? 35.721 29.212 32.446 1.00 15.85 384 GLU A N 1
ATOM 2972 C CA . GLU A 1 392 ? 36.868 30.119 32.518 1.00 16.33 384 GLU A CA 1
ATOM 2973 C C . GLU A 1 392 ? 37.367 30.373 33.932 1.00 21.02 384 GLU A C 1
ATOM 2974 O O . GLU A 1 392 ? 38.507 30.792 34.108 1.00 22.24 384 GLU A O 1
ATOM 2980 N N . ASP A 1 393 ? 36.512 30.151 34.930 1.00 17.47 385 ASP A N 1
ATOM 2981 C CA . ASP A 1 393 ? 36.858 30.422 36.319 1.00 18.49 385 ASP A CA 1
ATOM 2982 C C . ASP A 1 393 ? 37.577 29.262 36.991 1.00 19.56 385 ASP A C 1
ATOM 2983 O O . ASP A 1 393 ? 38.000 29.382 38.135 1.00 21.40 385 ASP A O 1
ATOM 2988 N N . LEU A 1 394 ? 37.684 28.132 36.302 1.00 18.38 386 LEU A N 1
ATOM 2989 C CA . LEU A 1 394 ? 38.265 26.930 36.902 1.00 19.20 386 LEU A CA 1
ATOM 2990 C C . LEU A 1 394 ? 39.785 26.904 36.905 1.00 20.63 386 LEU A C 1
ATOM 2991 O O . LEU A 1 394 ? 40.436 27.289 35.930 1.00 21.70 386 LEU A O 1
ATOM 2996 N N . ALA A 1 395 ? 40.345 26.411 37.999 1.00 21.30 387 ALA A N 1
ATOM 2997 C CA . ALA A 1 395 ? 41.774 26.176 38.073 1.00 21.83 387 ALA A CA 1
ATOM 2998 C C . ALA A 1 395 ? 42.138 25.008 37.155 1.00 24.47 387 ALA A C 1
ATOM 2999 O O . ALA A 1 395 ? 41.331 24.098 36.948 1.00 25.06 387 ALA A O 1
ATOM 3001 N N . ASP A 1 396 ? 43.347 25.042 36.604 1.00 26.64 388 ASP A N 1
ATOM 3002 C CA . ASP A 1 396 ? 43.871 23.943 35.794 1.00 33.41 388 ASP A CA 1
ATOM 3003 C C . ASP A 1 396 ? 42.970 23.650 34.600 1.00 29.13 388 ASP A C 1
ATOM 3004 O O . ASP A 1 396 ? 42.763 22.491 34.228 1.00 27.63 388 ASP A O 1
ATOM 3009 N N . ASN A 1 397 ? 42.432 24.705 34.000 1.00 23.35 389 ASN A N 1
ATOM 3010 C CA . ASN A 1 397 ? 41.479 24.537 32.914 1.00 20.63 389 ASN A CA 1
ATOM 3011 C C . ASN A 1 397 ? 42.094 24.615 31.519 1.00 19.80 389 ASN A C 1
ATOM 3012 O O . ASN A 1 397 ? 41.376 24.595 30.536 1.00 19.04 389 ASN A O 1
ATOM 3017 N N . GLY A 1 398 ? 43.420 24.687 31.440 1.00 22.98 390 GLY A N 1
ATOM 3018 C CA . GLY A 1 398 ? 44.078 24.711 30.143 1.00 22.49 390 GLY A CA 1
ATOM 3019 C C . GLY A 1 398 ? 43.852 23.393 29.429 1.00 18.70 390 GLY A C 1
ATOM 3020 O O . GLY A 1 398 ? 43.701 22.353 30.068 1.00 22.52 390 GLY A O 1
ATOM 3021 N N . ILE A 1 399 ? 43.806 23.430 28.104 1.00 17.83 391 ILE A N 1
ATOM 3022 C CA . ILE A 1 399 ? 43.744 22.198 27.338 1.00 18.47 391 ILE A CA 1
ATOM 3023 C C . ILE A 1 399 ? 45.122 21.552 27.390 1.00 19.75 391 ILE A C 1
ATOM 3024 O O . ILE A 1 399 ? 46.104 22.159 26.973 1.00 19.84 391 ILE A O 1
ATOM 3029 N N . PRO A 1 400 ? 45.214 20.333 27.945 1.00 21.81 392 PRO A N 1
ATOM 3030 C CA . PRO A 1 400 ? 46.527 19.718 28.150 1.00 23.55 392 PRO A CA 1
ATOM 3031 C C . PRO A 1 400 ? 47.244 19.433 26.836 1.00 20.82 392 PRO A C 1
ATOM 3032 O O . PRO A 1 400 ? 46.607 19.049 25.854 1.00 21.05 392 PRO A O 1
ATOM 3036 N N . PRO A 1 401 ? 48.567 19.628 26.814 1.00 21.46 393 PRO A N 1
ATOM 3037 C CA . PRO A 1 401 ? 49.284 19.212 25.607 1.00 23.14 393 PRO A CA 1
ATOM 3038 C C . PRO A 1 401 ? 49.209 17.690 25.448 1.00 25.39 393 PRO A C 1
ATOM 3039 O O . PRO A 1 401 ? 49.057 16.967 26.440 1.00 27.76 393 PRO A O 1
ATOM 3043 N N . ALA A 1 402 ? 49.316 17.214 24.211 1.00 26.83 394 ALA A N 1
ATOM 3044 C CA . ALA A 1 402 ? 49.198 15.786 23.914 1.00 26.07 394 ALA A CA 1
ATOM 3045 C C . ALA A 1 402 ? 50.183 14.942 24.717 1.00 25.74 394 ALA A C 1
ATOM 3046 O O . ALA A 1 402 ? 51.377 15.236 24.744 1.00 26.36 394 ALA A O 1
ATOM 3048 N N . PRO A 1 403 ? 49.678 13.885 25.376 1.00 29.96 395 PRO A N 1
ATOM 3049 C CA . PRO A 1 403 ? 50.503 12.955 26.157 1.00 36.65 395 PRO A CA 1
ATOM 3050 C C . PRO A 1 403 ? 51.704 12.440 25.371 1.00 42.11 395 PRO A C 1
ATOM 3051 O O . PRO A 1 403 ? 51.495 12.007 24.240 1.00 44.96 395 PRO A O 1
#

Radius of gyration: 20.44 Å; Cα contacts (8 Å, |Δi|>4): 763; chains: 1; bounding box: 47×55×52 Å

Sequence (388 aa):
ISVADLDYASRKSSIFLFAPHVGTFTKQSDKLVRPLAASAHRDWILDTVAGLPTYWDALAVKIPNIGNAIPGRRRQLTDLDTWFRHGAGDVTQDDATLPSIVVGPLVVLIQLTQYWRYLELTRPDHLEDSADLQADVVTRQTQPGAKVETLGFCAGLLAAVAVASAGNRQEFQKYGAVAVRLAAGALIDGQEARDKATRDGGSVSYAIAWRGQKPGEEAARIVKDLNPNAYFAVLYDEARRATVTTTRRTAPSSLVNRRLRAADVTVAEIGIKGRIHSPDSERKNNTDLLVDLCKSFEDLQYADAASLALPTYNNEAEGRPVSRDRGNTEVIRAILVNQCNWYGTFKGATEGREPFVVTLGLERSVPPTLRSLGPHQVHYEDLADNGIPPAP

Organism: Chaetomium globosum (strain ATCC 6205 / CBS 148.51 / DSM 1962 / NBRC 6347 / NRRL 1970) (NCBI:txid306901)

B-factor: mean 22.59, std 10.1, range [10.57, 147.7]

Solvent-accessible surface area: 16535 Å² total

Foldseek 3Di:
DAPVPLVLVPAQEAEAEEEDDWAFDALVVLPQLVLCLQAPCNVLLLVLLVCQLVLLVLLCVLPVLLVVQDPLNVLSVLLNCCSPPNNPDRPPDPDTRFLLNVLLSQLSQQLLLVLLVLLSPPDPVDDSPDFSLLVLLVCCPPRNSPYAYEYFQSSCLNRLQSQLDNTDVSNSLSSSLSSNLSLRSLFVSVQSVQCVDPQHWKWKKKKFADDDPLLVQLVVLQVVQPPQKDFQEDAAPGITMMMGTPNCVVVSQVSSVVSVMDIGTIHDIGDKLHQDPVLVVSLVSVVVSLVVDPSNWGDFLLRTSHFYPAQPLPLGGDDNPPTTNNSSCSIHHHRRHLHSNVCSPPPPHQHQYEYGGDDDRHRPVNCVNPSSYDYSVPYDPSRRDRYD

Nearest PDB structures (foldseek):
  4rpm-assembly1_A  TM=1.003E+00  e=7.714E-71  Chaetomium globosum CBS 148.51
  4ro5-assembly1_A  TM=9.830E-01  e=1.990E-64  Chaetomium globosum CBS 148.51
  4rl1-assembly1_A  TM=6.755E-01  e=9.609E-09  Streptomyces avermitilis MA-4680 = NBRC 14893
  7vrs-assembly1_B  TM=6.367E-01  e=3.481E-07  Streptomyces albus subsp. albus
  7vt1-assembly1_A  TM=5.683E-01  e=1.846E-06  Streptomyces albus subsp. albus